Protein AF-A0A813HW25-F1 (afdb_monomer_lite)

Foldseek 3Di:
DVVVVVLVPDDAQDWDKDFDPDDDDPDDPPVPDDDPVRRIDIDTRHDDFDWDPPVVPPQKTKTWPFQADPDFDDAFWKFFKKKWKWADDPVDTDTPDILQWDWDQDVPPGTDIDGDPPRGTDIDTQPLVPPPVQSVNRRRHAAQIKMKMWGAQPPDDDDDDGGIMIMIMHTHHIDHLPAPDPPDDVNVVSLVVLLVLLVVLLVQLVVLVVVLVVLVVDDDDDPVVVVVSVVSLVSSLSSLVSSLVSLVVSLVSLVVDPCPPPPVSLVSLLVSLLSNLSSLLSNQQDGDPRNVDDRDPSNVVSLVSSVVSLVVSCVSCVVVVPVPSNLSSLVSVLVSCLSVLVLVVNVVSLVVNCVVPVPPPVSVVSVVSSVVSVLVVLQVVLLVVLLVLLVQLQVCLVVLPLVSNLVSLVVLLVCLVVVSYALVSCVVSVSLVSLVSQLVSPDPVSVVSSVSSVVSSVVRVVVVVVPD

Organism: Polarella glacialis (NCBI:txid89957)

Radius of gyration: 33.02 Å; chains: 1; bounding box: 85×52×94 Å

Sequence (468 aa):
PVWTAAVIEMDIGEKATFSLARKAVDFDPEGLSPSDSCSTWTVELLRIFDVDDVEEDFQQLLHLETSGGKERAEDLDAVAVHWRVRRWMAEGNPCVASSRERIAILPGHGLVNIEDQNAPPVNISVGEGQQEAVELIAMRVGPGGKGCLYLKSQALKGNRPAGCVIMDVELVAMDTCRGPGTSGWRGWQSLVGERETGDQWLEEADGRRKQLETFGTLRKSTADSADAEAHVAAQVHKFAYNADRRYRRALRWLAADDKAEDKKMQLEECTLKMRLAKASSLNHQRFGVAAETDPPEAEKAALKEAVELLDQVLKTSETLKNESVAYECQKMSLQVCIQAGENVEARRFLEKLMEMRPDDEELKSDTARINRLESVLSLKKGASCVEDLQKELQAAVTALDKEAASKVLETLLGMFKDCAVTWDAVRTCKVGKDVGNAMKMGDPDLASLARKVVGEIQALAQRAGLGF

InterPro domains:
  IPR035441 TFIIS/LEDGF domain superfamily [SSF47676] (390-455)

Structure (mmCIF, N/CA/C/O backbone):
data_AF-A0A813HW25-F1
#
_entry.id   AF-A0A813HW25-F1
#
loop_
_atom_site.group_PDB
_atom_site.id
_atom_site.type_symbol
_atom_site.label_atom_id
_atom_site.label_alt_id
_atom_site.label_comp_id
_atom_site.label_asym_id
_atom_site.label_entity_id
_atom_site.label_seq_id
_atom_site.pdbx_PDB_ins_code
_atom_site.Cartn_x
_atom_site.Cartn_y
_atom_site.Cartn_z
_atom_site.occupancy
_atom_site.B_iso_or_equiv
_atom_site.auth_seq_id
_atom_site.auth_comp_id
_atom_site.auth_asym_id
_atom_site.auth_atom_id
_atom_site.pdbx_PDB_model_num
ATOM 1 N N . PRO A 1 1 ? -6.625 -15.542 -43.264 1.00 56.56 1 PRO A N 1
ATOM 2 C CA . PRO A 1 1 ? -6.363 -16.958 -43.633 1.00 56.56 1 PRO A CA 1
ATOM 3 C C . PRO A 1 1 ? -5.515 -17.116 -44.902 1.00 56.56 1 PRO A C 1
ATOM 5 O O . PRO A 1 1 ? -4.461 -17.728 -44.833 1.00 56.56 1 PRO A O 1
ATOM 8 N N . VAL A 1 2 ? -5.937 -16.544 -46.037 1.00 61.88 2 VAL A N 1
ATOM 9 C CA . VAL A 1 2 ? -5.238 -16.705 -47.330 1.00 61.88 2 VAL A CA 1
ATOM 10 C C . VAL A 1 2 ? -3.890 -15.975 -47.344 1.00 61.88 2 VAL A C 1
ATOM 12 O O . VAL A 1 2 ? -2.885 -16.577 -47.691 1.00 61.88 2 VAL A O 1
ATOM 15 N N . TRP A 1 3 ? -3.847 -14.723 -46.877 1.00 65.62 3 TRP A N 1
ATOM 16 C CA . TRP A 1 3 ? -2.596 -13.969 -46.716 1.00 65.62 3 TRP A CA 1
ATOM 17 C C . TRP A 1 3 ? -1.600 -14.670 -45.792 1.00 65.62 3 TRP A C 1
ATOM 19 O O . TRP A 1 3 ? -0.420 -14.749 -46.097 1.00 65.62 3 TRP A O 1
ATOM 29 N N . THR A 1 4 ? -2.089 -15.235 -44.688 1.00 68.69 4 THR A N 1
ATOM 30 C CA . THR A 1 4 ? -1.271 -16.000 -43.744 1.00 68.69 4 THR A CA 1
ATOM 31 C C . THR A 1 4 ? -0.693 -17.257 -44.395 1.00 68.69 4 THR A C 1
ATOM 33 O O . THR A 1 4 ? 0.494 -17.505 -44.256 1.00 68.69 4 THR A O 1
ATOM 36 N N . ALA A 1 5 ? -1.503 -18.016 -45.142 1.00 70.12 5 ALA A N 1
ATOM 37 C CA . ALA A 1 5 ? -1.037 -19.203 -45.859 1.00 70.12 5 ALA A CA 1
ATOM 38 C C . ALA A 1 5 ? 0.010 -18.854 -46.929 1.00 70.12 5 ALA A C 1
ATOM 40 O O . ALA A 1 5 ? 1.023 -19.531 -47.021 1.00 70.12 5 ALA A O 1
ATOM 41 N N . ALA A 1 6 ? -0.203 -17.763 -47.674 1.00 72.62 6 ALA A N 1
ATOM 42 C CA . ALA A 1 6 ? 0.749 -17.268 -48.664 1.00 72.62 6 ALA A CA 1
ATOM 43 C C . ALA A 1 6 ? 2.084 -16.852 -48.027 1.00 72.62 6 ALA A C 1
ATOM 45 O O . ALA A 1 6 ? 3.136 -17.256 -48.496 1.00 72.62 6 ALA A O 1
ATOM 46 N N . VAL A 1 7 ? 2.047 -16.085 -46.932 1.00 73.94 7 VAL A N 1
ATOM 47 C CA . VAL A 1 7 ? 3.256 -15.577 -46.263 1.00 73.94 7 VAL A CA 1
ATOM 48 C C . VAL A 1 7 ? 4.041 -16.678 -45.540 1.00 73.94 7 VAL A C 1
ATOM 50 O O . VAL A 1 7 ? 5.261 -16.590 -45.482 1.00 73.94 7 VAL A O 1
ATOM 53 N N . ILE A 1 8 ? 3.382 -17.721 -45.017 1.00 79.44 8 ILE A N 1
ATOM 54 C CA . ILE A 1 8 ? 4.062 -18.861 -44.366 1.00 79.44 8 ILE A CA 1
ATOM 55 C C . ILE A 1 8 ? 4.951 -19.638 -45.350 1.00 79.44 8 ILE A C 1
ATOM 57 O O . ILE A 1 8 ? 5.944 -20.229 -44.935 1.00 79.44 8 ILE A O 1
ATOM 61 N N . GLU A 1 9 ? 4.601 -19.647 -46.636 1.00 80.88 9 GLU A N 1
ATOM 62 C CA . GLU A 1 9 ? 5.343 -20.368 -47.676 1.00 80.88 9 GLU A CA 1
ATOM 63 C C . GLU A 1 9 ? 6.441 -19.521 -48.342 1.00 80.88 9 GLU A C 1
ATOM 65 O O . GLU A 1 9 ? 7.140 -20.037 -49.210 1.00 80.88 9 GLU A O 1
ATOM 70 N N . MET A 1 10 ? 6.593 -18.248 -47.958 1.00 83.38 10 MET A N 1
ATOM 71 C CA . MET A 1 10 ? 7.540 -17.315 -48.574 1.00 83.38 10 MET A CA 1
ATOM 72 C C . MET A 1 10 ? 8.822 -17.139 -47.757 1.00 83.38 10 MET A C 1
ATOM 74 O O . MET A 1 10 ? 8.787 -17.037 -46.530 1.00 83.38 10 MET A O 1
ATOM 78 N N . ASP A 1 11 ? 9.943 -16.967 -48.454 1.00 87.31 11 ASP A N 1
ATOM 79 C CA . ASP A 1 11 ? 11.202 -16.507 -47.870 1.00 87.31 11 ASP A CA 1
ATOM 80 C C . ASP A 1 11 ? 11.243 -14.971 -47.730 1.00 87.31 11 ASP A C 1
ATOM 82 O O . ASP A 1 11 ? 10.615 -14.217 -48.480 1.00 87.31 11 ASP A O 1
ATOM 86 N N . ILE A 1 12 ? 12.028 -14.460 -46.775 1.00 86.75 12 ILE A N 1
ATOM 87 C CA . ILE A 1 12 ? 12.226 -13.010 -46.611 1.00 86.75 12 ILE A CA 1
ATOM 88 C C . ILE A 1 12 ? 12.898 -12.428 -47.869 1.00 86.75 12 ILE A C 1
ATOM 90 O O . ILE A 1 12 ? 13.987 -12.840 -48.264 1.00 86.75 12 ILE A O 1
ATOM 94 N N . GLY A 1 13 ? 12.264 -11.418 -48.463 1.00 85.44 13 GLY A N 1
ATOM 95 C CA . GLY A 1 13 ? 12.638 -10.774 -49.723 1.00 85.44 13 GLY A CA 1
ATOM 96 C C . GLY A 1 13 ? 12.016 -11.425 -50.963 1.00 85.44 13 GLY A C 1
ATOM 97 O O . GLY A 1 13 ? 12.192 -10.908 -52.069 1.00 85.44 13 GLY A O 1
ATOM 98 N N . GLU A 1 14 ? 11.289 -12.535 -50.809 1.00 87.88 14 GLU A N 1
ATOM 99 C CA . GLU A 1 14 ? 10.635 -13.214 -51.921 1.00 87.88 14 GLU A CA 1
ATOM 100 C C . GLU A 1 14 ? 9.463 -12.392 -52.461 1.00 87.88 14 GLU A C 1
ATOM 102 O O . GLU A 1 14 ? 8.648 -11.850 -51.711 1.00 87.88 14 GLU A O 1
ATOM 107 N N . LYS A 1 15 ? 9.373 -12.332 -53.794 1.00 89.19 15 LYS A N 1
ATOM 108 C CA . LYS A 1 15 ? 8.222 -11.809 -54.532 1.00 89.19 15 LYS A CA 1
ATOM 109 C C . LYS A 1 15 ? 7.480 -12.967 -55.170 1.00 89.19 15 LYS A C 1
ATOM 111 O O . LYS A 1 15 ? 7.921 -13.481 -56.196 1.00 89.19 15 LYS A O 1
ATOM 116 N N . ALA A 1 16 ? 6.339 -13.330 -54.606 1.00 84.50 16 ALA A N 1
ATOM 117 C CA . ALA A 1 16 ? 5.512 -14.414 -55.110 1.00 84.50 16 ALA A CA 1
ATOM 118 C C . ALA A 1 16 ? 4.172 -13.871 -55.606 1.00 84.50 16 ALA A C 1
ATOM 120 O O . ALA A 1 16 ? 3.608 -12.924 -55.058 1.00 84.50 16 ALA A O 1
ATOM 121 N N . THR A 1 17 ? 3.673 -14.451 -56.695 1.00 84.81 17 THR A N 1
ATOM 122 C CA . THR A 1 17 ? 2.361 -14.102 -57.239 1.00 84.81 17 THR A CA 1
ATOM 123 C C . THR A 1 17 ? 1.384 -15.219 -56.919 1.00 84.81 17 THR A C 1
ATOM 125 O O . THR A 1 17 ? 1.534 -16.337 -57.403 1.00 84.81 17 THR A O 1
ATOM 128 N N . PHE A 1 18 ? 0.372 -14.906 -56.120 1.00 78.12 18 PHE A N 1
ATOM 129 C CA . PHE A 1 18 ? -0.664 -15.842 -55.707 1.00 78.12 18 PHE A CA 1
ATOM 130 C C . PHE A 1 18 ? -1.926 -15.595 -56.517 1.00 78.12 18 PHE A C 1
ATOM 132 O O . PHE A 1 18 ? -2.202 -14.466 -56.917 1.00 78.12 18 PHE A O 1
ATOM 139 N N . SER A 1 19 ? -2.699 -16.649 -56.773 1.00 74.94 19 SER A N 1
ATOM 140 C CA . SER A 1 19 ? -4.020 -16.525 -57.388 1.00 74.94 19 SER A CA 1
ATOM 141 C C . SER A 1 19 ? -5.048 -17.367 -56.638 1.00 74.94 19 SER A C 1
ATOM 143 O O . SER A 1 19 ? -4.814 -18.550 -56.397 1.00 74.94 19 SER A O 1
ATOM 145 N N . LEU A 1 20 ? -6.194 -16.781 -56.276 1.00 69.62 20 LEU A N 1
ATOM 146 C CA . LEU A 1 20 ? -7.311 -17.512 -55.657 1.00 69.62 20 LEU A CA 1
ATOM 147 C C . LEU A 1 20 ? -8.268 -17.953 -56.753 1.00 69.62 20 LEU A C 1
ATOM 149 O O . LEU A 1 20 ? -8.841 -17.131 -57.462 1.00 69.62 20 LEU A O 1
ATOM 153 N N . ALA A 1 21 ? -8.505 -19.260 -56.834 1.00 63.03 21 ALA A N 1
ATOM 154 C CA . ALA A 1 21 ? -9.484 -19.817 -57.760 1.00 63.03 21 ALA A CA 1
ATOM 155 C C . ALA A 1 21 ? -10.943 -19.536 -57.339 1.00 63.03 21 ALA A C 1
ATOM 157 O O . ALA A 1 21 ? -11.836 -19.578 -58.184 1.00 63.03 21 ALA A O 1
ATOM 158 N N . ARG A 1 22 ? -11.209 -19.278 -56.046 1.00 59.62 22 ARG A N 1
ATOM 159 C CA . ARG A 1 22 ? -12.538 -18.947 -55.497 1.00 59.62 22 ARG A CA 1
ATOM 160 C C . ARG A 1 22 ? -12.429 -18.065 -54.257 1.00 59.62 22 ARG A C 1
ATOM 162 O O . ARG A 1 22 ? -11.516 -18.246 -53.458 1.00 59.62 22 ARG A O 1
ATOM 169 N N . LYS A 1 23 ? -13.399 -17.168 -54.068 1.00 55.59 23 LYS A N 1
ATOM 170 C CA . LYS A 1 23 ? -13.541 -16.337 -52.867 1.00 55.59 23 LYS A CA 1
ATOM 171 C C . LYS A 1 23 ? -13.694 -17.233 -51.631 1.00 55.59 23 LYS A C 1
ATOM 173 O O . LYS A 1 23 ? -14.606 -18.052 -51.577 1.00 55.59 23 LYS A O 1
ATOM 178 N N . ALA A 1 24 ? -12.790 -17.092 -50.666 1.00 50.97 24 ALA A N 1
ATOM 179 C CA . ALA A 1 24 ? -12.793 -17.864 -49.419 1.00 50.97 24 ALA A CA 1
ATOM 180 C C . ALA A 1 24 ? -12.813 -16.968 -48.170 1.00 50.97 24 ALA A C 1
ATOM 182 O O . ALA A 1 24 ? -12.474 -17.421 -47.079 1.00 50.97 24 ALA A O 1
ATOM 183 N N . VAL A 1 25 ? -13.147 -15.682 -48.319 1.00 51.69 25 VAL A N 1
ATOM 184 C CA . VAL A 1 25 ? -13.074 -14.724 -47.214 1.00 51.69 25 VAL A CA 1
ATOM 185 C C . VAL A 1 25 ? -14.356 -13.891 -47.168 1.00 51.69 25 VAL A C 1
ATOM 187 O O . VAL A 1 25 ? -14.586 -13.049 -48.031 1.00 51.69 25 VAL A O 1
ATOM 190 N N . ASP A 1 26 ? -15.186 -14.151 -46.155 1.00 46.28 26 ASP A N 1
ATOM 191 C CA . ASP A 1 26 ? -16.398 -13.376 -45.828 1.00 46.28 26 ASP A CA 1
ATOM 192 C C . ASP A 1 26 ? -16.087 -12.110 -45.002 1.00 46.28 26 ASP A C 1
ATOM 194 O O . ASP A 1 26 ? -16.981 -11.327 -44.689 1.00 46.28 26 ASP A O 1
ATOM 198 N N . PHE A 1 27 ? -14.817 -11.888 -44.645 1.00 43.41 27 PHE A N 1
ATOM 199 C CA . PHE A 1 27 ? -14.379 -10.801 -43.771 1.00 43.41 27 PHE A CA 1
ATOM 200 C C . PHE A 1 27 ? -13.194 -10.032 -44.374 1.00 43.41 27 PHE A C 1
ATOM 202 O O . PHE A 1 27 ? -12.059 -10.508 -44.357 1.00 43.41 27 PHE A O 1
ATOM 209 N N . ASP A 1 28 ? -13.477 -8.838 -44.897 1.00 56.44 28 ASP A N 1
ATOM 210 C CA . ASP A 1 28 ? -12.503 -7.899 -45.464 1.00 56.44 28 ASP A CA 1
ATOM 211 C C . ASP A 1 28 ? -12.685 -6.502 -44.854 1.00 56.44 28 ASP A C 1
ATOM 213 O O . ASP A 1 28 ? -13.316 -5.631 -45.456 1.00 56.44 28 ASP A O 1
ATOM 217 N N . PRO A 1 29 ? -12.211 -6.287 -43.618 1.00 41.66 29 PRO A N 1
ATOM 218 C CA . PRO A 1 29 ? -12.459 -5.043 -42.896 1.00 41.66 29 PRO A CA 1
ATOM 219 C C . PRO A 1 29 ? -11.740 -3.827 -43.502 1.00 41.66 29 PRO A C 1
ATOM 221 O O . PRO A 1 29 ? -12.131 -2.701 -43.207 1.00 41.66 29 PRO A O 1
ATOM 224 N N . GLU A 1 30 ? -10.721 -4.030 -44.345 1.00 50.62 30 GLU A N 1
ATOM 225 C CA . GLU A 1 30 ? -9.862 -2.959 -44.875 1.00 50.62 30 GLU A CA 1
ATOM 226 C C . GLU A 1 30 ? -9.898 -2.841 -46.411 1.00 50.62 30 GLU A C 1
ATOM 228 O O . GLU A 1 30 ? -9.204 -1.999 -46.977 1.00 50.62 30 GLU A O 1
ATOM 233 N N . GLY A 1 31 ? -10.700 -3.654 -47.111 1.00 54.22 31 GLY A N 1
ATOM 234 C CA . GLY A 1 31 ? -10.725 -3.671 -48.582 1.00 54.22 31 GLY A CA 1
ATOM 235 C C . GLY A 1 31 ? -9.434 -4.219 -49.204 1.00 54.22 31 GLY A C 1
ATOM 236 O O . GLY A 1 31 ? -9.153 -3.973 -50.377 1.00 54.22 31 GLY A O 1
ATOM 237 N N . LEU A 1 32 ? -8.624 -4.909 -48.399 1.00 55.38 32 LEU A N 1
ATOM 238 C CA . LEU A 1 32 ? -7.346 -5.496 -48.794 1.00 55.38 32 LEU A CA 1
ATOM 239 C C . LEU A 1 32 ? -7.518 -6.941 -49.260 1.00 55.38 32 LEU A C 1
ATOM 241 O O . LEU A 1 32 ? -6.566 -7.550 -49.749 1.00 55.38 32 LEU A O 1
ATOM 245 N N . SER A 1 33 ? -8.708 -7.524 -49.089 1.00 55.81 33 SER A N 1
ATOM 246 C CA . SER A 1 33 ? -8.974 -8.852 -49.609 1.00 55.81 33 SER A CA 1
ATOM 247 C C . SER A 1 33 ? -9.143 -8.820 -51.133 1.00 55.81 33 SER A C 1
ATOM 249 O O . SER A 1 33 ? -9.575 -7.824 -51.718 1.00 55.81 33 SER A O 1
ATOM 251 N N . PRO A 1 34 ? -8.831 -9.933 -51.802 1.00 54.53 34 PRO A N 1
ATOM 252 C CA . PRO A 1 34 ? -9.080 -10.077 -53.226 1.00 54.53 34 PRO A CA 1
ATOM 253 C C . PRO A 1 34 ? -10.562 -9.910 -53.575 1.00 54.53 34 PRO A C 1
ATOM 255 O O . PRO A 1 34 ? -11.410 -10.673 -53.105 1.00 54.53 34 PRO A O 1
ATOM 258 N N . SER A 1 35 ? -10.879 -8.946 -54.437 1.00 55.75 35 SER A N 1
ATOM 259 C CA . SER A 1 35 ? -12.205 -8.814 -55.043 1.00 55.75 35 SER A CA 1
ATOM 260 C C . SER A 1 35 ? -12.334 -9.699 -56.289 1.00 55.75 35 SER A C 1
ATOM 262 O O . SER A 1 35 ? -11.337 -10.144 -56.859 1.00 55.75 35 SER A O 1
ATOM 264 N N . ASP A 1 36 ? -13.563 -9.924 -56.767 1.00 56.34 36 ASP A N 1
ATOM 265 C CA . ASP A 1 36 ? -13.831 -10.733 -57.972 1.00 56.34 36 ASP A CA 1
ATOM 266 C C . ASP A 1 36 ? -13.161 -10.170 -59.249 1.00 56.34 36 ASP A C 1
ATOM 268 O O . ASP A 1 36 ? -13.063 -10.864 -60.259 1.00 56.34 36 ASP A O 1
ATOM 272 N N . SER A 1 37 ? -12.679 -8.921 -59.214 1.00 57.06 37 SER A N 1
ATOM 273 C CA . SER A 1 37 ? -11.931 -8.270 -60.296 1.00 57.06 37 SER A CA 1
ATOM 274 C C . SER A 1 37 ? -10.406 -8.375 -60.164 1.00 57.06 37 SER A C 1
ATOM 276 O O . SER A 1 37 ? -9.697 -7.988 -61.092 1.00 57.06 37 SER A O 1
ATOM 278 N N . CYS A 1 38 ? -9.888 -8.898 -59.049 1.00 57.72 38 CYS A N 1
ATOM 279 C CA . CYS A 1 38 ? -8.459 -9.038 -58.790 1.00 57.72 38 CYS A CA 1
ATOM 280 C C . CYS A 1 38 ? -8.177 -10.423 -58.191 1.00 57.72 38 CYS A C 1
ATOM 282 O O . CYS A 1 38 ? -8.034 -10.586 -56.982 1.00 57.72 38 CYS A O 1
ATOM 284 N N . SER A 1 39 ? -8.120 -11.442 -59.054 1.00 64.50 39 SER A N 1
ATOM 285 C CA . SER A 1 39 ? -7.874 -12.843 -58.678 1.00 64.50 39 SER A CA 1
ATOM 286 C C . SER A 1 39 ? -6.409 -13.162 -58.385 1.00 64.50 39 SER A C 1
ATOM 288 O O . SER A 1 39 ? -6.120 -14.281 -57.967 1.00 64.50 39 SER A O 1
ATOM 290 N N . THR A 1 40 ? -5.500 -12.221 -58.651 1.00 70.12 40 THR A N 1
ATOM 291 C CA . THR A 1 40 ? -4.052 -12.431 -58.646 1.00 70.12 40 THR A CA 1
ATOM 292 C C . THR A 1 40 ? -3.358 -11.266 -57.950 1.00 70.12 40 THR A C 1
ATOM 294 O O . THR A 1 40 ? -3.597 -10.115 -58.312 1.00 70.12 40 THR A O 1
ATOM 297 N N . TRP A 1 41 ? -2.480 -11.550 -56.986 1.00 74.75 41 TRP A N 1
ATOM 298 C CA . TRP A 1 41 ? -1.728 -10.526 -56.246 1.00 74.75 41 TRP A CA 1
ATOM 299 C C . TRP A 1 41 ? -0.266 -10.907 -56.183 1.00 74.75 41 TRP A C 1
ATOM 301 O O . TRP A 1 41 ? 0.076 -12.077 -56.015 1.00 74.75 41 TRP A O 1
ATOM 311 N N . THR A 1 42 ? 0.587 -9.898 -56.274 1.00 79.19 42 THR A N 1
ATOM 312 C CA . THR A 1 42 ? 2.011 -10.042 -56.013 1.00 79.19 42 THR A CA 1
ATOM 313 C C . THR A 1 42 ? 2.271 -9.609 -54.581 1.00 79.19 42 THR A C 1
ATOM 315 O O . THR A 1 42 ? 1.974 -8.475 -54.208 1.00 79.19 42 THR A O 1
ATOM 318 N N . VAL A 1 43 ? 2.809 -10.523 -53.788 1.00 79.75 43 VAL A N 1
ATOM 319 C CA . VAL A 1 43 ? 3.193 -10.299 -52.398 1.00 79.75 43 VAL A CA 1
ATOM 320 C C . VAL A 1 43 ? 4.706 -10.276 -52.342 1.00 79.75 43 VAL A C 1
ATOM 322 O O . VAL A 1 43 ? 5.362 -11.127 -52.938 1.00 79.75 43 VAL A O 1
ATOM 325 N N . GLU A 1 44 ? 5.254 -9.286 -51.647 1.00 83.38 44 GLU A N 1
ATOM 326 C CA . GLU A 1 44 ? 6.664 -9.240 -51.280 1.00 83.38 44 GLU A CA 1
ATOM 327 C C . GLU A 1 44 ? 6.756 -9.413 -49.768 1.00 83.38 44 GLU A C 1
ATOM 329 O O . GLU A 1 44 ? 6.258 -8.568 -49.017 1.00 83.38 44 GLU A O 1
ATOM 334 N N . LEU A 1 45 ? 7.369 -10.503 -49.308 1.00 83.19 45 LEU A N 1
ATOM 335 C CA . LEU A 1 45 ? 7.586 -10.696 -47.881 1.00 83.19 45 LEU A CA 1
ATOM 336 C C . LEU A 1 45 ? 8.795 -9.871 -47.457 1.00 83.19 45 LEU A C 1
ATOM 338 O O . LEU A 1 45 ? 9.934 -10.290 -47.602 1.00 83.19 45 LEU A O 1
ATOM 342 N N . LEU A 1 46 ? 8.562 -8.672 -46.935 1.00 83.88 46 LEU A N 1
ATOM 343 C CA . LEU A 1 46 ? 9.663 -7.764 -46.618 1.00 83.88 46 LEU A CA 1
ATOM 344 C C . LEU A 1 46 ? 10.466 -8.220 -45.398 1.00 83.88 46 LEU A C 1
ATOM 346 O O . LEU A 1 46 ? 11.696 -8.189 -45.435 1.00 83.88 46 LEU A O 1
ATOM 350 N N . ARG A 1 47 ? 9.780 -8.582 -44.306 1.00 80.88 47 ARG A N 1
ATOM 351 C CA . ARG A 1 47 ? 10.372 -8.976 -43.018 1.00 80.88 47 ARG A CA 1
ATOM 352 C C . ARG A 1 47 ? 9.398 -9.832 -42.213 1.00 80.88 47 ARG A C 1
ATOM 354 O O . ARG A 1 47 ? 8.190 -9.632 -42.304 1.00 80.88 47 ARG A O 1
ATOM 361 N N . ILE A 1 48 ? 9.953 -10.709 -41.381 1.00 82.38 48 ILE A N 1
ATOM 362 C CA . ILE A 1 48 ? 9.256 -11.393 -40.289 1.00 82.38 48 ILE A CA 1
ATOM 363 C C . ILE A 1 48 ? 9.882 -10.905 -38.982 1.00 82.38 48 ILE A C 1
ATOM 365 O O . ILE A 1 48 ? 11.096 -10.705 -38.915 1.00 82.38 48 ILE A O 1
ATOM 369 N N . PHE A 1 49 ? 9.046 -10.693 -37.972 1.00 81.25 49 PHE A N 1
ATOM 370 C CA . PHE A 1 49 ? 9.475 -10.373 -36.619 1.00 81.25 49 PHE A CA 1
ATOM 371 C C . PHE A 1 49 ? 8.961 -11.454 -35.681 1.00 81.25 49 PHE A C 1
ATOM 373 O O . PHE A 1 49 ? 7.779 -11.801 -35.741 1.00 81.25 49 PHE A O 1
ATOM 380 N N . ASP A 1 50 ? 9.840 -11.948 -34.818 1.00 85.12 50 ASP A N 1
ATOM 381 C CA . ASP A 1 50 ? 9.436 -12.807 -33.715 1.00 85.12 50 ASP A CA 1
ATOM 382 C C . ASP A 1 50 ? 8.801 -11.932 -32.634 1.00 85.12 50 ASP A C 1
ATOM 384 O O . ASP A 1 50 ? 9.369 -10.913 -32.222 1.00 85.12 50 ASP A O 1
ATOM 388 N N . VAL A 1 51 ? 7.593 -12.306 -32.217 1.00 89.38 51 VAL A N 1
ATOM 389 C CA . VAL A 1 51 ? 6.838 -11.589 -31.191 1.00 89.38 51 VAL A CA 1
ATOM 390 C C . VAL A 1 51 ? 6.384 -12.548 -30.102 1.00 89.38 51 VAL A C 1
ATOM 392 O O . VAL A 1 51 ? 5.877 -13.630 -30.392 1.00 89.38 51 VAL A O 1
ATOM 395 N N . ASP A 1 52 ? 6.541 -12.124 -28.854 1.00 91.06 52 ASP A N 1
ATOM 396 C CA . ASP A 1 52 ? 6.078 -12.850 -27.680 1.00 91.06 52 ASP A CA 1
ATOM 397 C C . ASP A 1 52 ? 4.648 -12.407 -27.349 1.00 91.06 52 ASP A C 1
ATOM 399 O O . ASP A 1 52 ? 4.395 -11.218 -27.133 1.00 91.06 52 ASP A O 1
ATOM 403 N N . ASP A 1 53 ? 3.709 -13.350 -27.282 1.00 89.88 53 ASP A N 1
ATOM 404 C CA . ASP A 1 53 ? 2.379 -13.102 -26.720 1.00 89.88 53 ASP A CA 1
ATOM 405 C C . ASP A 1 53 ? 2.460 -13.192 -25.195 1.00 89.88 53 ASP A C 1
ATOM 407 O O . ASP A 1 53 ? 2.632 -14.271 -24.632 1.00 89.88 53 ASP A O 1
ATOM 411 N N . VAL A 1 54 ? 2.416 -12.039 -24.527 1.00 87.31 54 VAL A N 1
ATOM 412 C CA . VAL A 1 54 ? 2.779 -11.921 -23.106 1.00 87.31 54 VAL A CA 1
ATOM 413 C C . VAL A 1 54 ? 1.825 -12.705 -22.204 1.00 87.31 54 VAL A C 1
ATOM 415 O O . VAL A 1 54 ? 2.275 -13.321 -21.239 1.00 87.31 54 VAL A O 1
ATOM 418 N N . GLU A 1 55 ? 0.526 -12.637 -22.490 1.00 86.19 55 GLU A N 1
ATOM 419 C CA . GLU A 1 55 ? -0.540 -13.229 -21.668 1.00 86.19 55 GLU A CA 1
ATOM 420 C C . GLU A 1 55 ? -1.216 -14.424 -22.359 1.00 86.19 55 GLU A C 1
ATOM 422 O O . GLU A 1 55 ? -2.204 -14.946 -21.848 1.00 86.19 55 GLU A O 1
ATOM 427 N N . GLU A 1 56 ? -0.684 -14.862 -23.507 1.00 88.06 56 GLU A N 1
ATOM 428 C CA . GLU A 1 56 ? -1.246 -15.939 -24.341 1.00 88.06 56 GLU A CA 1
ATOM 429 C C . GLU A 1 56 ? -2.707 -15.685 -24.780 1.00 88.06 56 GLU A C 1
ATOM 431 O O . GLU A 1 56 ? -3.480 -16.611 -25.043 1.00 88.06 56 GLU A O 1
ATOM 436 N N . ASP A 1 57 ? -3.107 -14.413 -24.855 1.00 86.06 57 ASP A N 1
ATOM 437 C CA . ASP A 1 57 ? -4.457 -13.966 -25.209 1.00 86.06 57 ASP A CA 1
ATOM 438 C C . ASP A 1 57 ? -4.484 -13.040 -26.443 1.00 86.06 57 ASP A C 1
ATOM 440 O O . ASP A 1 57 ? -5.542 -12.533 -26.850 1.00 86.06 57 ASP A O 1
ATOM 444 N N . PHE A 1 58 ? -3.319 -12.827 -27.064 1.00 85.31 58 PHE A N 1
ATOM 445 C CA . PHE A 1 58 ? -3.070 -11.922 -28.181 1.00 85.31 58 PHE A CA 1
ATOM 446 C C . PHE A 1 58 ? -3.503 -10.469 -27.930 1.00 85.31 58 PHE A C 1
ATOM 448 O O . PHE A 1 58 ? -3.752 -9.728 -28.895 1.00 85.31 58 PHE A O 1
ATOM 455 N N . GLN A 1 59 ? -3.660 -10.036 -26.678 1.00 85.50 59 GLN A N 1
ATOM 456 C CA . GLN A 1 59 ? -3.938 -8.637 -26.343 1.00 85.50 59 GLN A CA 1
ATOM 457 C C . GLN A 1 59 ? -2.655 -7.808 -26.283 1.00 85.50 59 GLN A C 1
ATOM 459 O O . GLN A 1 59 ? -2.703 -6.599 -26.548 1.00 85.50 59 GLN A O 1
ATOM 464 N N . GLN A 1 60 ? -1.530 -8.462 -25.984 1.00 89.00 60 GLN A N 1
ATOM 465 C CA . GLN A 1 60 ? -0.222 -7.852 -25.774 1.00 89.00 60 GLN A CA 1
ATOM 466 C C . GLN A 1 60 ? 0.852 -8.627 -26.539 1.00 89.00 60 GLN A C 1
ATOM 468 O O . GLN A 1 60 ? 1.267 -9.702 -26.116 1.00 89.00 60 GLN A O 1
ATOM 473 N N . LEU A 1 61 ? 1.323 -8.068 -27.655 1.00 91.19 61 LEU A N 1
ATOM 474 C CA . LEU A 1 61 ? 2.411 -8.669 -28.431 1.00 91.19 61 LEU A CA 1
ATOM 475 C C . LEU A 1 61 ? 3.681 -7.857 -28.235 1.00 91.19 61 LEU A C 1
ATOM 477 O O . LEU A 1 61 ? 3.709 -6.664 -28.537 1.00 91.19 61 LEU A O 1
ATOM 481 N N . LEU A 1 62 ? 4.730 -8.495 -27.740 1.00 92.62 62 LEU A N 1
ATOM 482 C CA . LEU A 1 62 ? 6.020 -7.875 -27.513 1.00 92.62 62 LEU A CA 1
ATOM 483 C C . LEU A 1 62 ? 6.993 -8.250 -28.625 1.00 92.62 62 LEU A C 1
ATOM 485 O O . LEU A 1 62 ? 7.261 -9.418 -28.859 1.00 92.62 62 LEU A O 1
ATOM 489 N N . HIS A 1 63 ? 7.601 -7.248 -29.240 1.00 93.62 63 HIS A N 1
ATOM 490 C CA . HIS A 1 63 ? 8.691 -7.409 -30.188 1.00 93.62 63 HIS A CA 1
ATOM 491 C C . HIS A 1 63 ? 9.967 -6.783 -29.621 1.00 93.62 63 HIS A C 1
ATOM 493 O O . HIS A 1 63 ? 9.984 -5.599 -29.282 1.00 93.62 63 HIS A O 1
ATOM 499 N N . LEU A 1 64 ? 11.048 -7.557 -29.529 1.00 93.56 64 LEU A N 1
ATOM 500 C CA . LEU A 1 64 ? 12.359 -7.047 -29.127 1.00 93.56 64 LEU A CA 1
ATOM 501 C C . LEU A 1 64 ? 13.164 -6.655 -30.371 1.00 93.56 64 LEU A C 1
ATOM 503 O O . LEU A 1 64 ? 13.705 -7.515 -31.058 1.00 93.56 64 LEU A O 1
ATOM 507 N N . GLU A 1 65 ? 13.274 -5.354 -30.647 1.00 92.50 65 GLU A N 1
ATOM 508 C CA . GLU A 1 65 ? 14.028 -4.853 -31.804 1.00 92.50 65 GLU A CA 1
ATOM 509 C C . GLU A 1 65 ? 15.540 -5.024 -31.615 1.00 92.50 65 GLU A C 1
ATOM 511 O O . GLU A 1 65 ? 16.255 -5.459 -32.518 1.00 92.50 65 GLU A O 1
ATOM 516 N N . THR A 1 66 ? 16.044 -4.659 -30.432 1.00 93.56 66 THR A N 1
ATOM 517 C CA . THR A 1 66 ? 17.452 -4.827 -30.063 1.00 93.56 66 THR A CA 1
ATOM 518 C C . THR A 1 66 ? 17.571 -5.260 -28.608 1.00 93.56 66 THR A C 1
ATOM 520 O O . THR A 1 66 ? 17.016 -4.646 -27.701 1.00 93.56 66 THR A O 1
ATOM 523 N N . SER A 1 67 ? 18.360 -6.302 -28.347 1.00 92.00 67 SER A N 1
ATOM 524 C CA . SER A 1 67 ? 18.515 -6.844 -26.991 1.00 92.00 67 SER A CA 1
ATOM 525 C C . SER A 1 67 ? 19.302 -5.936 -26.040 1.00 92.00 67 SER A C 1
ATOM 527 O O . SER A 1 67 ? 19.223 -6.123 -24.826 1.00 92.00 67 SER A O 1
ATOM 529 N N . GLY A 1 68 ? 20.099 -5.003 -26.576 1.00 94.31 68 GLY A N 1
ATOM 530 C CA . GLY A 1 68 ? 21.019 -4.165 -25.802 1.00 94.31 68 GLY A CA 1
ATOM 531 C C . GLY A 1 68 ? 22.125 -4.966 -25.107 1.00 94.31 68 GLY A C 1
ATOM 532 O O . GLY A 1 68 ? 22.516 -6.045 -25.565 1.00 94.31 68 GLY A O 1
ATOM 533 N N . GLY A 1 69 ? 22.626 -4.427 -23.991 1.00 91.19 69 GLY A N 1
ATOM 534 C CA . GLY A 1 69 ? 23.570 -5.091 -23.089 1.00 91.19 69 GLY A CA 1
ATOM 535 C C . GLY A 1 69 ? 23.037 -6.413 -22.517 1.00 91.19 69 GLY A C 1
ATOM 536 O O . GLY A 1 69 ? 21.874 -6.759 -22.694 1.00 91.19 69 GLY A O 1
ATOM 537 N N . LYS A 1 70 ? 23.891 -7.188 -21.834 1.00 91.38 70 LYS A N 1
ATOM 538 C CA . LYS A 1 70 ? 23.513 -8.507 -21.277 1.00 91.38 70 LYS A CA 1
ATOM 539 C C . LYS A 1 70 ? 22.770 -8.436 -19.945 1.00 91.38 70 LYS A C 1
ATOM 541 O O . LYS A 1 70 ? 22.057 -9.373 -19.609 1.00 91.38 70 LYS A O 1
ATOM 546 N N . GLU A 1 71 ? 22.971 -7.368 -19.184 1.00 89.56 71 GLU A N 1
ATOM 547 C CA . GLU A 1 71 ? 22.299 -7.183 -17.900 1.00 89.56 71 GLU A CA 1
ATOM 548 C C . GLU A 1 71 ? 20.796 -6.965 -18.116 1.00 89.56 71 GLU A C 1
ATOM 550 O O . GLU A 1 71 ? 20.385 -6.449 -19.159 1.00 89.56 71 GLU A O 1
ATOM 555 N N . ARG A 1 72 ? 19.977 -7.405 -17.164 1.00 91.06 72 ARG A N 1
ATOM 556 C CA . ARG A 1 72 ? 18.517 -7.280 -17.193 1.00 91.06 72 ARG A CA 1
ATOM 557 C C . ARG A 1 72 ? 18.064 -6.645 -15.893 1.00 91.06 72 ARG A C 1
ATOM 559 O O . ARG A 1 72 ? 18.675 -6.912 -14.862 1.00 91.06 72 ARG A O 1
ATOM 566 N N . ALA A 1 73 ? 17.034 -5.811 -15.978 1.00 90.62 73 ALA A N 1
ATOM 567 C CA . ALA A 1 73 ? 16.466 -5.179 -14.801 1.00 90.62 73 ALA A CA 1
ATOM 568 C C . ALA A 1 73 ? 15.758 -6.222 -13.946 1.00 90.62 73 ALA A C 1
ATOM 570 O O . ALA A 1 73 ? 14.972 -7.023 -14.460 1.00 90.62 73 ALA A O 1
ATOM 571 N N . GLU A 1 74 ? 16.051 -6.199 -12.652 1.00 89.56 74 GLU A N 1
ATOM 572 C CA . GLU A 1 74 ? 15.335 -6.992 -11.671 1.00 89.56 74 GLU A CA 1
ATOM 573 C C . GLU A 1 74 ? 14.206 -6.177 -11.041 1.00 89.56 74 GLU A C 1
ATOM 575 O O . GLU A 1 74 ? 14.051 -4.967 -11.228 1.00 89.56 74 GLU A O 1
ATOM 580 N N . ASP A 1 75 ? 13.386 -6.881 -10.278 1.00 89.38 75 ASP A N 1
ATOM 581 C CA . ASP A 1 75 ? 12.312 -6.294 -9.508 1.00 89.38 75 ASP A CA 1
ATOM 582 C C . ASP A 1 75 ? 12.825 -5.180 -8.568 1.00 89.38 75 ASP A C 1
ATOM 584 O O . ASP A 1 75 ? 13.793 -5.376 -7.824 1.00 89.38 75 ASP A O 1
ATOM 588 N N . LEU A 1 76 ? 12.154 -4.019 -8.588 1.00 90.12 76 LEU A N 1
ATOM 589 C CA . LEU A 1 76 ? 12.489 -2.772 -7.878 1.00 90.12 76 LEU A CA 1
ATOM 590 C C . LEU A 1 76 ? 13.756 -2.036 -8.368 1.00 90.12 76 LEU A C 1
ATOM 592 O O . LEU A 1 76 ? 14.176 -1.052 -7.742 1.00 90.12 76 LEU A O 1
ATOM 596 N N . ASP A 1 77 ? 14.393 -2.468 -9.458 1.00 89.81 77 ASP A N 1
ATOM 597 C CA . ASP A 1 77 ? 15.504 -1.711 -10.042 1.00 89.81 77 ASP A CA 1
ATOM 598 C C . ASP A 1 77 ? 15.027 -0.414 -10.693 1.00 89.81 77 ASP A C 1
ATOM 600 O O . ASP A 1 77 ? 13.946 -0.339 -11.285 1.00 89.81 77 ASP A O 1
ATOM 604 N N . ALA A 1 78 ? 15.865 0.617 -10.586 1.00 89.81 78 ALA A N 1
ATOM 605 C CA . ALA A 1 78 ? 15.647 1.883 -11.261 1.00 89.81 78 ALA A CA 1
ATOM 606 C C . ALA A 1 78 ? 16.205 1.800 -12.685 1.00 89.81 78 ALA A C 1
ATOM 608 O O . ALA A 1 78 ? 17.385 1.507 -12.904 1.00 89.81 78 ALA A O 1
ATOM 609 N N . VAL A 1 79 ? 15.357 2.091 -13.664 1.00 92.88 79 VAL A N 1
ATOM 610 C CA . VAL A 1 79 ? 15.727 2.119 -15.077 1.00 92.88 79 VAL A CA 1
ATOM 611 C C . VAL A 1 79 ? 15.461 3.495 -15.664 1.00 92.88 79 VAL A C 1
ATOM 613 O O . VAL A 1 79 ? 14.426 4.111 -15.419 1.00 92.88 79 VAL A O 1
ATOM 616 N N . ALA A 1 80 ? 16.411 3.973 -16.459 1.00 95.19 80 ALA A N 1
ATOM 617 C CA . ALA A 1 80 ? 16.293 5.198 -17.226 1.00 95.19 80 ALA A CA 1
ATOM 618 C C . ALA A 1 80 ? 15.870 4.831 -18.647 1.00 95.19 80 ALA A C 1
ATOM 620 O O . ALA A 1 80 ? 16.602 4.144 -19.366 1.00 95.19 80 ALA A O 1
ATOM 621 N N . VAL A 1 81 ? 14.692 5.284 -19.056 1.00 95.56 81 VAL A N 1
ATOM 622 C CA . VAL A 1 81 ? 14.053 4.875 -20.307 1.00 95.56 81 VAL A CA 1
ATOM 623 C C . VAL A 1 81 ? 13.596 6.076 -21.120 1.00 95.56 81 VAL A C 1
ATOM 625 O O . VAL A 1 81 ? 13.191 7.112 -20.589 1.00 95.56 81 VAL A O 1
ATOM 628 N N . HIS A 1 82 ? 13.605 5.909 -22.435 1.00 95.94 82 HIS A N 1
ATOM 629 C CA . HIS A 1 82 ? 12.753 6.692 -23.314 1.00 95.94 82 HIS A CA 1
ATOM 630 C C . HIS A 1 82 ? 11.609 5.826 -23.788 1.00 95.94 82 HIS A C 1
ATOM 632 O O . HIS A 1 82 ? 11.808 4.676 -24.161 1.00 95.94 82 HIS A O 1
ATOM 638 N N . TRP A 1 83 ? 10.420 6.401 -23.817 1.00 94.19 83 TRP A N 1
ATOM 639 C CA . TRP A 1 83 ? 9.250 5.750 -24.370 1.00 94.19 83 TRP A CA 1
ATOM 640 C C . TRP A 1 83 ? 8.507 6.653 -25.347 1.00 94.19 83 TRP A C 1
ATOM 642 O O . TRP A 1 83 ? 8.610 7.886 -25.278 1.00 94.19 83 TRP A O 1
ATOM 652 N N . ARG A 1 84 ? 7.755 6.019 -26.247 1.00 92.56 84 ARG A N 1
ATOM 653 C CA . ARG A 1 84 ? 6.882 6.653 -27.233 1.00 92.56 84 ARG A CA 1
ATOM 654 C C . ARG A 1 84 ? 5.610 5.830 -27.412 1.00 92.56 84 ARG A C 1
ATOM 656 O O . ARG A 1 84 ? 5.676 4.642 -27.696 1.00 92.56 84 ARG A O 1
ATOM 663 N N . VAL A 1 85 ? 4.458 6.487 -27.330 1.00 90.44 85 VAL A N 1
ATOM 664 C CA . VAL A 1 85 ? 3.150 5.904 -27.649 1.00 90.44 85 VAL A CA 1
ATOM 665 C C . VAL A 1 85 ? 2.746 6.341 -29.051 1.00 90.44 85 VAL A C 1
ATOM 667 O O . VAL A 1 85 ? 2.657 7.536 -29.334 1.00 90.44 85 VAL A O 1
ATOM 670 N N . ARG A 1 86 ? 2.438 5.385 -29.925 1.00 89.50 86 ARG A N 1
ATOM 671 C CA . ARG A 1 86 ? 1.900 5.623 -31.270 1.00 89.50 86 ARG A CA 1
ATOM 672 C C . ARG A 1 86 ? 0.522 4.997 -31.411 1.00 89.50 86 ARG A C 1
ATOM 674 O O . ARG A 1 86 ? 0.260 3.938 -30.848 1.00 89.50 86 ARG A O 1
ATOM 681 N N . ARG A 1 87 ? -0.365 5.623 -32.182 1.00 86.69 87 ARG A N 1
ATOM 682 C CA . ARG A 1 87 ? -1.646 4.997 -32.542 1.00 86.69 87 ARG A CA 1
ATOM 683 C C . ARG A 1 87 ? -1.432 4.069 -33.731 1.00 86.69 87 ARG A C 1
ATOM 685 O O . ARG A 1 87 ? -0.814 4.492 -34.698 1.00 86.69 87 ARG A O 1
ATOM 692 N N . TRP A 1 88 ? -1.961 2.851 -33.671 1.00 82.19 88 TRP A N 1
ATOM 693 C CA . TRP A 1 88 ? -1.955 1.946 -34.819 1.00 82.19 88 TRP A CA 1
ATOM 694 C C . TRP A 1 88 ? -3.082 2.333 -35.785 1.00 82.19 88 TRP A C 1
ATOM 696 O O . TRP A 1 88 ? -4.256 2.196 -35.434 1.00 82.19 88 TRP A O 1
ATOM 706 N N . MET A 1 89 ? -2.745 2.842 -36.974 1.00 76.94 89 MET A N 1
ATOM 707 C CA . MET A 1 89 ? -3.711 3.211 -38.023 1.00 76.94 89 MET A CA 1
ATOM 708 C C . MET A 1 89 ? -3.231 2.710 -39.394 1.00 76.94 89 MET A C 1
ATOM 710 O O . MET A 1 89 ? -2.033 2.563 -39.625 1.00 76.94 89 MET A O 1
ATOM 714 N N . ALA A 1 90 ? -4.159 2.511 -40.334 1.00 68.75 90 ALA A N 1
ATOM 715 C CA . ALA A 1 90 ? -3.836 2.086 -41.702 1.00 68.75 90 ALA A CA 1
ATOM 716 C C . ALA A 1 90 ? -2.964 3.107 -42.466 1.00 68.75 90 ALA A C 1
ATOM 718 O O . ALA A 1 90 ? -2.113 2.739 -43.269 1.00 68.75 90 ALA A O 1
ATOM 719 N N . GLU A 1 91 ? -3.148 4.398 -42.184 1.00 69.88 91 GLU A N 1
ATOM 720 C CA . GLU A 1 91 ? -2.444 5.516 -42.834 1.00 69.88 91 GLU A CA 1
ATOM 721 C C . GLU A 1 91 ? -1.047 5.781 -42.238 1.00 69.88 91 GLU A C 1
ATOM 723 O O . GLU A 1 91 ? -0.314 6.650 -42.711 1.00 69.88 91 GLU A O 1
ATOM 728 N N . GLY A 1 92 ? -0.672 5.047 -41.185 1.00 76.44 92 GLY A N 1
ATOM 729 C CA . GLY A 1 92 ? 0.591 5.196 -40.475 1.00 76.44 92 GLY A CA 1
ATOM 730 C C . GLY A 1 92 ? 0.421 5.178 -38.960 1.00 76.44 92 GLY A C 1
ATOM 731 O O . GLY A 1 92 ? -0.663 4.968 -38.428 1.00 76.44 92 GLY A O 1
ATOM 732 N N . ASN A 1 93 ? 1.519 5.426 -38.246 1.00 82.06 93 ASN A N 1
ATOM 733 C CA . ASN A 1 93 ? 1.560 5.297 -36.791 1.00 82.06 93 ASN A CA 1
ATOM 734 C C . ASN A 1 93 ? 1.914 6.634 -36.120 1.00 82.06 93 ASN A C 1
ATOM 736 O O . ASN A 1 93 ? 3.062 6.801 -35.691 1.00 82.06 93 ASN A O 1
ATOM 740 N N . PRO A 1 94 ? 0.988 7.615 -36.068 1.00 84.19 94 PRO A N 1
ATOM 741 C CA . PRO A 1 94 ? 1.275 8.924 -35.495 1.00 84.19 94 PRO A CA 1
ATOM 742 C C . PRO A 1 94 ? 1.617 8.810 -34.006 1.00 84.19 94 PRO A C 1
ATOM 744 O O . PRO A 1 94 ? 0.987 8.051 -33.262 1.00 84.19 94 PRO A O 1
ATOM 747 N N . CYS A 1 95 ? 2.617 9.584 -33.578 1.00 85.75 95 CYS A N 1
ATOM 748 C CA . CYS A 1 95 ? 2.988 9.717 -32.173 1.00 85.75 95 CYS A CA 1
ATOM 749 C C . CYS A 1 95 ? 1.877 10.450 -31.411 1.00 85.75 95 CYS A C 1
ATOM 751 O O . CYS A 1 95 ? 1.413 11.501 -31.850 1.00 85.75 95 CYS A O 1
ATOM 753 N N . VAL A 1 96 ? 1.443 9.874 -30.292 1.00 86.38 96 VAL A N 1
ATOM 754 C CA . VAL A 1 96 ? 0.400 10.421 -29.413 1.00 86.38 96 VAL A CA 1
ATOM 755 C C . VAL A 1 96 ? 1.011 11.032 -28.156 1.00 86.38 96 VAL A C 1
ATOM 757 O O . VAL A 1 96 ? 0.491 12.018 -27.651 1.00 86.38 96 VAL A O 1
ATOM 760 N N . ALA A 1 97 ? 2.088 10.432 -27.650 1.00 88.25 97 ALA A N 1
ATOM 761 C CA . ALA A 1 97 ? 2.821 10.910 -26.488 1.00 88.25 97 ALA A CA 1
ATOM 762 C C . ALA A 1 97 ? 4.255 10.377 -26.534 1.00 88.25 97 ALA A C 1
ATOM 764 O O . ALA A 1 97 ? 4.498 9.270 -27.023 1.00 88.25 97 ALA A O 1
ATOM 765 N N . SER A 1 98 ? 5.205 11.139 -26.004 1.00 91.00 98 SER A N 1
ATOM 766 C CA . SER A 1 98 ? 6.608 10.729 -25.951 1.00 91.00 98 SER A CA 1
ATOM 767 C C . SER A 1 98 ? 7.278 11.278 -24.702 1.00 91.00 98 SER A C 1
ATOM 769 O O . SER A 1 98 ? 7.078 12.430 -24.331 1.00 91.00 98 SER A O 1
ATOM 771 N N . SER A 1 99 ? 8.160 10.486 -24.099 1.00 92.44 99 SER A N 1
ATOM 772 C CA . SER A 1 99 ? 9.091 10.963 -23.063 1.00 92.44 99 SER A CA 1
ATOM 773 C C . SER A 1 99 ? 10.000 12.106 -23.542 1.00 92.44 99 SER A C 1
ATOM 775 O O . SER A 1 99 ? 10.580 12.815 -22.726 1.00 92.44 99 SER A O 1
ATOM 777 N N . ARG A 1 100 ? 10.130 12.284 -24.864 1.00 92.56 100 ARG A N 1
ATOM 778 C CA . ARG A 1 100 ? 10.913 13.346 -25.508 1.00 92.56 100 ARG A CA 1
ATOM 779 C C . ARG A 1 100 ? 10.054 14.516 -25.999 1.00 92.56 100 ARG A C 1
ATOM 781 O O . ARG A 1 100 ? 10.551 15.371 -26.727 1.00 92.56 100 ARG A O 1
ATOM 788 N N . GLU A 1 101 ? 8.767 14.543 -25.667 1.00 88.88 101 GLU A N 1
ATOM 789 C CA . GLU A 1 101 ? 7.838 15.558 -26.157 1.00 88.88 101 GLU A CA 1
ATOM 790 C C . GLU A 1 101 ? 8.116 16.939 -25.547 1.00 88.88 101 GLU A C 1
ATOM 792 O O . GLU A 1 101 ? 8.235 17.106 -24.332 1.00 88.88 101 GLU A O 1
ATOM 797 N N . ARG A 1 102 ? 8.189 17.957 -26.407 1.00 85.44 102 ARG A N 1
ATOM 798 C CA . ARG A 1 102 ? 8.319 19.362 -26.025 1.00 85.44 102 ARG A CA 1
ATOM 799 C C . ARG A 1 102 ? 7.428 20.231 -26.903 1.00 85.44 102 ARG A C 1
ATOM 801 O O . ARG A 1 102 ? 7.316 20.014 -28.105 1.00 85.44 102 ARG A O 1
ATOM 808 N N . ILE A 1 103 ? 6.841 21.267 -26.311 1.00 84.81 103 ILE A N 1
ATOM 809 C CA . ILE A 1 103 ? 6.067 22.266 -27.052 1.00 84.81 103 ILE A CA 1
ATOM 810 C C . ILE A 1 103 ? 7.027 23.300 -27.650 1.00 84.81 103 ILE A C 1
ATOM 812 O O . ILE A 1 103 ? 7.796 23.937 -26.923 1.00 84.81 103 ILE A O 1
ATOM 816 N N . ALA A 1 104 ? 6.962 23.493 -28.966 1.00 82.50 104 ALA A N 1
ATOM 817 C CA . ALA A 1 104 ? 7.684 24.538 -29.682 1.00 82.50 104 ALA A CA 1
ATOM 818 C C . ALA A 1 104 ? 6.724 25.418 -30.488 1.00 82.50 104 ALA A C 1
ATOM 820 O O . ALA A 1 104 ? 5.679 24.968 -30.949 1.00 82.50 104 ALA A O 1
ATOM 821 N N . ILE A 1 105 ? 7.091 26.688 -30.671 1.00 84.69 105 ILE A N 1
ATOM 822 C CA . ILE A 1 105 ? 6.362 27.600 -31.557 1.00 84.69 105 ILE A CA 1
ATOM 823 C C . ILE A 1 105 ? 7.022 27.534 -32.933 1.00 84.69 105 ILE A C 1
ATOM 825 O O . ILE A 1 105 ? 8.150 27.999 -33.099 1.00 84.69 105 ILE A O 1
ATOM 829 N N . LEU A 1 106 ? 6.322 26.967 -33.916 1.00 82.25 106 LEU A N 1
ATOM 830 C CA . LEU A 1 106 ? 6.789 26.902 -35.300 1.00 82.25 106 LEU A CA 1
ATOM 831 C C . LEU A 1 106 ? 6.122 28.004 -36.144 1.00 82.25 106 LEU A C 1
ATOM 833 O O . LEU A 1 106 ? 4.892 28.149 -36.101 1.00 82.25 106 LEU A O 1
ATOM 837 N N . PRO A 1 107 ? 6.891 28.782 -36.936 1.00 73.50 107 PRO A N 1
ATOM 838 C CA . PRO A 1 107 ? 6.326 29.794 -37.825 1.00 73.50 107 PRO A CA 1
ATOM 839 C C . PRO A 1 107 ? 5.240 29.209 -38.744 1.00 73.50 107 PRO A C 1
ATOM 841 O O . PRO A 1 107 ? 5.445 28.203 -39.422 1.00 73.50 107 PRO A O 1
ATOM 844 N N . GLY A 1 108 ? 4.057 29.826 -38.744 1.00 81.56 108 GLY A N 1
ATOM 845 C CA . GLY A 1 108 ? 2.906 29.406 -39.557 1.00 81.56 108 GLY A CA 1
ATOM 846 C C . GLY A 1 108 ? 2.094 28.221 -39.016 1.00 81.56 108 GLY A C 1
ATOM 847 O O . GLY A 1 108 ? 1.032 27.951 -39.560 1.00 81.56 108 GLY A O 1
ATOM 848 N N . HIS A 1 109 ? 2.551 27.544 -37.956 1.00 74.88 109 HIS A N 1
ATOM 849 C CA . HIS A 1 109 ? 1.885 26.354 -37.396 1.00 74.88 109 HIS A CA 1
ATOM 850 C C . HIS A 1 109 ? 1.474 26.529 -35.923 1.00 74.88 109 HIS A C 1
ATOM 852 O O . HIS A 1 109 ? 0.693 25.737 -35.405 1.00 74.88 109 HIS A O 1
ATOM 858 N N . GLY A 1 110 ? 1.943 27.588 -35.253 1.00 84.25 110 GLY A N 1
ATOM 859 C CA . GLY A 1 110 ? 1.596 27.873 -33.860 1.00 84.25 110 GLY A CA 1
ATOM 860 C C . GLY A 1 110 ? 2.351 26.973 -32.881 1.00 84.25 110 GLY A C 1
ATOM 861 O O . GLY A 1 110 ? 3.518 26.658 -33.110 1.00 84.25 110 GLY A O 1
ATOM 862 N N . LEU A 1 111 ? 1.704 26.608 -31.770 1.00 81.12 111 LEU A N 1
ATOM 863 C CA . LEU A 1 111 ? 2.246 25.664 -30.790 1.00 81.12 111 LEU A CA 1
ATOM 864 C C . LEU A 1 111 ? 2.124 24.242 -31.344 1.00 81.12 111 LEU A C 1
ATOM 866 O O . LEU A 1 111 ? 1.016 23.770 -31.589 1.00 81.12 111 LEU A O 1
ATOM 870 N N . VAL A 1 112 ? 3.258 23.573 -31.530 1.00 81.00 112 VAL A N 1
ATOM 871 C CA . VAL A 1 112 ? 3.339 22.207 -32.051 1.00 81.00 112 VAL A CA 1
ATOM 872 C C . VAL A 1 112 ? 4.185 21.362 -31.105 1.00 81.00 112 VAL A C 1
ATOM 874 O O . VAL A 1 112 ? 5.211 21.824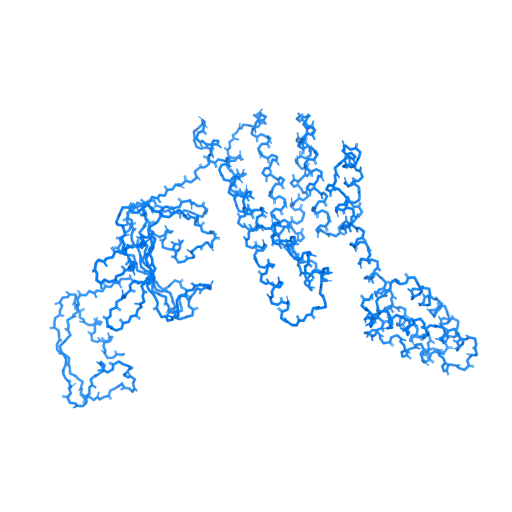 -30.598 1.00 81.00 112 VAL A O 1
ATOM 877 N N . ASN A 1 113 ? 3.766 20.119 -30.883 1.00 80.69 113 ASN A N 1
ATOM 878 C CA . ASN A 1 113 ? 4.554 19.143 -30.143 1.00 80.69 113 ASN A CA 1
ATOM 879 C C . ASN A 1 113 ? 5.663 18.606 -31.052 1.00 80.69 113 ASN A C 1
ATOM 881 O O . ASN A 1 113 ? 5.400 18.107 -32.147 1.00 80.69 113 ASN A O 1
ATOM 885 N N . ILE A 1 114 ? 6.907 18.732 -30.606 1.00 84.31 114 ILE A N 1
ATOM 886 C CA . ILE A 1 114 ? 8.096 18.213 -31.280 1.00 84.31 114 ILE A CA 1
ATOM 887 C C . ILE A 1 114 ? 8.831 17.254 -30.344 1.00 84.31 114 ILE A C 1
ATOM 889 O O . ILE A 1 114 ? 8.723 17.367 -29.125 1.00 84.31 114 ILE A O 1
ATOM 893 N N . GLU A 1 115 ? 9.599 16.322 -30.902 1.00 86.06 115 GLU A N 1
ATOM 894 C CA . GLU A 1 115 ? 10.474 15.466 -30.099 1.00 86.06 115 GLU A CA 1
ATOM 895 C C . GLU A 1 115 ? 11.876 16.070 -29.997 1.00 86.06 115 GLU A C 1
ATOM 897 O O . GLU A 1 115 ? 12.551 16.289 -31.005 1.00 86.06 115 GLU A O 1
ATOM 902 N N . ASP A 1 116 ? 12.323 16.316 -28.767 1.00 88.06 116 ASP A N 1
ATOM 903 C CA . ASP A 1 116 ? 13.683 16.749 -28.464 1.00 88.06 116 ASP A CA 1
ATOM 904 C C . ASP A 1 116 ? 14.583 15.522 -28.279 1.00 88.06 116 ASP A C 1
ATOM 906 O O . ASP A 1 116 ? 14.482 14.787 -27.296 1.00 88.06 116 ASP A O 1
ATOM 910 N N . GLN A 1 117 ? 15.485 15.288 -29.232 1.00 86.69 117 GLN A N 1
ATOM 911 C CA . GLN A 1 117 ? 16.420 14.159 -29.173 1.00 86.69 117 GLN A CA 1
ATOM 912 C C . GLN A 1 117 ? 17.387 14.237 -27.982 1.00 86.69 117 GLN A C 1
ATOM 914 O O . GLN A 1 117 ? 17.957 13.215 -27.613 1.00 86.69 117 GLN A O 1
ATOM 919 N N . ASN A 1 118 ? 17.554 15.418 -27.378 1.00 87.88 118 ASN A N 1
ATOM 920 C CA . ASN A 1 118 ? 18.427 15.635 -26.226 1.00 87.88 118 ASN A CA 1
ATOM 921 C C . ASN A 1 118 ? 17.667 15.642 -24.891 1.00 87.88 118 ASN A C 1
ATOM 923 O O . ASN A 1 118 ? 18.269 15.943 -23.858 1.00 87.88 118 ASN A O 1
ATOM 927 N N . ALA A 1 119 ? 16.360 15.354 -24.889 1.00 90.12 119 ALA A N 1
ATOM 928 C CA . ALA A 1 119 ? 15.605 15.241 -23.647 1.00 90.12 119 ALA A CA 1
ATOM 929 C C . ALA A 1 119 ? 16.222 14.151 -22.749 1.00 90.12 119 ALA A C 1
ATOM 931 O O . ALA A 1 119 ? 16.616 13.098 -23.259 1.00 90.12 119 ALA A O 1
ATOM 932 N N . PRO A 1 120 ? 16.319 14.374 -21.425 1.00 92.62 120 PRO A N 1
ATOM 933 C CA . PRO A 1 120 ? 16.807 13.351 -20.511 1.00 92.62 120 PRO A CA 1
ATOM 934 C C . PRO A 1 120 ? 15.832 12.161 -20.459 1.00 92.62 120 PRO A C 1
ATOM 936 O O . PRO A 1 120 ? 14.627 12.348 -20.654 1.00 92.62 120 PRO A O 1
ATOM 939 N N . PRO A 1 121 ? 16.320 10.936 -20.203 1.00 94.12 121 PRO A N 1
ATOM 940 C CA . PRO A 1 121 ? 15.449 9.786 -19.996 1.00 94.12 121 PRO A CA 1
ATOM 941 C C . PRO A 1 121 ? 14.600 9.953 -18.734 1.00 94.12 121 PRO A C 1
ATOM 943 O O . PRO A 1 121 ? 14.970 10.661 -17.795 1.00 94.12 121 PRO A O 1
ATOM 946 N N . VAL A 1 122 ? 13.459 9.271 -18.715 1.00 93.25 122 VAL A N 1
ATOM 947 C CA . VAL A 1 122 ? 12.578 9.197 -17.549 1.00 93.25 122 VAL A CA 1
ATOM 948 C C . VAL A 1 122 ? 13.029 8.024 -16.692 1.00 93.25 122 VAL A C 1
ATOM 950 O O . VAL A 1 122 ? 13.254 6.934 -17.212 1.00 93.25 122 VAL A O 1
ATOM 953 N N . ASN A 1 123 ? 13.151 8.238 -15.385 1.00 91.69 123 ASN A N 1
ATOM 954 C CA . ASN A 1 123 ? 13.441 7.161 -14.448 1.00 91.69 123 ASN A CA 1
ATOM 955 C C . ASN A 1 123 ? 12.134 6.513 -13.997 1.00 91.69 123 ASN A C 1
ATOM 957 O O . ASN A 1 123 ? 11.214 7.216 -13.579 1.00 91.69 123 ASN A O 1
ATOM 961 N N . ILE A 1 124 ? 12.074 5.189 -14.069 1.00 91.19 124 ILE A N 1
ATOM 962 C CA . ILE A 1 124 ? 10.980 4.387 -13.521 1.00 91.19 124 ILE A CA 1
ATOM 963 C C . ILE A 1 124 ? 11.557 3.242 -12.696 1.00 91.19 124 ILE A C 1
ATOM 965 O O . ILE A 1 124 ? 12.692 2.815 -12.918 1.00 91.19 124 ILE A O 1
ATOM 969 N N . SER A 1 125 ? 10.756 2.722 -11.778 1.00 91.38 125 SER A N 1
ATOM 970 C CA . SER A 1 125 ? 11.097 1.521 -11.023 1.00 91.38 125 SER A CA 1
ATOM 971 C C . SER A 1 125 ? 10.356 0.313 -11.575 1.00 91.38 125 SER A C 1
ATOM 973 O O . SER A 1 125 ? 9.133 0.337 -11.726 1.00 91.38 125 SER A O 1
ATOM 975 N N . VAL A 1 126 ? 11.083 -0.766 -11.840 1.00 91.56 126 VAL A N 1
ATOM 976 C CA . VAL A 1 126 ? 10.497 -2.015 -12.335 1.00 91.56 126 VAL A CA 1
ATOM 977 C C . VAL A 1 126 ? 9.673 -2.701 -11.242 1.00 91.56 126 VAL A C 1
ATOM 979 O O . VAL A 1 126 ? 10.112 -2.805 -10.099 1.00 91.56 126 VAL A O 1
ATOM 982 N N . GLY A 1 127 ? 8.470 -3.170 -11.578 1.00 88.44 127 GLY A N 1
ATOM 983 C CA . GLY A 1 127 ? 7.549 -3.818 -10.639 1.00 88.44 127 GLY A CA 1
ATOM 984 C C . GLY A 1 127 ? 6.777 -2.832 -9.751 1.00 88.44 127 GLY A C 1
ATOM 985 O O . GLY A 1 127 ? 6.010 -3.267 -8.892 1.00 88.44 127 GLY A O 1
ATOM 986 N N . GLU A 1 128 ? 6.989 -1.528 -9.957 1.00 88.88 128 GLU A N 1
ATOM 987 C CA . GLU A 1 128 ? 6.277 -0.366 -9.403 1.00 88.88 128 GLU A CA 1
ATOM 988 C C . GLU A 1 128 ? 4.773 -0.327 -9.717 1.00 88.88 128 GLU A C 1
ATOM 990 O O . GLU A 1 128 ? 3.951 0.245 -8.985 1.00 88.88 128 GLU A O 1
ATOM 995 N N . GLY A 1 129 ? 4.429 -0.848 -10.900 1.00 85.50 129 GLY A N 1
ATOM 996 C CA . GLY A 1 129 ? 3.160 -0.567 -11.563 1.00 85.50 129 GLY A CA 1
ATOM 997 C C . GLY A 1 129 ? 2.998 0.924 -11.887 1.00 85.50 129 GLY A C 1
ATOM 998 O O . GLY A 1 129 ? 1.873 1.432 -11.893 1.00 85.50 129 GLY A O 1
ATOM 999 N N . GLN A 1 130 ? 4.101 1.656 -12.075 1.00 82.06 130 GLN A N 1
ATOM 1000 C CA . GLN A 1 130 ? 4.097 3.058 -12.499 1.00 82.06 130 GLN A CA 1
ATOM 1001 C C . GLN A 1 130 ? 3.749 3.144 -13.987 1.00 82.06 130 GLN A C 1
ATOM 1003 O O . GLN A 1 130 ? 2.902 3.950 -14.376 1.00 82.06 130 GLN A O 1
ATOM 1008 N N . GLN A 1 131 ? 4.375 2.289 -14.804 1.00 85.81 131 GLN A N 1
ATOM 1009 C CA . GLN A 1 131 ? 4.107 2.138 -16.234 1.00 85.81 131 GLN A CA 1
ATOM 1010 C C . GLN A 1 131 ? 4.329 0.683 -16.671 1.00 85.81 131 GLN A C 1
ATOM 1012 O O . GLN A 1 131 ? 5.379 0.343 -17.213 1.00 85.81 131 GLN A O 1
ATOM 1017 N N . GLU A 1 132 ? 3.313 -0.166 -16.488 1.00 86.31 132 GLU A N 1
ATOM 1018 C CA . GLU A 1 132 ? 3.380 -1.622 -16.723 1.00 86.31 132 GLU A CA 1
ATOM 1019 C C . GLU A 1 132 ? 3.981 -1.996 -18.090 1.00 86.31 132 GLU A C 1
ATOM 1021 O O . GLU A 1 132 ? 4.873 -2.837 -18.159 1.00 86.31 132 GLU A O 1
ATOM 1026 N N . ALA A 1 133 ? 3.573 -1.321 -19.173 1.00 87.38 133 ALA A N 1
ATOM 1027 C CA . ALA A 1 133 ? 4.113 -1.558 -20.517 1.00 87.38 133 ALA A CA 1
ATOM 1028 C C . ALA A 1 133 ? 5.630 -1.319 -20.610 1.00 87.38 133 ALA A C 1
ATOM 1030 O O . ALA A 1 133 ? 6.341 -2.035 -21.315 1.00 87.38 133 ALA A O 1
ATOM 1031 N N . VAL A 1 134 ? 6.120 -0.292 -19.916 1.00 91.06 134 VAL A N 1
ATOM 1032 C CA . VAL A 1 134 ? 7.530 0.100 -19.955 1.00 91.06 134 VAL A CA 1
ATOM 1033 C C . VAL A 1 134 ? 8.366 -0.820 -19.087 1.00 91.06 134 VAL A C 1
ATOM 1035 O O . VAL A 1 134 ? 9.414 -1.280 -19.529 1.00 91.06 134 VAL A O 1
ATOM 1038 N N . GLU A 1 135 ? 7.867 -1.150 -17.898 1.00 91.50 135 GLU A N 1
ATOM 1039 C CA . GLU A 1 135 ? 8.482 -2.119 -16.989 1.00 91.50 135 GLU A CA 1
ATOM 1040 C C . GLU A 1 135 ? 8.626 -3.492 -17.671 1.00 91.50 135 GLU A C 1
ATOM 1042 O O . GLU A 1 135 ? 9.693 -4.104 -17.638 1.00 91.50 135 GLU A O 1
ATOM 1047 N N . LEU A 1 136 ? 7.584 -3.930 -18.383 1.00 90.50 136 LEU A N 1
ATOM 1048 C CA . LEU A 1 136 ? 7.535 -5.191 -19.121 1.00 90.50 136 LEU A CA 1
ATOM 1049 C C . LEU A 1 136 ? 8.613 -5.304 -20.209 1.00 90.50 136 LEU A C 1
ATOM 1051 O O . LEU A 1 136 ? 9.192 -6.382 -20.392 1.00 90.50 136 LEU A O 1
ATOM 1055 N N . ILE A 1 137 ? 8.881 -4.213 -20.935 1.00 92.81 137 ILE A N 1
ATOM 1056 C CA . ILE A 1 137 ? 9.958 -4.166 -21.932 1.00 92.81 137 ILE A CA 1
ATOM 1057 C C . ILE A 1 137 ? 11.319 -4.071 -21.232 1.00 92.81 137 ILE A C 1
ATOM 1059 O O . ILE A 1 137 ? 12.232 -4.824 -21.575 1.00 92.81 137 ILE A O 1
ATOM 1063 N N . ALA A 1 138 ? 11.454 -3.196 -20.230 1.00 92.06 138 ALA A N 1
ATOM 1064 C CA . ALA A 1 138 ? 12.711 -2.952 -19.521 1.00 92.06 138 ALA A CA 1
ATOM 1065 C C . ALA A 1 138 ? 13.281 -4.208 -18.835 1.00 92.06 138 ALA A C 1
ATOM 1067 O O . ALA A 1 138 ? 14.496 -4.365 -18.775 1.00 92.06 138 ALA A O 1
ATOM 1068 N N . MET A 1 139 ? 12.432 -5.142 -18.392 1.00 92.19 139 MET A N 1
ATOM 1069 C CA . MET A 1 139 ? 12.872 -6.437 -17.845 1.00 92.19 139 MET A CA 1
ATOM 1070 C C . MET A 1 139 ? 13.486 -7.386 -18.888 1.00 92.19 139 MET A C 1
ATOM 1072 O O . MET A 1 139 ? 14.213 -8.311 -18.532 1.00 92.19 139 MET A O 1
ATOM 1076 N N . ARG A 1 140 ? 13.201 -7.199 -20.184 1.00 92.62 140 ARG A N 1
ATOM 1077 C CA . ARG A 1 140 ? 13.613 -8.126 -21.257 1.00 92.62 140 ARG A CA 1
ATOM 1078 C C . ARG A 1 140 ? 14.774 -7.625 -22.105 1.00 92.62 140 ARG A C 1
ATOM 1080 O O . ARG A 1 140 ? 15.453 -8.431 -22.750 1.00 92.62 140 ARG A O 1
ATOM 1087 N N . VAL A 1 141 ? 15.043 -6.325 -22.074 1.00 94.25 141 VAL A N 1
ATOM 1088 C CA . VAL A 1 141 ? 16.182 -5.705 -22.759 1.00 94.25 141 VAL A CA 1
ATOM 1089 C C . VAL A 1 141 ? 17.249 -5.263 -21.760 1.00 94.25 141 VAL A C 1
ATOM 1091 O O . VAL A 1 141 ? 16.963 -5.035 -20.592 1.00 94.25 141 VAL A O 1
ATOM 1094 N N . GLY A 1 142 ? 18.501 -5.169 -22.206 1.00 94.38 142 GLY A N 1
ATOM 1095 C CA . GLY A 1 142 ? 19.572 -4.526 -21.440 1.00 94.38 142 GLY A CA 1
ATOM 1096 C C . GLY A 1 142 ? 19.819 -3.088 -21.898 1.00 94.38 142 GLY A C 1
ATOM 1097 O O . GLY A 1 142 ? 19.204 -2.647 -22.870 1.00 94.38 142 GLY A O 1
ATOM 1098 N N . PRO A 1 143 ? 20.733 -2.345 -21.246 1.00 95.06 143 PRO A N 1
ATOM 1099 C CA . PRO A 1 143 ? 21.060 -0.971 -21.633 1.00 95.06 143 PRO A CA 1
ATOM 1100 C C . PRO A 1 143 ? 21.408 -0.845 -23.127 1.00 95.06 143 PRO A C 1
ATOM 1102 O O . PRO A 1 143 ? 22.157 -1.658 -23.670 1.00 95.06 143 PRO A O 1
ATOM 1105 N N . GLY A 1 144 ? 20.836 0.151 -23.800 1.00 95.12 144 GLY A N 1
ATOM 1106 C CA . GLY A 1 144 ? 20.860 0.346 -25.255 1.00 95.12 144 GLY A CA 1
ATOM 1107 C C . GLY A 1 144 ? 19.857 -0.507 -26.047 1.00 95.12 144 GLY A C 1
ATOM 1108 O O . GLY A 1 144 ? 19.829 -0.437 -27.277 1.00 95.12 144 GLY A O 1
ATOM 1109 N N . GLY A 1 145 ? 19.067 -1.343 -25.374 1.00 96.12 145 GLY A N 1
ATOM 1110 C CA . GLY A 1 145 ? 18.073 -2.212 -25.992 1.00 96.12 145 GLY A CA 1
ATOM 1111 C C . GLY A 1 145 ? 16.740 -1.513 -26.246 1.00 96.12 145 GLY A C 1
ATOM 1112 O O . GLY A 1 145 ? 16.393 -0.536 -25.579 1.00 96.12 145 GLY A O 1
ATOM 1113 N N . LYS A 1 146 ? 16.003 -2.021 -27.234 1.00 96.62 146 LYS A N 1
ATOM 1114 C CA . LYS A 1 146 ? 14.738 -1.468 -27.719 1.00 96.62 146 LYS A CA 1
ATOM 1115 C C . LYS A 1 146 ? 13.698 -2.562 -27.854 1.00 96.62 146 LYS A C 1
ATOM 1117 O O . LYS A 1 146 ? 13.987 -3.636 -28.381 1.00 96.62 146 LYS A O 1
ATOM 1122 N N . GLY A 1 147 ? 12.488 -2.265 -27.406 1.00 95.88 147 GLY A N 1
ATOM 1123 C CA . GLY A 1 147 ? 11.335 -3.135 -27.580 1.00 95.88 147 GLY A CA 1
ATOM 1124 C C . GLY A 1 147 ? 10.081 -2.344 -27.917 1.00 95.88 147 GLY A C 1
ATOM 1125 O O . GLY A 1 147 ? 9.963 -1.164 -27.585 1.00 95.88 147 GLY A O 1
ATOM 1126 N N . CYS A 1 148 ? 9.149 -3.022 -28.569 1.00 93.69 148 CYS A N 1
ATOM 1127 C CA . CYS A 1 148 ? 7.858 -2.500 -28.978 1.00 93.69 148 CYS A CA 1
ATOM 1128 C C . CYS A 1 148 ? 6.761 -3.408 -28.435 1.00 93.69 148 CYS A C 1
ATOM 1130 O O . CYS A 1 148 ? 6.776 -4.612 -28.681 1.00 93.69 148 CYS A O 1
ATOM 1132 N N . LEU A 1 149 ? 5.790 -2.834 -27.734 1.00 92.06 149 LEU A N 1
ATOM 1133 C CA . LEU A 1 149 ? 4.611 -3.544 -27.256 1.00 92.06 149 LEU A CA 1
ATOM 1134 C C . LEU A 1 149 ? 3.387 -3.097 -28.055 1.00 92.06 149 LEU A C 1
ATOM 1136 O O . LEU A 1 149 ? 3.004 -1.926 -28.025 1.00 92.06 149 LEU A O 1
ATOM 1140 N N . TYR A 1 150 ? 2.775 -4.031 -28.773 1.00 90.44 150 TYR A N 1
ATOM 1141 C CA . TYR A 1 150 ? 1.519 -3.830 -29.484 1.00 90.44 150 TYR A CA 1
ATOM 1142 C C . TYR A 1 150 ? 0.360 -4.151 -28.545 1.00 90.44 150 TYR A C 1
ATOM 1144 O O . TYR A 1 150 ? 0.232 -5.274 -28.059 1.00 90.44 150 TYR A O 1
ATOM 1152 N N . LEU A 1 151 ? -0.485 -3.154 -28.297 1.00 88.06 151 LEU A N 1
ATOM 1153 C CA . LEU A 1 151 ? -1.542 -3.208 -27.295 1.00 88.06 151 LEU A CA 1
ATOM 1154 C C . LEU A 1 151 ? -2.909 -3.047 -27.954 1.00 88.06 151 LEU A C 1
ATOM 1156 O O . LEU A 1 151 ? -3.206 -2.015 -28.566 1.00 88.06 151 LEU A O 1
ATOM 1160 N N . LYS A 1 152 ? -3.766 -4.058 -27.794 1.00 86.62 152 LYS A N 1
ATOM 1161 C CA . LYS A 1 152 ? -5.169 -4.010 -28.225 1.00 86.62 152 LYS A CA 1
ATOM 1162 C C . LYS A 1 152 ? -6.040 -3.194 -27.287 1.00 86.62 152 LYS A C 1
ATOM 1164 O O . LYS A 1 152 ? -5.670 -2.891 -26.158 1.00 86.62 152 LYS A O 1
ATOM 1169 N N . SER A 1 153 ? -7.272 -2.928 -27.733 1.00 78.25 153 SER A N 1
ATOM 1170 C CA . SER A 1 153 ? -8.252 -2.105 -27.024 1.00 78.25 153 SER A CA 1
ATOM 1171 C C . SER A 1 153 ? -8.493 -2.471 -25.548 1.00 78.25 153 SER A C 1
ATOM 1173 O O . SER A 1 153 ? -8.846 -1.587 -24.775 1.00 78.25 153 SER A O 1
ATOM 1175 N N . GLN A 1 154 ? -8.275 -3.731 -25.168 1.00 73.56 154 GLN A N 1
ATOM 1176 C CA . GLN A 1 154 ? -8.587 -4.286 -23.847 1.00 73.56 154 GLN A CA 1
ATOM 1177 C C . GLN A 1 154 ? -7.344 -4.548 -22.970 1.00 73.56 154 GLN A C 1
ATOM 1179 O O . GLN A 1 154 ? -7.502 -4.845 -21.790 1.00 73.56 154 GLN A O 1
ATOM 1184 N N . ALA A 1 155 ? -6.130 -4.395 -23.514 1.00 69.00 155 ALA A N 1
ATOM 1185 C CA . ALA A 1 155 ? -4.866 -4.598 -22.800 1.00 69.00 155 ALA A CA 1
ATOM 1186 C C . ALA A 1 155 ? -4.500 -3.434 -21.855 1.00 69.00 155 ALA A C 1
ATOM 1188 O O . ALA A 1 155 ? -4.601 -2.274 -22.261 1.00 69.00 155 ALA A O 1
ATOM 1189 N N . LEU A 1 156 ? -3.977 -3.750 -20.660 1.00 64.62 156 LEU A N 1
ATOM 1190 C CA . LEU A 1 156 ? -3.503 -2.824 -19.609 1.00 64.62 156 LEU A CA 1
ATOM 1191 C C . LEU A 1 156 ? -4.571 -1.860 -19.040 1.00 64.62 156 LEU A C 1
ATOM 1193 O O . LEU A 1 156 ? -5.356 -1.236 -19.758 1.00 64.62 156 LEU A O 1
ATOM 1197 N N . LYS A 1 157 ? -4.604 -1.705 -17.710 1.00 62.88 157 LYS A N 1
ATOM 1198 C CA . LYS A 1 157 ? -5.652 -0.949 -16.996 1.00 62.88 157 LYS A CA 1
ATOM 1199 C C . LYS A 1 157 ? -5.174 0.461 -16.615 1.00 62.88 157 LYS A C 1
ATOM 1201 O O . LYS A 1 157 ? -4.538 0.641 -15.587 1.00 62.88 157 LYS A O 1
ATOM 1206 N N . GLY A 1 158 ? -5.551 1.481 -17.396 1.00 56.91 158 GLY A N 1
ATOM 1207 C CA . GLY A 1 158 ? -5.480 2.897 -16.980 1.00 56.91 158 GLY A CA 1
ATOM 1208 C C . GLY A 1 158 ? -4.957 3.880 -18.037 1.00 56.91 158 GLY A C 1
ATOM 1209 O O . GLY A 1 158 ? -4.049 3.559 -18.792 1.00 56.91 158 GLY A O 1
ATOM 1210 N N . ASN A 1 159 ? -5.549 5.085 -18.085 1.00 54.59 159 ASN A N 1
ATOM 1211 C CA . ASN A 1 159 ? -5.072 6.311 -18.762 1.00 54.59 159 ASN A CA 1
ATOM 1212 C C . ASN A 1 159 ? -4.483 6.191 -20.181 1.00 54.59 159 ASN A C 1
ATOM 1214 O O . ASN A 1 159 ? -3.666 7.019 -20.584 1.00 54.59 159 ASN A O 1
ATOM 1218 N N . ARG A 1 160 ? -4.909 5.206 -20.973 1.00 67.38 160 ARG A N 1
ATOM 1219 C CA . ARG A 1 160 ? -4.422 5.056 -22.347 1.00 67.38 160 ARG A CA 1
ATOM 1220 C C . ARG A 1 160 ? -5.344 5.698 -23.382 1.00 67.38 160 ARG A C 1
ATOM 1222 O O . ARG A 1 160 ? -6.559 5.768 -23.178 1.00 67.38 160 ARG A O 1
ATOM 1229 N N . PRO A 1 161 ? -4.789 6.106 -24.535 1.00 68.31 161 PRO A N 1
ATOM 1230 C CA . PRO A 1 161 ? -5.590 6.480 -25.688 1.00 68.31 161 PRO A CA 1
ATOM 1231 C C . PRO A 1 161 ? -6.529 5.339 -26.105 1.00 68.31 161 PRO A C 1
ATOM 1233 O O . PRO A 1 161 ? -6.170 4.158 -26.047 1.00 68.31 161 PRO A O 1
ATOM 1236 N N . ALA A 1 162 ? -7.730 5.699 -26.559 1.00 74.00 162 ALA A N 1
ATOM 1237 C CA . ALA A 1 162 ? -8.659 4.747 -27.156 1.00 74.00 162 ALA A CA 1
ATOM 1238 C C . ALA A 1 162 ? -8.076 4.136 -28.445 1.00 74.00 162 ALA A C 1
ATOM 1240 O O . ALA A 1 162 ? -7.418 4.831 -29.225 1.00 74.00 162 ALA A O 1
ATOM 1241 N N . GLY A 1 163 ? -8.375 2.855 -28.678 1.00 78.88 163 GLY A N 1
ATOM 1242 C CA . GLY A 1 163 ? -7.910 2.088 -29.838 1.00 78.88 163 GLY A CA 1
ATOM 1243 C C . GLY A 1 163 ? -6.633 1.284 -29.583 1.00 78.88 163 GLY A C 1
ATOM 1244 O O . GLY A 1 163 ? -6.150 1.207 -28.450 1.00 78.88 163 GLY A O 1
ATOM 1245 N N . CYS A 1 164 ? -6.122 0.664 -30.649 1.00 85.75 164 CYS A N 1
ATOM 1246 C CA . CYS A 1 164 ? -4.864 -0.078 -30.635 1.00 85.75 164 CYS A CA 1
ATOM 1247 C C . CYS A 1 164 ? -3.674 0.888 -30.657 1.00 85.75 164 CYS A C 1
ATOM 1249 O O . CYS A 1 164 ? -3.649 1.846 -31.439 1.00 85.75 164 CYS A O 1
ATOM 1251 N N . VAL A 1 165 ? -2.682 0.634 -29.810 1.00 89.06 165 VAL A N 1
ATOM 1252 C CA . VAL A 1 165 ? -1.491 1.480 -29.676 1.00 89.06 165 VAL A CA 1
ATOM 1253 C C . VAL A 1 165 ? -0.217 0.647 -29.730 1.00 89.06 165 VAL A C 1
ATOM 1255 O O . VAL A 1 165 ? -0.227 -0.547 -29.443 1.00 89.06 165 VAL A O 1
ATOM 1258 N N . ILE A 1 166 ? 0.879 1.295 -30.107 1.00 90.56 166 ILE A N 1
ATOM 1259 C CA . ILE A 1 166 ? 2.235 0.751 -30.061 1.00 90.56 166 ILE A CA 1
ATOM 1260 C C . ILE A 1 166 ? 2.998 1.542 -29.010 1.00 90.56 166 ILE A C 1
ATOM 1262 O O . ILE A 1 166 ? 3.025 2.773 -29.080 1.00 90.56 166 ILE A O 1
ATOM 1266 N N . MET A 1 167 ? 3.607 0.853 -28.055 1.00 91.75 167 MET A N 1
ATOM 1267 C CA . MET A 1 167 ? 4.501 1.450 -27.073 1.00 91.75 167 MET A CA 1
ATOM 1268 C C . MET A 1 167 ? 5.937 1.062 -27.408 1.00 91.75 167 MET A C 1
ATOM 1270 O O . MET A 1 167 ? 6.309 -0.097 -27.255 1.00 91.75 167 MET A O 1
ATOM 1274 N N . ASP A 1 168 ? 6.734 2.023 -27.860 1.00 94.31 168 ASP A N 1
ATOM 1275 C CA . ASP A 1 168 ? 8.166 1.839 -28.086 1.00 94.31 168 ASP A CA 1
ATOM 1276 C C . ASP A 1 168 ? 8.920 2.238 -26.823 1.00 94.31 168 ASP A C 1
ATOM 1278 O O . ASP A 1 168 ? 8.640 3.294 -26.251 1.00 94.31 168 ASP A O 1
ATOM 1282 N N . VAL A 1 169 ? 9.892 1.431 -26.409 1.00 95.81 169 VAL A N 1
ATOM 1283 C CA . VAL A 1 169 ? 10.731 1.698 -25.238 1.00 95.81 169 VAL A CA 1
ATOM 1284 C C . VAL A 1 169 ? 12.189 1.435 -25.576 1.00 95.81 169 VAL A C 1
ATOM 1286 O O . VAL A 1 169 ? 12.543 0.382 -26.097 1.00 95.81 169 VAL A O 1
ATOM 1289 N N . GLU A 1 170 ? 13.038 2.400 -25.244 1.00 96.12 170 GLU A N 1
ATOM 1290 C CA . GLU A 1 170 ? 14.493 2.330 -25.298 1.00 96.12 170 GLU A CA 1
ATOM 1291 C C . GLU A 1 170 ? 15.031 2.389 -23.866 1.00 96.12 170 GLU A C 1
ATOM 1293 O O . GLU A 1 170 ? 14.850 3.391 -23.168 1.00 96.12 170 GLU A O 1
ATOM 1298 N N . LEU A 1 171 ? 15.704 1.323 -23.430 1.00 95.88 171 LEU A N 1
ATOM 1299 C CA . LEU A 1 171 ? 16.381 1.289 -22.138 1.00 95.88 171 LEU A CA 1
ATOM 1300 C C . LEU A 1 171 ? 17.733 1.988 -22.273 1.00 95.88 171 LEU A C 1
ATOM 1302 O O . LEU A 1 171 ? 18.633 1.476 -22.929 1.00 95.88 171 LEU A O 1
ATOM 1306 N N . VAL A 1 172 ? 17.891 3.159 -21.662 1.00 95.31 172 VAL A N 1
ATOM 1307 C CA . VAL A 1 172 ? 19.113 3.970 -21.770 1.00 95.31 172 VAL A CA 1
ATOM 1308 C C . VAL A 1 172 ? 20.153 3.511 -20.761 1.00 95.31 172 VAL A C 1
ATOM 1310 O O . VAL A 1 172 ? 21.306 3.262 -21.112 1.00 95.31 172 VAL A O 1
ATOM 1313 N N . ALA A 1 173 ? 19.739 3.395 -19.505 1.00 93.00 173 ALA A N 1
ATOM 1314 C CA . ALA A 1 173 ? 20.599 2.989 -18.411 1.00 93.00 173 ALA A CA 1
ATOM 1315 C C . ALA A 1 173 ? 19.788 2.238 -17.360 1.00 93.00 173 ALA A C 1
ATOM 1317 O O . ALA A 1 173 ? 18.563 2.328 -17.302 1.00 93.00 173 ALA A O 1
ATOM 1318 N N . MET A 1 174 ? 20.501 1.507 -16.522 1.00 89.56 174 MET A N 1
ATOM 1319 C CA . MET A 1 174 ? 19.943 0.764 -15.410 1.00 89.56 174 MET A CA 1
ATOM 1320 C C . MET A 1 174 ? 20.849 0.985 -14.210 1.00 89.56 174 MET A C 1
ATOM 1322 O O . MET A 1 174 ? 22.071 0.896 -14.338 1.00 89.56 174 MET A O 1
ATOM 1326 N N . ASP A 1 175 ? 20.246 1.276 -13.067 1.00 82.00 175 ASP A N 1
ATOM 1327 C CA . ASP A 1 175 ? 20.936 1.310 -11.789 1.00 82.00 175 ASP A CA 1
ATOM 1328 C C . ASP A 1 175 ? 20.524 0.073 -10.993 1.00 82.00 175 ASP A C 1
ATOM 1330 O O . ASP A 1 175 ? 19.485 0.043 -10.328 1.00 82.00 175 ASP A O 1
ATOM 1334 N N . THR A 1 176 ? 21.320 -0.993 -11.126 1.00 69.38 176 THR A N 1
ATOM 1335 C CA . THR A 1 176 ? 21.102 -2.213 -10.345 1.00 69.38 176 THR A CA 1
ATOM 1336 C C . THR A 1 176 ? 21.415 -1.893 -8.893 1.00 69.38 176 THR A C 1
ATOM 1338 O O . THR A 1 176 ? 22.584 -1.710 -8.529 1.00 69.38 176 THR A O 1
ATOM 1341 N N . CYS A 1 177 ? 20.393 -1.835 -8.051 1.00 61.72 177 CYS A N 1
ATOM 1342 C CA . CYS A 1 177 ? 20.583 -1.594 -6.631 1.00 61.72 177 CYS A CA 1
ATOM 1343 C C . CYS A 1 177 ? 21.103 -2.884 -5.982 1.00 61.72 177 CYS A C 1
ATOM 1345 O O . CYS A 1 177 ? 20.340 -3.759 -5.592 1.00 61.72 177 CYS A O 1
ATOM 1347 N N . ARG A 1 178 ? 22.429 -3.038 -5.882 1.00 64.50 178 ARG A N 1
ATOM 1348 C CA . ARG A 1 178 ? 23.070 -4.282 -5.400 1.00 64.50 178 ARG A CA 1
ATOM 1349 C C . ARG A 1 178 ? 23.291 -4.334 -3.882 1.00 64.50 178 ARG A C 1
ATOM 1351 O O . ARG A 1 178 ? 24.150 -5.080 -3.415 1.00 64.50 178 ARG A O 1
ATOM 1358 N N . GLY A 1 179 ? 22.538 -3.549 -3.109 1.00 61.91 179 GLY A N 1
ATOM 1359 C CA . GLY A 1 179 ? 22.711 -3.454 -1.657 1.00 61.91 179 GLY A CA 1
ATOM 1360 C C . GLY A 1 179 ? 24.120 -3.010 -1.238 1.00 61.91 179 GLY A C 1
ATOM 1361 O O . GLY A 1 179 ? 24.825 -2.368 -2.022 1.00 61.91 179 GLY A O 1
ATOM 1362 N N . PRO A 1 180 ? 24.568 -3.319 -0.008 1.00 51.97 180 PRO A N 1
ATOM 1363 C CA . PRO A 1 180 ? 25.902 -2.991 0.469 1.00 51.97 180 PRO A CA 1
ATOM 1364 C C . PRO A 1 180 ? 26.962 -3.905 -0.172 1.00 51.97 180 PRO A C 1
ATOM 1366 O O . PRO A 1 180 ? 27.569 -4.748 0.474 1.00 51.97 180 PRO A O 1
ATOM 1369 N N . GLY A 1 181 ? 27.222 -3.728 -1.469 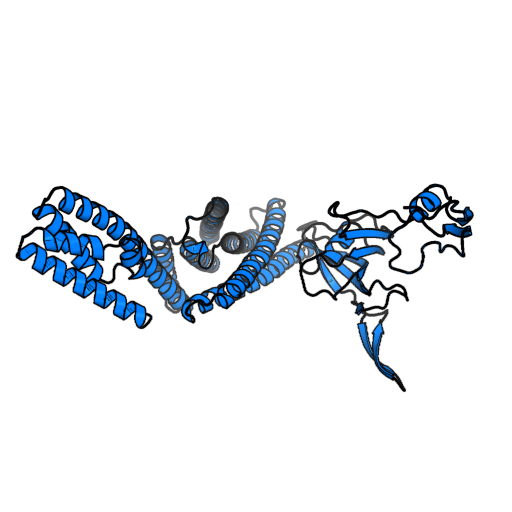1.00 53.84 181 GLY A N 1
ATOM 1370 C CA . GLY A 1 181 ? 28.378 -4.308 -2.153 1.00 53.84 181 GLY A CA 1
ATOM 1371 C C . GLY A 1 181 ? 29.645 -3.471 -1.939 1.00 53.84 181 GLY A C 1
ATOM 1372 O O . GLY A 1 181 ? 29.675 -2.291 -2.283 1.00 53.84 181 GLY A O 1
ATOM 1373 N N . THR A 1 182 ? 30.700 -4.108 -1.407 1.00 43.25 182 THR A N 1
ATOM 1374 C CA . THR A 1 182 ? 31.979 -3.545 -0.903 1.00 43.25 182 THR A CA 1
ATOM 1375 C C . THR A 1 182 ? 31.816 -2.421 0.124 1.00 43.25 182 THR A C 1
ATOM 1377 O O . THR A 1 182 ? 31.380 -1.317 -0.189 1.00 43.25 182 THR A O 1
ATOM 1380 N N . SER A 1 183 ? 32.216 -2.707 1.368 1.00 47.62 183 SER A N 1
ATOM 1381 C CA . SER A 1 183 ? 32.269 -1.783 2.509 1.00 47.62 183 SER A CA 1
ATOM 1382 C C . SER A 1 183 ? 32.626 -0.346 2.101 1.00 47.62 183 SER A C 1
ATOM 1384 O O . SER A 1 183 ? 33.767 -0.069 1.730 1.00 47.62 183 SER A O 1
ATOM 1386 N N . GLY A 1 184 ? 31.655 0.569 2.165 1.00 63.69 184 GLY A N 1
ATOM 1387 C CA . GLY A 1 184 ? 31.858 1.961 1.779 1.00 63.69 184 GLY A CA 1
ATOM 1388 C C . GLY A 1 184 ? 30.570 2.781 1.696 1.00 63.69 184 GLY A C 1
ATOM 1389 O O . GLY A 1 184 ? 29.461 2.278 1.858 1.00 63.69 184 GLY A O 1
ATOM 1390 N N . TRP A 1 185 ? 30.736 4.076 1.420 1.00 65.75 185 TRP A N 1
ATOM 1391 C CA . TRP A 1 185 ? 29.661 5.073 1.358 1.00 65.75 185 TRP A CA 1
ATOM 1392 C C . TRP A 1 185 ? 28.565 4.745 0.329 1.00 65.75 185 TRP A C 1
ATOM 1394 O O . TRP A 1 185 ? 27.395 4.990 0.602 1.00 65.75 185 TRP A O 1
ATOM 1404 N N . ARG A 1 186 ? 28.913 4.132 -0.814 1.00 69.75 186 ARG A N 1
ATOM 1405 C CA . ARG A 1 186 ? 27.947 3.800 -1.880 1.00 69.75 186 ARG A CA 1
ATOM 1406 C C . ARG A 1 186 ? 26.907 2.765 -1.448 1.00 69.75 186 ARG A C 1
ATOM 1408 O O . ARG A 1 186 ? 25.729 2.973 -1.694 1.00 69.75 186 ARG A O 1
ATOM 1415 N N . GLY A 1 187 ? 27.321 1.706 -0.749 1.00 75.94 187 GLY A N 1
ATOM 1416 C CA . GLY A 1 187 ? 26.392 0.690 -0.243 1.00 75.94 187 GLY A CA 1
ATOM 1417 C C . GLY A 1 187 ? 25.392 1.258 0.767 1.00 75.94 187 GLY A C 1
ATOM 1418 O O . GLY A 1 187 ? 24.204 0.955 0.716 1.00 75.94 187 GLY A O 1
ATOM 1419 N N . TRP A 1 188 ? 25.865 2.153 1.641 1.00 79.56 188 TRP A N 1
ATOM 1420 C CA . TRP A 1 188 ? 25.002 2.882 2.570 1.00 79.56 188 TRP A CA 1
ATOM 1421 C C . TRP A 1 188 ? 24.034 3.829 1.844 1.00 79.56 188 TRP A C 1
ATOM 1423 O O . TRP A 1 188 ? 22.868 3.901 2.213 1.00 79.56 188 TRP A O 1
ATOM 1433 N N . GLN A 1 189 ? 24.487 4.533 0.800 1.00 83.50 189 GLN A N 1
ATOM 1434 C CA . GLN A 1 189 ? 23.611 5.382 -0.016 1.00 83.50 189 GLN A CA 1
ATOM 1435 C C . GLN A 1 189 ? 22.501 4.579 -0.699 1.00 83.50 189 GLN A C 1
ATOM 1437 O O . GLN A 1 189 ? 21.363 5.031 -0.696 1.00 83.50 189 GLN A O 1
ATOM 1442 N N . SER A 1 190 ? 22.802 3.392 -1.233 1.00 83.19 190 SER A N 1
ATOM 1443 C CA . SER A 1 190 ? 21.783 2.518 -1.829 1.00 83.19 190 SER A CA 1
ATOM 1444 C C . SER A 1 190 ? 20.762 2.037 -0.799 1.00 83.19 190 SER A C 1
ATOM 1446 O O . SER A 1 190 ? 19.571 2.039 -1.082 1.00 83.19 190 SER A O 1
ATOM 1448 N N . LEU A 1 191 ? 21.205 1.678 0.411 1.00 86.88 191 LEU A N 1
ATOM 1449 C CA . LEU A 1 191 ? 20.304 1.291 1.499 1.00 86.88 191 LEU A CA 1
ATOM 1450 C C . LEU A 1 191 ? 19.366 2.439 1.903 1.00 86.88 191 LEU A C 1
ATOM 1452 O O . LEU A 1 191 ? 18.157 2.245 2.000 1.00 86.88 191 LEU A O 1
ATOM 1456 N N . VAL A 1 192 ? 19.924 3.635 2.112 1.00 88.31 192 VAL A N 1
ATOM 1457 C CA . VAL A 1 192 ? 19.139 4.819 2.483 1.00 88.31 192 VAL A CA 1
ATOM 1458 C C . VAL A 1 192 ? 18.195 5.224 1.355 1.00 88.31 192 VAL A C 1
ATOM 1460 O O . VAL A 1 192 ? 17.038 5.515 1.634 1.00 88.31 192 VAL A O 1
ATOM 1463 N N . GLY A 1 193 ? 18.648 5.192 0.099 1.00 89.19 193 GLY A N 1
ATOM 1464 C CA . GLY A 1 193 ? 17.808 5.486 -1.063 1.00 89.19 193 GLY A CA 1
ATOM 1465 C C . GLY A 1 193 ? 16.629 4.519 -1.182 1.00 89.19 193 GLY A C 1
ATOM 1466 O O . GLY A 1 193 ? 15.499 4.947 -1.396 1.00 89.19 193 GLY A O 1
ATOM 1467 N N . GLU A 1 194 ? 16.865 3.228 -0.940 1.00 90.62 194 GLU A N 1
ATOM 1468 C CA . GLU A 1 194 ? 15.809 2.214 -0.922 1.00 90.62 194 GLU A CA 1
ATOM 1469 C C . GLU A 1 194 ? 14.782 2.472 0.188 1.00 90.62 194 GLU A C 1
ATOM 1471 O O . GLU A 1 194 ? 13.575 2.395 -0.054 1.00 90.62 194 GLU A O 1
ATOM 1476 N N . ARG A 1 195 ? 15.244 2.833 1.394 1.00 93.38 195 ARG A N 1
ATOM 1477 C CA . ARG A 1 195 ? 14.354 3.248 2.485 1.00 93.38 195 ARG A CA 1
ATOM 1478 C C . ARG A 1 195 ? 13.567 4.502 2.110 1.00 93.38 195 ARG A C 1
ATOM 1480 O O . ARG A 1 195 ? 12.368 4.527 2.339 1.00 93.38 195 ARG A O 1
ATOM 1487 N N . GLU A 1 196 ? 14.213 5.526 1.558 1.00 94.31 196 GLU A N 1
ATOM 1488 C CA . GLU A 1 196 ? 13.569 6.796 1.193 1.00 94.31 196 GLU A CA 1
ATOM 1489 C C . GLU A 1 196 ? 12.481 6.600 0.131 1.00 94.31 196 GLU A C 1
ATOM 1491 O O . GLU A 1 196 ? 11.399 7.168 0.255 1.00 94.31 196 GLU A O 1
ATOM 1496 N N . THR A 1 197 ? 12.719 5.753 -0.877 1.00 92.75 197 THR A N 1
ATOM 1497 C CA . THR A 1 197 ? 11.671 5.366 -1.836 1.00 92.75 197 THR A CA 1
ATOM 1498 C C . THR A 1 197 ? 10.542 4.592 -1.150 1.00 92.75 197 THR A C 1
ATOM 1500 O O . THR A 1 197 ? 9.370 4.859 -1.410 1.00 92.75 197 THR A O 1
ATOM 1503 N N . GLY A 1 198 ? 10.865 3.674 -0.233 1.00 95.88 198 GLY A N 1
ATOM 1504 C CA . GLY A 1 198 ? 9.860 2.995 0.590 1.00 95.88 198 GLY A CA 1
ATOM 1505 C C . GLY A 1 198 ? 9.020 3.967 1.430 1.00 95.88 198 GLY A C 1
ATOM 1506 O O . GLY A 1 198 ? 7.799 3.838 1.472 1.00 95.88 198 GLY A O 1
ATOM 1507 N N . ASP A 1 199 ? 9.655 4.971 2.041 1.00 96.88 199 ASP A N 1
ATOM 1508 C CA . ASP A 1 199 ? 9.002 5.994 2.864 1.00 96.88 199 ASP A CA 1
ATOM 1509 C C . ASP A 1 199 ? 8.043 6.852 2.027 1.00 96.88 199 ASP A C 1
ATOM 1511 O O . ASP A 1 199 ? 6.922 7.090 2.468 1.00 96.88 199 ASP A O 1
ATOM 1515 N N . GLN A 1 200 ? 8.417 7.231 0.798 1.00 96.00 200 GLN A N 1
ATOM 1516 C CA . GLN A 1 200 ? 7.521 7.941 -0.128 1.00 96.00 200 GLN A CA 1
ATOM 1517 C C . GLN A 1 200 ? 6.249 7.134 -0.415 1.00 96.00 200 GLN A C 1
ATOM 1519 O O . GLN A 1 200 ? 5.138 7.647 -0.278 1.00 96.00 200 GLN A O 1
ATOM 1524 N N . TRP A 1 201 ? 6.392 5.847 -0.743 1.00 96.50 201 TRP A N 1
ATOM 1525 C CA . TRP A 1 201 ? 5.243 4.967 -0.961 1.00 96.50 201 TRP A CA 1
ATOM 1526 C C . TRP A 1 201 ? 4.391 4.794 0.300 1.00 96.50 201 TRP A C 1
ATOM 1528 O O . TRP A 1 201 ? 3.161 4.819 0.235 1.00 96.50 201 TRP A O 1
ATOM 1538 N N . LEU A 1 202 ? 5.024 4.644 1.464 1.00 96.81 202 LEU A N 1
ATOM 1539 C CA . LEU A 1 202 ? 4.318 4.489 2.731 1.00 96.81 202 LEU A CA 1
ATOM 1540 C C . LEU A 1 202 ? 3.553 5.761 3.129 1.00 96.81 202 LEU A C 1
ATOM 1542 O O . LEU A 1 202 ? 2.447 5.671 3.668 1.00 96.81 202 LEU A O 1
ATOM 1546 N N . GLU A 1 203 ? 4.112 6.940 2.857 1.00 96.06 203 GLU A N 1
ATOM 1547 C CA . GLU A 1 203 ? 3.447 8.230 3.047 1.00 96.06 203 GLU A CA 1
ATOM 1548 C C . GLU A 1 203 ? 2.230 8.378 2.128 1.00 96.06 203 GLU A C 1
ATOM 1550 O O . GLU A 1 203 ? 1.161 8.783 2.595 1.00 96.06 203 GLU A O 1
ATOM 1555 N N . GLU A 1 204 ? 2.342 7.984 0.853 1.00 95.81 204 GLU A N 1
ATOM 1556 C CA . GLU A 1 204 ? 1.195 7.945 -0.059 1.00 95.81 204 GLU A CA 1
ATOM 1557 C C . GLU A 1 204 ? 0.112 6.978 0.442 1.00 95.81 204 GLU A C 1
ATOM 1559 O O . GLU A 1 204 ? -1.069 7.341 0.475 1.00 95.81 204 GLU A O 1
ATOM 1564 N N . ALA A 1 205 ? 0.496 5.783 0.902 1.00 95.69 205 ALA A N 1
ATOM 1565 C CA . ALA A 1 205 ? -0.428 4.805 1.473 1.00 95.69 205 ALA A CA 1
ATOM 1566 C C . ALA A 1 205 ? -1.168 5.365 2.702 1.00 95.69 205 ALA A C 1
ATOM 1568 O O . ALA A 1 205 ? -2.398 5.294 2.775 1.00 95.69 205 ALA A O 1
ATOM 1569 N N . ASP A 1 206 ? -0.450 5.974 3.652 1.00 92.19 206 ASP A N 1
ATOM 1570 C CA . ASP A 1 206 ? -1.052 6.575 4.849 1.00 92.19 206 ASP A CA 1
ATOM 1571 C C . ASP A 1 206 ? -1.934 7.787 4.504 1.00 92.19 206 ASP A C 1
ATOM 1573 O O . ASP A 1 206 ? -2.991 7.976 5.111 1.00 92.19 206 ASP A O 1
ATOM 1577 N N . GLY A 1 207 ? -1.553 8.578 3.498 1.00 92.69 207 GLY A N 1
ATOM 1578 C CA . GLY A 1 207 ? -2.365 9.674 2.971 1.00 92.69 207 GLY A CA 1
ATOM 1579 C C . GL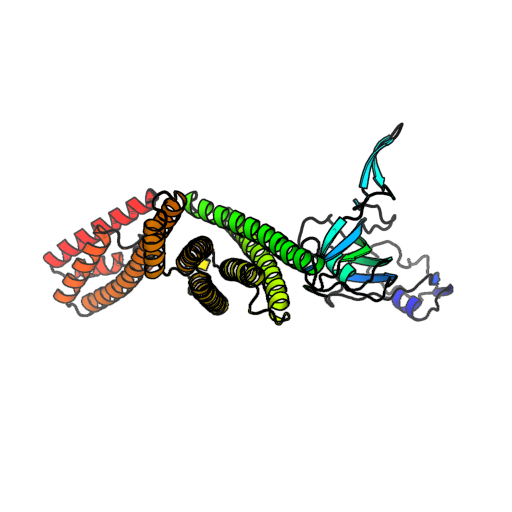Y A 1 207 ? -3.706 9.190 2.412 1.00 92.69 207 GLY A C 1
ATOM 1580 O O . GLY A 1 207 ? -4.758 9.731 2.765 1.00 92.69 207 GLY A O 1
ATOM 1581 N N . ARG A 1 208 ? -3.697 8.124 1.601 1.00 93.31 208 ARG A N 1
ATOM 1582 C CA . ARG A 1 208 ? -4.921 7.498 1.064 1.00 93.31 208 ARG A CA 1
ATOM 1583 C C . ARG A 1 208 ? -5.759 6.835 2.154 1.00 93.31 208 ARG A C 1
ATOM 1585 O O . ARG A 1 208 ? -6.979 6.972 2.162 1.00 93.31 208 ARG A O 1
ATOM 1592 N N . ARG A 1 209 ? -5.123 6.202 3.137 1.00 91.00 209 ARG A N 1
ATOM 1593 C CA . ARG A 1 209 ? -5.803 5.631 4.306 1.00 91.00 209 ARG A CA 1
ATOM 1594 C C . ARG A 1 209 ? -6.526 6.707 5.121 1.00 91.00 209 ARG A C 1
ATOM 1596 O O . ARG A 1 209 ? -7.689 6.530 5.469 1.00 91.00 209 ARG A O 1
ATOM 1603 N N . LYS A 1 210 ? -5.881 7.848 5.384 1.00 87.81 210 LYS A N 1
ATOM 1604 C CA . LYS A 1 210 ? -6.516 9.007 6.042 1.00 87.81 210 LYS A CA 1
ATOM 1605 C C . LYS A 1 210 ? -7.703 9.539 5.233 1.00 87.81 210 LYS A C 1
ATOM 1607 O O . LYS A 1 210 ? -8.701 9.948 5.817 1.00 87.81 210 LYS A O 1
ATOM 1612 N N . GLN A 1 211 ? -7.627 9.499 3.901 1.00 87.69 211 GLN A N 1
ATOM 1613 C CA . GLN A 1 211 ? -8.755 9.837 3.029 1.00 87.69 211 GLN A CA 1
ATOM 1614 C C . GLN A 1 211 ? -9.937 8.860 3.206 1.00 87.69 211 GLN A C 1
ATOM 1616 O O . GLN A 1 211 ? -11.082 9.295 3.214 1.00 87.69 211 GLN A O 1
ATOM 1621 N N . LEU A 1 212 ? -9.692 7.563 3.420 1.00 85.12 212 LEU A N 1
ATOM 1622 C CA . LEU A 1 212 ? -10.751 6.593 3.747 1.00 85.12 212 LEU A CA 1
ATOM 1623 C C . LEU A 1 212 ? -11.403 6.867 5.106 1.00 85.12 212 LEU A C 1
ATOM 1625 O O . LEU A 1 212 ? -12.623 6.779 5.236 1.00 85.12 212 LEU A O 1
ATOM 1629 N N . GLU A 1 213 ? -10.619 7.270 6.107 1.00 77.94 213 GLU A N 1
ATOM 1630 C CA . GLU A 1 213 ? -11.163 7.642 7.419 1.00 77.94 213 GLU A CA 1
ATOM 1631 C C . GLU A 1 213 ? -12.113 8.850 7.344 1.00 77.94 213 GLU A C 1
ATOM 1633 O O . GLU A 1 213 ? -13.058 8.929 8.130 1.00 77.94 213 GLU A O 1
ATOM 1638 N N . THR A 1 214 ? -11.895 9.787 6.413 1.00 75.50 214 THR A N 1
ATOM 1639 C CA . THR A 1 214 ? -12.791 10.943 6.230 1.00 75.50 214 THR A CA 1
ATOM 1640 C C . THR A 1 214 ? -14.057 10.600 5.451 1.00 75.50 214 THR A C 1
ATOM 1642 O O . THR A 1 214 ? -15.095 11.212 5.703 1.00 75.50 214 THR A O 1
ATOM 1645 N N . PHE A 1 215 ? -14.031 9.597 4.565 1.00 71.50 215 PHE A N 1
ATOM 1646 C CA . PHE A 1 215 ? -15.257 9.083 3.942 1.00 71.50 215 PHE A CA 1
ATOM 1647 C C . PHE A 1 215 ? -16.227 8.537 4.996 1.00 71.50 215 PHE A C 1
ATOM 1649 O O . PHE A 1 215 ? -17.399 8.921 5.003 1.00 71.50 215 PHE A O 1
ATOM 1656 N N . GLY A 1 216 ? -15.716 7.749 5.949 1.00 60.34 216 GLY A N 1
ATOM 1657 C CA . GLY A 1 216 ? -16.519 7.158 7.023 1.00 60.34 216 GLY A CA 1
ATOM 1658 C C . GLY A 1 216 ? -17.152 8.169 7.987 1.00 60.34 216 GLY A C 1
ATOM 1659 O O . GLY A 1 216 ? -18.135 7.844 8.647 1.00 60.34 216 GLY A O 1
ATOM 1660 N N . THR A 1 217 ? -16.635 9.401 8.074 1.00 61.34 217 THR A N 1
ATOM 1661 C CA . THR A 1 217 ? -17.190 10.443 8.958 1.00 61.34 217 THR A CA 1
ATOM 1662 C C . THR A 1 217 ? -18.179 11.385 8.270 1.00 61.34 217 THR A C 1
ATOM 1664 O O . THR A 1 217 ? -18.923 12.072 8.969 1.00 61.34 217 THR A O 1
ATOM 1667 N N . LEU A 1 218 ? -18.202 11.452 6.932 1.00 51.47 218 LEU A N 1
ATOM 1668 C CA . LEU A 1 218 ? -18.861 12.546 6.205 1.00 51.47 218 LEU A CA 1
ATOM 1669 C C . LEU A 1 218 ? -20.105 12.169 5.383 1.00 51.47 218 LEU A C 1
ATOM 1671 O O . LEU A 1 218 ? -20.790 13.090 4.931 1.00 51.47 218 LEU A O 1
ATOM 1675 N N . ARG A 1 219 ? -20.452 10.891 5.150 1.00 51.97 219 ARG A N 1
ATOM 1676 C CA . ARG A 1 219 ? -21.575 10.564 4.239 1.00 51.97 219 ARG A CA 1
ATOM 1677 C C . ARG A 1 219 ? -22.466 9.390 4.647 1.00 51.97 219 ARG A C 1
ATOM 1679 O O . ARG A 1 219 ? -22.000 8.338 5.058 1.00 51.97 219 ARG A O 1
ATOM 1686 N N . LYS A 1 220 ? -23.771 9.558 4.375 1.00 53.78 220 LYS A N 1
ATOM 1687 C CA . LYS A 1 220 ? -24.688 8.455 4.044 1.00 53.78 220 LYS A CA 1
ATOM 1688 C C . LYS A 1 220 ? -24.166 7.838 2.745 1.00 53.78 220 LYS A C 1
ATOM 1690 O O . LYS A 1 220 ? -24.173 8.528 1.725 1.00 53.78 220 LYS A O 1
ATOM 1695 N N . SER A 1 221 ? -23.657 6.611 2.794 1.00 52.12 221 SER A N 1
ATOM 1696 C CA . SER A 1 221 ? -23.118 5.930 1.618 1.00 52.12 221 SER A CA 1
ATOM 1697 C C . SER A 1 221 ? -24.186 5.850 0.520 1.00 52.12 221 SER A C 1
ATOM 1699 O O . SER A 1 221 ? -25.289 5.340 0.715 1.00 52.12 221 SER A O 1
ATOM 1701 N N . THR A 1 222 ? -23.878 6.420 -0.640 1.00 55.41 222 THR A N 1
ATOM 1702 C CA . THR A 1 222 ? -24.635 6.219 -1.883 1.00 55.41 222 THR A CA 1
ATOM 1703 C C . THR A 1 222 ? -23.887 5.181 -2.719 1.00 55.41 222 THR A C 1
ATOM 1705 O O . THR A 1 222 ? -22.696 4.981 -2.505 1.00 55.41 222 THR A O 1
ATOM 1708 N N . ALA A 1 223 ? -24.531 4.527 -3.690 1.00 57.03 223 ALA A N 1
ATOM 1709 C CA . ALA A 1 223 ? -23.846 3.546 -4.547 1.00 57.03 223 ALA A CA 1
ATOM 1710 C C . ALA A 1 223 ? -22.558 4.119 -5.189 1.00 57.03 223 ALA A C 1
ATOM 1712 O O . ALA A 1 223 ? -21.523 3.462 -5.174 1.00 57.03 223 ALA A O 1
ATOM 1713 N N . ASP A 1 224 ? -22.580 5.393 -5.596 1.00 61.00 224 ASP A N 1
ATOM 1714 C CA . ASP A 1 224 ? -21.425 6.094 -6.179 1.00 61.00 224 ASP A CA 1
ATOM 1715 C C . ASP A 1 224 ? -20.240 6.303 -5.209 1.00 61.00 224 ASP A C 1
ATOM 1717 O O . ASP A 1 224 ? -19.122 6.561 -5.652 1.00 61.00 224 ASP A O 1
ATOM 1721 N N . SER A 1 225 ? -20.446 6.230 -3.883 1.00 69.88 225 SER A N 1
ATOM 1722 C CA . SER A 1 225 ? -19.342 6.353 -2.915 1.00 69.88 225 SER A CA 1
ATOM 1723 C C . SER A 1 225 ? -18.614 5.032 -2.682 1.00 69.88 225 SER A C 1
ATOM 1725 O O . SER A 1 225 ? -17.438 5.060 -2.333 1.00 69.88 225 SER A O 1
ATOM 1727 N N . ALA A 1 226 ? -19.268 3.891 -2.925 1.00 71.88 226 ALA A N 1
ATOM 1728 C CA . ALA A 1 226 ? -18.660 2.574 -2.746 1.00 71.88 226 ALA A CA 1
ATOM 1729 C C . ALA A 1 226 ? -17.525 2.328 -3.754 1.00 71.88 226 ALA A C 1
ATOM 1731 O O . ALA A 1 226 ? -16.449 1.875 -3.367 1.00 71.88 226 ALA A O 1
ATOM 1732 N N . ASP A 1 227 ? -17.721 2.703 -5.022 1.00 79.56 227 ASP A N 1
ATOM 1733 C CA . ASP A 1 227 ? -16.686 2.573 -6.057 1.00 79.56 227 ASP A CA 1
ATOM 1734 C C . ASP A 1 227 ? -15.490 3.498 -5.786 1.00 79.56 227 ASP A C 1
ATOM 1736 O O . ASP A 1 227 ? -14.335 3.120 -5.992 1.00 79.56 227 ASP A O 1
ATOM 1740 N N . ALA A 1 228 ? -15.750 4.704 -5.268 1.00 82.50 228 ALA A N 1
ATOM 1741 C CA . ALA A 1 228 ? -14.703 5.643 -4.878 1.00 82.50 228 ALA A CA 1
ATOM 1742 C C . ALA A 1 228 ? -13.889 5.129 -3.676 1.00 82.50 228 ALA A C 1
ATOM 1744 O O . ALA A 1 228 ? -12.660 5.200 -3.696 1.00 82.50 228 ALA A O 1
ATOM 1745 N N . GLU A 1 229 ? -14.548 4.578 -2.654 1.00 83.81 229 GLU A N 1
ATOM 1746 C CA . GLU A 1 229 ? -13.885 3.959 -1.500 1.00 83.81 229 GLU A CA 1
ATOM 1747 C C . GLU A 1 229 ? -13.054 2.742 -1.914 1.00 83.81 229 GLU A C 1
ATOM 1749 O O . GLU A 1 229 ? -11.892 2.636 -1.524 1.00 83.81 229 GLU A O 1
ATOM 1754 N N . ALA A 1 230 ? -13.601 1.863 -2.760 1.00 86.06 230 ALA A N 1
ATOM 1755 C CA . ALA A 1 230 ? -12.881 0.705 -3.283 1.00 86.06 230 ALA A CA 1
ATOM 1756 C C . ALA A 1 230 ? -11.648 1.119 -4.103 1.00 86.06 230 ALA A C 1
ATOM 1758 O O . ALA A 1 230 ? -10.580 0.521 -3.965 1.00 86.06 230 ALA A O 1
ATOM 1759 N N . HIS A 1 231 ? -11.763 2.176 -4.915 1.00 88.12 231 HIS A N 1
ATOM 1760 C CA . HIS A 1 231 ? -10.634 2.717 -5.668 1.00 88.12 231 HIS A CA 1
ATOM 1761 C C . HIS A 1 231 ? -9.527 3.254 -4.750 1.00 88.12 231 HIS A C 1
ATOM 1763 O O . HIS A 1 231 ? -8.353 2.950 -4.960 1.00 88.12 231 HIS A O 1
ATOM 1769 N N . VAL A 1 232 ? -9.880 4.020 -3.712 1.00 91.06 232 VAL A N 1
ATOM 1770 C CA . VAL A 1 232 ? -8.894 4.548 -2.754 1.00 91.06 232 VAL A CA 1
ATOM 1771 C C . VAL A 1 232 ? -8.281 3.419 -1.919 1.00 91.06 232 VAL A C 1
ATOM 1773 O O . VAL A 1 232 ? -7.072 3.426 -1.703 1.00 91.06 232 VAL A O 1
ATOM 1776 N N . ALA A 1 233 ? -9.058 2.412 -1.513 1.00 91.12 233 ALA A N 1
ATOM 1777 C CA . ALA A 1 233 ? -8.539 1.225 -0.832 1.00 91.12 233 ALA A CA 1
ATOM 1778 C C . ALA A 1 233 ? -7.520 0.473 -1.702 1.00 91.12 233 ALA A C 1
ATOM 1780 O O . ALA A 1 233 ? -6.425 0.165 -1.238 1.00 91.12 233 ALA A O 1
ATOM 1781 N N . ALA A 1 234 ? -7.815 0.266 -2.990 1.00 91.62 234 ALA A N 1
ATOM 1782 C CA . ALA A 1 234 ? -6.868 -0.338 -3.927 1.00 91.62 234 ALA A CA 1
ATOM 1783 C C . ALA A 1 234 ? -5.560 0.469 -4.046 1.00 91.62 234 ALA A C 1
ATOM 1785 O O . ALA A 1 234 ? -4.485 -0.121 -4.158 1.00 91.62 234 ALA A O 1
ATOM 1786 N N . GLN A 1 235 ? -5.626 1.804 -3.974 1.00 93.00 235 GLN A N 1
ATOM 1787 C CA . GLN A 1 235 ? -4.430 2.654 -3.929 1.00 93.00 235 GLN A CA 1
ATOM 1788 C C . GLN A 1 235 ? -3.635 2.474 -2.630 1.00 93.00 235 GLN A C 1
ATOM 1790 O O . GLN A 1 235 ? -2.413 2.366 -2.702 1.00 93.00 235 GLN A O 1
ATOM 1795 N N . VAL A 1 236 ? -4.295 2.392 -1.465 1.00 94.94 236 VAL A N 1
ATOM 1796 C CA . VAL A 1 236 ? -3.618 2.096 -0.185 1.00 94.94 236 VAL A CA 1
ATOM 1797 C C . VAL A 1 236 ? -2.841 0.789 -0.292 1.00 94.94 236 VAL A C 1
ATOM 1799 O O . VAL A 1 236 ? -1.647 0.774 -0.005 1.00 94.94 236 VAL A O 1
ATOM 1802 N N . HIS A 1 237 ? -3.494 -0.278 -0.760 1.00 94.94 237 HIS A N 1
ATOM 1803 C CA . HIS A 1 237 ? -2.866 -1.587 -0.923 1.00 94.94 237 HIS A CA 1
ATOM 1804 C C . HIS A 1 237 ? -1.683 -1.539 -1.890 1.00 94.94 237 HIS A C 1
ATOM 1806 O O . HIS A 1 237 ? -0.605 -2.015 -1.553 1.00 94.94 237 HIS A O 1
ATOM 1812 N N . LYS A 1 238 ? -1.844 -0.906 -3.060 1.00 94.19 238 LYS A N 1
ATOM 1813 C CA . LYS A 1 238 ? -0.762 -0.764 -4.045 1.00 94.19 238 LYS A CA 1
ATOM 1814 C C . LYS A 1 238 ? 0.463 -0.065 -3.450 1.00 94.19 238 LYS A C 1
ATOM 1816 O O . LYS A 1 238 ? 1.577 -0.565 -3.572 1.00 94.19 238 LYS A O 1
ATOM 1821 N N . PHE A 1 239 ? 0.264 1.081 -2.806 1.00 96.62 239 PHE A N 1
ATOM 1822 C CA . PHE A 1 239 ? 1.368 1.863 -2.251 1.00 96.62 239 PHE A CA 1
ATOM 1823 C C . PHE A 1 239 ? 2.018 1.160 -1.054 1.00 96.62 239 PHE A C 1
ATOM 1825 O O . PHE A 1 239 ? 3.242 1.085 -0.975 1.00 96.62 239 PHE A O 1
ATOM 1832 N N . ALA A 1 240 ? 1.220 0.556 -0.170 1.00 96.88 240 ALA A N 1
ATOM 1833 C CA . ALA A 1 240 ? 1.730 -0.223 0.953 1.00 96.88 240 ALA A CA 1
ATOM 1834 C C . ALA A 1 240 ? 2.515 -1.465 0.493 1.00 96.88 240 ALA A C 1
ATOM 1836 O O . ALA A 1 240 ? 3.566 -1.759 1.055 1.00 96.88 240 ALA A O 1
ATOM 1837 N N . TYR A 1 241 ? 2.057 -2.151 -0.558 1.00 96.75 241 TYR A N 1
ATOM 1838 C CA . TYR A 1 241 ? 2.755 -3.287 -1.164 1.00 96.75 241 TYR A CA 1
ATOM 1839 C C . TYR A 1 241 ? 4.119 -2.897 -1.747 1.00 96.75 241 TYR A C 1
ATOM 1841 O O . TYR A 1 241 ? 5.112 -3.596 -1.538 1.00 96.75 241 TYR A O 1
ATOM 1849 N N . ASN A 1 242 ? 4.187 -1.762 -2.449 1.00 95.69 242 ASN A N 1
ATOM 1850 C CA . ASN A 1 242 ? 5.445 -1.245 -2.986 1.00 95.69 242 ASN A CA 1
ATOM 1851 C C . ASN A 1 242 ? 6.424 -0.891 -1.854 1.00 95.69 242 ASN A C 1
ATOM 1853 O O . ASN A 1 242 ? 7.587 -1.294 -1.900 1.00 95.69 242 ASN A O 1
ATOM 1857 N N . ALA A 1 243 ? 5.944 -0.221 -0.800 1.00 97.19 243 ALA A N 1
ATOM 1858 C CA . ALA A 1 243 ? 6.747 0.085 0.383 1.00 97.19 243 ALA A CA 1
ATOM 1859 C C . ALA A 1 243 ? 7.267 -1.190 1.080 1.00 97.19 243 ALA A C 1
ATOM 1861 O O . ALA A 1 243 ? 8.462 -1.300 1.356 1.00 97.19 243 ALA A O 1
ATOM 1862 N N . ASP A 1 244 ? 6.398 -2.181 1.307 1.00 97.19 244 ASP A N 1
ATOM 1863 C CA . ASP A 1 244 ? 6.742 -3.476 1.916 1.00 97.19 244 ASP A CA 1
ATOM 1864 C C . ASP A 1 244 ? 7.900 -4.161 1.175 1.00 97.19 244 ASP A C 1
ATOM 1866 O O . ASP A 1 244 ? 8.909 -4.542 1.780 1.00 97.19 244 ASP A O 1
ATOM 1870 N N . ARG A 1 245 ? 7.805 -4.232 -0.156 1.00 95.75 245 ARG A N 1
ATOM 1871 C CA . ARG A 1 245 ? 8.826 -4.843 -1.013 1.00 95.75 245 ARG A CA 1
ATOM 1872 C C . ARG A 1 245 ? 10.175 -4.129 -0.928 1.00 95.75 245 ARG A C 1
ATOM 1874 O O . ARG A 1 245 ? 11.203 -4.805 -0.812 1.00 95.75 245 ARG A O 1
ATOM 1881 N N . ARG A 1 246 ? 10.176 -2.790 -0.913 1.00 94.56 246 ARG A N 1
ATOM 1882 C CA . ARG A 1 246 ? 11.385 -1.965 -0.725 1.00 94.56 246 ARG A CA 1
ATOM 1883 C C . ARG A 1 246 ? 12.049 -2.248 0.621 1.00 94.56 246 ARG A C 1
ATOM 1885 O O . ARG A 1 246 ? 13.234 -2.582 0.674 1.00 94.56 246 ARG A O 1
ATOM 1892 N N . TYR A 1 247 ? 11.284 -2.218 1.714 1.00 96.25 247 TYR A N 1
ATOM 1893 C CA . TYR A 1 247 ? 11.831 -2.476 3.049 1.00 96.25 247 TYR A CA 1
ATOM 1894 C C . TYR A 1 247 ? 12.344 -3.910 3.207 1.00 96.25 247 TYR A C 1
ATOM 1896 O O . TYR A 1 247 ? 13.415 -4.116 3.779 1.00 96.25 247 TYR A O 1
ATOM 1904 N N . ARG A 1 248 ? 11.652 -4.912 2.649 1.00 95.12 248 ARG A N 1
ATOM 1905 C CA . ARG A 1 248 ? 12.137 -6.303 2.633 1.00 95.12 248 ARG A CA 1
ATOM 1906 C C . ARG A 1 248 ? 13.429 -6.455 1.839 1.00 95.12 248 ARG A C 1
ATOM 1908 O O . ARG A 1 248 ? 14.313 -7.207 2.250 1.00 95.12 248 ARG A O 1
ATOM 1915 N N . ARG A 1 249 ? 13.576 -5.759 0.707 1.00 91.69 249 ARG A N 1
ATOM 1916 C CA . ARG A 1 249 ? 14.832 -5.752 -0.057 1.00 91.69 249 ARG A CA 1
ATOM 1917 C C . ARG A 1 249 ? 15.971 -5.121 0.752 1.00 91.69 249 ARG A C 1
ATOM 1919 O O . ARG A 1 249 ? 17.012 -5.758 0.899 1.00 91.69 249 ARG A O 1
ATOM 1926 N N . ALA A 1 250 ? 15.734 -3.968 1.374 1.00 91.50 250 ALA A N 1
ATOM 1927 C CA . ALA A 1 250 ? 16.694 -3.305 2.257 1.00 91.50 250 ALA A CA 1
ATOM 1928 C C . ALA A 1 250 ? 17.096 -4.162 3.479 1.00 91.50 250 ALA A C 1
ATOM 1930 O O . ALA A 1 250 ? 18.274 -4.244 3.824 1.00 91.50 250 ALA A O 1
ATOM 1931 N N . LEU A 1 251 ? 16.152 -4.863 4.115 1.00 92.00 251 LEU A N 1
ATOM 1932 C CA . LEU A 1 251 ? 16.450 -5.761 5.238 1.00 92.00 251 LEU A CA 1
ATOM 1933 C C . LEU A 1 251 ? 17.255 -6.994 4.808 1.00 92.00 251 LEU A C 1
ATOM 1935 O O . LEU A 1 251 ? 18.167 -7.401 5.525 1.00 92.00 251 LEU A O 1
ATOM 1939 N N . ARG A 1 252 ? 16.980 -7.567 3.626 1.00 89.81 252 ARG A N 1
ATOM 1940 C CA . ARG A 1 252 ? 17.793 -8.668 3.069 1.00 89.81 252 ARG A CA 1
ATOM 1941 C C . ARG A 1 252 ? 19.246 -8.248 2.866 1.00 89.81 252 ARG A C 1
ATOM 1943 O O . ARG A 1 252 ? 20.155 -9.023 3.143 1.00 89.81 252 ARG A O 1
ATOM 1950 N N . TRP A 1 253 ? 19.458 -7.023 2.402 1.00 86.62 253 TRP A N 1
ATOM 1951 C CA . TRP A 1 253 ? 20.783 -6.439 2.245 1.00 86.62 253 TRP A CA 1
ATOM 1952 C C . TRP A 1 253 ? 21.516 -6.250 3.573 1.00 86.62 253 TRP A C 1
ATOM 1954 O O . TRP A 1 253 ? 22.700 -6.564 3.654 1.00 86.62 253 TRP A O 1
ATOM 1964 N N . LEU A 1 254 ? 20.817 -5.785 4.613 1.00 85.50 254 LEU A N 1
ATOM 1965 C CA . LEU A 1 254 ? 21.379 -5.675 5.961 1.00 85.50 254 LEU A CA 1
ATOM 1966 C C . LEU A 1 254 ? 21.741 -7.040 6.556 1.00 85.50 254 LEU A C 1
ATOM 1968 O O . LEU A 1 254 ? 22.790 -7.167 7.177 1.00 85.50 254 LEU A O 1
ATOM 1972 N N . ALA A 1 255 ? 20.916 -8.064 6.327 1.00 83.56 255 ALA A N 1
ATOM 1973 C CA . ALA A 1 255 ? 21.147 -9.413 6.842 1.00 83.56 255 ALA A CA 1
ATOM 1974 C C . ALA A 1 255 ? 22.339 -10.138 6.186 1.00 83.56 255 ALA A C 1
ATOM 1976 O O . ALA A 1 255 ? 22.880 -11.073 6.770 1.00 83.56 255 ALA A O 1
ATOM 1977 N N . ALA A 1 256 ? 22.740 -9.734 4.976 1.00 75.81 256 ALA A N 1
ATOM 1978 C CA . ALA A 1 256 ? 23.891 -10.304 4.275 1.00 75.81 256 ALA A CA 1
ATOM 1979 C C . ALA A 1 256 ? 25.245 -9.777 4.795 1.00 75.81 256 ALA A C 1
ATOM 1981 O O . ALA A 1 256 ? 26.285 -10.353 4.476 1.00 75.81 256 ALA A O 1
ATOM 1982 N N . ASP A 1 257 ? 25.241 -8.685 5.565 1.00 69.25 257 ASP A N 1
ATOM 1983 C CA . ASP A 1 257 ? 26.436 -8.037 6.101 1.00 69.25 257 ASP A CA 1
ATOM 1984 C C . ASP A 1 257 ? 26.680 -8.512 7.549 1.00 69.25 257 ASP A C 1
ATOM 1986 O O . ASP A 1 257 ? 25.862 -8.293 8.440 1.00 69.25 257 ASP A O 1
ATOM 1990 N N . ASP A 1 258 ? 27.830 -9.139 7.811 1.00 60.00 258 ASP A N 1
ATOM 1991 C CA . ASP A 1 258 ? 28.176 -9.791 9.093 1.00 60.00 258 ASP A CA 1
ATOM 1992 C C . ASP A 1 258 ? 28.600 -8.774 10.186 1.00 60.00 258 ASP A C 1
ATOM 1994 O O . ASP A 1 258 ? 29.619 -8.912 10.863 1.00 60.00 258 ASP A O 1
ATOM 1998 N N . LYS A 1 259 ? 27.863 -7.660 10.309 1.00 61.56 259 LYS A N 1
ATOM 1999 C CA . LYS A 1 259 ? 28.229 -6.480 11.121 1.00 61.56 259 LYS A CA 1
ATOM 2000 C C . LYS A 1 259 ? 27.247 -6.228 12.260 1.00 61.56 259 LYS A C 1
ATOM 2002 O O . LYS A 1 259 ? 26.832 -5.093 12.496 1.00 61.56 259 LYS A O 1
ATOM 2007 N N . ALA A 1 260 ? 26.930 -7.287 13.000 1.00 59.12 260 ALA A N 1
ATOM 2008 C CA . ALA A 1 260 ? 26.016 -7.268 14.142 1.00 59.12 260 ALA A CA 1
ATOM 2009 C C . ALA A 1 260 ? 26.370 -6.239 15.241 1.00 59.12 260 ALA A C 1
ATOM 2011 O O . ALA A 1 260 ? 25.531 -5.976 16.095 1.00 59.12 260 ALA A O 1
ATOM 2012 N N . GLU A 1 261 ? 27.566 -5.637 15.231 1.00 66.12 261 GLU A N 1
ATOM 2013 C CA . GLU A 1 261 ? 28.028 -4.666 16.237 1.00 66.12 261 GLU A CA 1
ATOM 2014 C C . GLU A 1 261 ? 27.984 -3.191 15.785 1.00 66.12 261 GLU A C 1
ATOM 2016 O O . GLU A 1 261 ? 28.210 -2.295 16.604 1.00 66.12 261 GLU A O 1
ATOM 2021 N N . ASP A 1 262 ? 27.684 -2.886 14.515 1.00 84.06 262 ASP A N 1
ATOM 2022 C CA . ASP A 1 262 ? 27.602 -1.488 14.071 1.00 84.06 262 ASP A CA 1
ATOM 2023 C C . ASP A 1 262 ? 26.274 -0.854 14.512 1.00 84.06 262 ASP A C 1
ATOM 2025 O O . ASP A 1 262 ? 25.214 -1.077 13.919 1.00 84.06 262 ASP A O 1
ATOM 2029 N N . LYS A 1 263 ? 26.342 0.006 15.536 1.00 86.19 263 LYS A N 1
ATOM 2030 C CA . LYS A 1 263 ? 25.192 0.761 16.058 1.00 86.19 263 LYS A CA 1
ATOM 2031 C C . LYS A 1 263 ? 24.423 1.501 14.959 1.00 86.19 263 LYS A C 1
ATOM 2033 O O . LYS A 1 263 ? 23.204 1.611 15.047 1.00 86.19 263 LYS A O 1
ATOM 2038 N N . LYS A 1 264 ? 25.101 2.030 13.935 1.00 86.56 264 LYS A N 1
ATOM 2039 C CA . LYS A 1 264 ? 24.442 2.750 12.837 1.00 86.56 264 LYS A CA 1
ATOM 2040 C C . LYS A 1 264 ? 23.571 1.805 12.006 1.00 86.56 264 LYS A C 1
ATOM 2042 O O . LYS A 1 264 ? 22.442 2.157 11.679 1.00 86.56 264 LYS A O 1
ATOM 2047 N N . MET A 1 265 ? 24.077 0.608 11.721 1.00 85.69 265 MET A N 1
ATOM 2048 C CA . MET A 1 265 ? 23.353 -0.429 10.981 1.00 85.69 265 MET A CA 1
ATOM 2049 C C . MET A 1 265 ? 22.172 -0.962 11.795 1.00 85.69 265 MET A C 1
ATOM 2051 O O . MET A 1 265 ? 21.076 -1.081 11.261 1.00 85.69 265 MET A O 1
ATOM 2055 N N . GLN A 1 266 ? 22.352 -1.176 13.103 1.00 88.81 266 GLN A N 1
ATOM 2056 C CA . GLN A 1 266 ? 21.267 -1.599 13.997 1.00 88.81 266 GLN A CA 1
ATOM 2057 C C . GLN A 1 266 ? 20.127 -0.569 14.074 1.00 88.81 266 GLN A C 1
ATOM 2059 O O . GLN A 1 266 ? 18.956 -0.940 14.122 1.00 88.81 266 GLN A O 1
ATOM 2064 N N . LEU A 1 267 ? 20.445 0.732 14.082 1.00 90.88 267 LEU A N 1
ATOM 2065 C CA . LEU A 1 267 ? 19.429 1.793 14.073 1.00 90.88 267 LEU A CA 1
ATOM 2066 C C . LEU A 1 267 ? 18.661 1.849 12.746 1.00 90.88 267 LEU A C 1
ATOM 2068 O O . LEU A 1 267 ? 17.447 2.068 12.744 1.00 90.88 267 LEU A O 1
ATOM 2072 N N . GLU A 1 268 ? 19.349 1.628 11.630 1.00 91.25 268 GLU A N 1
ATOM 2073 C CA . GLU A 1 268 ? 18.720 1.557 10.311 1.00 91.25 268 GLU A CA 1
ATOM 2074 C C . GLU A 1 268 ? 17.830 0.322 10.181 1.00 91.25 268 GLU A C 1
ATOM 2076 O O . GLU A 1 268 ? 16.690 0.430 9.741 1.00 91.25 268 GLU A O 1
ATOM 2081 N N . GLU A 1 269 ? 18.300 -0.831 10.663 1.00 92.50 269 GLU A N 1
ATOM 2082 C CA . GLU A 1 269 ? 17.507 -2.055 10.748 1.00 92.50 269 GLU A CA 1
ATOM 2083 C C . GLU A 1 269 ? 16.245 -1.833 11.589 1.00 92.50 269 GLU A C 1
ATOM 2085 O O . GLU A 1 269 ? 15.151 -2.205 11.168 1.00 92.50 269 GLU A O 1
ATOM 2090 N N . CYS A 1 270 ? 16.364 -1.168 12.745 1.00 94.69 270 CYS A N 1
ATOM 2091 C CA . CYS A 1 270 ? 15.207 -0.816 13.568 1.00 94.69 270 CYS A CA 1
ATOM 2092 C C . CYS A 1 270 ? 14.207 0.053 12.800 1.00 94.69 270 CYS A C 1
ATOM 2094 O O . CYS A 1 270 ? 13.004 -0.205 12.837 1.00 94.69 270 CYS A O 1
ATOM 2096 N N . THR A 1 271 ? 14.704 1.060 12.080 1.00 94.94 271 THR A N 1
ATOM 2097 C CA . THR A 1 271 ? 13.872 1.949 11.262 1.00 94.94 271 THR A CA 1
ATOM 2098 C C . THR A 1 271 ? 13.137 1.159 10.184 1.00 94.94 271 THR A C 1
ATOM 2100 O O . THR A 1 271 ? 11.913 1.234 10.097 1.00 94.94 271 THR A O 1
ATOM 2103 N N . LEU A 1 272 ? 13.854 0.336 9.420 1.00 95.81 272 LEU A N 1
ATOM 2104 C CA . LEU A 1 272 ? 13.285 -0.499 8.365 1.00 95.81 272 LEU A CA 1
ATOM 2105 C C . LEU A 1 272 ? 12.257 -1.500 8.900 1.00 95.81 272 LEU A C 1
ATOM 2107 O O . LEU A 1 272 ? 11.207 -1.658 8.288 1.00 95.81 272 LEU A O 1
ATOM 2111 N N . LYS A 1 273 ? 12.502 -2.134 10.054 1.00 97.19 273 LYS A N 1
ATOM 2112 C CA . LYS A 1 273 ? 11.542 -3.057 10.685 1.00 97.19 273 LYS A CA 1
ATOM 2113 C C . LYS A 1 273 ? 10.259 -2.354 11.122 1.00 97.19 273 LYS A C 1
ATOM 2115 O O . LYS A 1 273 ? 9.179 -2.872 10.858 1.00 97.19 273 LYS A O 1
ATOM 2120 N N . MET A 1 274 ? 10.354 -1.170 11.735 1.00 96.88 274 MET A N 1
ATOM 2121 C CA . MET A 1 274 ? 9.165 -0.380 12.094 1.00 96.88 274 MET A CA 1
ATOM 2122 C C . MET A 1 274 ? 8.360 0.021 10.854 1.00 96.88 274 MET A C 1
ATOM 2124 O O . MET A 1 274 ? 7.133 -0.064 10.848 1.00 96.88 274 MET A O 1
ATOM 2128 N N . ARG A 1 275 ? 9.049 0.451 9.793 1.00 96.56 275 ARG A N 1
ATOM 2129 C CA . ARG A 1 275 ? 8.415 0.844 8.533 1.00 96.56 275 ARG A CA 1
ATOM 2130 C C . ARG A 1 275 ? 7.777 -0.344 7.811 1.00 96.56 275 ARG A C 1
ATOM 2132 O O . ARG A 1 275 ? 6.641 -0.227 7.358 1.00 96.56 275 ARG A O 1
ATOM 2139 N N . LEU A 1 276 ? 8.453 -1.494 7.787 1.00 97.62 276 LEU A N 1
ATOM 2140 C CA . LEU A 1 276 ? 7.924 -2.748 7.252 1.00 97.62 276 LEU A CA 1
ATOM 2141 C C . LEU A 1 276 ? 6.684 -3.210 8.021 1.00 97.62 276 LEU A C 1
ATOM 2143 O O . LEU A 1 276 ? 5.697 -3.571 7.393 1.00 97.62 276 LEU A O 1
ATOM 2147 N N . ALA A 1 277 ? 6.697 -3.144 9.356 1.00 97.00 277 ALA A N 1
ATOM 2148 C CA . ALA A 1 277 ? 5.536 -3.496 10.172 1.00 97.00 277 ALA A CA 1
ATOM 2149 C C . ALA A 1 277 ? 4.294 -2.681 9.768 1.00 97.00 277 ALA A C 1
ATOM 2151 O O . ALA A 1 277 ? 3.220 -3.248 9.573 1.00 97.00 277 ALA A O 1
ATOM 2152 N N . LYS A 1 278 ? 4.458 -1.368 9.553 1.00 95.38 278 LYS A N 1
ATOM 2153 C CA . LYS A 1 278 ? 3.380 -0.494 9.068 1.00 95.38 278 LYS A CA 1
ATOM 2154 C C . LYS A 1 278 ? 2.961 -0.801 7.631 1.00 95.38 278 LYS A C 1
ATOM 2156 O O . LYS A 1 278 ? 1.773 -0.799 7.326 1.00 95.38 278 LYS A O 1
ATOM 2161 N N . ALA A 1 279 ? 3.917 -1.011 6.730 1.00 96.50 279 ALA A N 1
ATOM 2162 C CA . ALA A 1 279 ? 3.621 -1.308 5.332 1.00 96.50 279 ALA A CA 1
ATOM 2163 C C . ALA A 1 279 ? 2.857 -2.634 5.196 1.00 96.50 279 ALA A C 1
ATOM 2165 O O . ALA A 1 279 ? 1.825 -2.679 4.531 1.00 96.50 279 ALA A O 1
ATOM 2166 N N . SER A 1 280 ? 3.305 -3.679 5.896 1.00 95.62 280 SER A N 1
ATOM 2167 C CA . SER A 1 280 ? 2.665 -4.997 5.918 1.00 95.62 280 SER A CA 1
ATOM 2168 C C . SER A 1 280 ? 1.250 -4.929 6.504 1.00 95.62 280 SER A C 1
ATOM 2170 O O . SER A 1 280 ? 0.308 -5.440 5.893 1.00 95.62 280 SER A O 1
ATOM 2172 N N . SER A 1 281 ? 1.055 -4.209 7.620 1.00 93.81 281 SER A N 1
ATOM 2173 C CA . SER A 1 281 ? -0.280 -4.039 8.204 1.00 93.81 281 SER A CA 1
ATOM 2174 C C . SER A 1 281 ? -1.231 -3.297 7.260 1.00 93.81 281 SER A C 1
ATOM 2176 O O . SER A 1 281 ? -2.359 -3.740 7.062 1.00 93.81 281 SER A O 1
ATOM 2178 N N . LEU A 1 282 ? -0.778 -2.219 6.607 1.00 93.81 282 LEU A N 1
ATOM 2179 C CA . LEU A 1 282 ? -1.579 -1.462 5.637 1.00 93.81 282 LEU A CA 1
ATOM 2180 C C . LEU A 1 282 ? -1.894 -2.249 4.368 1.00 93.81 282 LEU A C 1
ATOM 2182 O O . LEU A 1 282 ? -3.005 -2.155 3.849 1.00 93.81 282 LEU A O 1
ATOM 2186 N N . ASN A 1 283 ? -0.935 -3.028 3.872 1.00 94.38 283 ASN A N 1
ATOM 2187 C CA . ASN A 1 283 ? -1.101 -3.823 2.663 1.00 94.38 283 ASN A CA 1
ATOM 2188 C C . ASN A 1 283 ? -2.228 -4.855 2.806 1.00 94.38 283 ASN A C 1
ATOM 2190 O O . ASN A 1 283 ? -2.903 -5.168 1.830 1.00 94.38 283 ASN A O 1
ATOM 2194 N N . HIS A 1 284 ? -2.485 -5.339 4.019 1.00 91.75 284 HIS A N 1
ATOM 2195 C CA . HIS A 1 284 ? -3.553 -6.301 4.283 1.00 91.75 284 HIS A CA 1
ATOM 2196 C C . HIS A 1 284 ? -4.746 -5.722 5.055 1.00 91.75 284 HIS A C 1
ATOM 2198 O O . HIS A 1 284 ? -5.715 -6.445 5.289 1.00 91.75 284 HIS A O 1
ATOM 2204 N N . GLN A 1 285 ? -4.713 -4.433 5.409 1.00 89.88 285 GLN A N 1
ATOM 2205 C CA . GLN A 1 285 ? -5.776 -3.780 6.168 1.00 89.88 285 GLN A CA 1
ATOM 2206 C C . GLN A 1 285 ? -7.080 -3.741 5.370 1.00 89.88 285 GLN A C 1
ATOM 2208 O O . GLN A 1 285 ? -7.126 -3.250 4.245 1.00 89.88 285 GLN A O 1
ATOM 2213 N N . ARG A 1 286 ? -8.181 -4.174 5.978 1.00 88.38 286 ARG A N 1
ATOM 2214 C CA . ARG A 1 286 ? -9.506 -4.049 5.360 1.00 88.38 286 ARG A CA 1
ATOM 2215 C C . ARG A 1 286 ? -10.113 -2.665 5.579 1.00 88.38 286 ARG A C 1
ATOM 2217 O O . ARG A 1 286 ? -9.945 -2.047 6.629 1.00 88.38 286 ARG A O 1
ATOM 2224 N N . PHE A 1 287 ? -10.887 -2.214 4.594 1.00 84.50 287 PHE A N 1
ATOM 2225 C CA . PHE A 1 287 ? -11.566 -0.918 4.597 1.00 84.50 287 PHE A CA 1
ATOM 2226 C C . PHE A 1 287 ? -13.058 -1.061 4.264 1.00 84.50 287 PHE A C 1
ATOM 2228 O O . PHE A 1 287 ? -13.475 -2.026 3.620 1.00 84.50 287 PHE A O 1
ATOM 2235 N N . GLY A 1 288 ? -13.866 -0.090 4.698 1.00 77.06 288 GLY A N 1
ATOM 2236 C CA . GLY A 1 288 ? -15.307 -0.048 4.423 1.00 77.06 288 GLY A CA 1
ATOM 2237 C C . GLY A 1 288 ? -16.049 -1.288 4.935 1.00 77.06 288 GLY A C 1
ATOM 2238 O O . GLY A 1 288 ? -15.750 -1.796 6.014 1.00 77.06 288 GLY A O 1
ATOM 2239 N N . VAL A 1 289 ? -16.984 -1.811 4.134 1.00 68.56 289 VAL A N 1
ATOM 2240 C CA . VAL A 1 289 ? -17.781 -3.016 4.460 1.00 68.56 289 VAL A CA 1
ATOM 2241 C C . VAL A 1 289 ? -16.895 -4.234 4.736 1.00 68.56 289 VAL A C 1
ATOM 2243 O O . VAL A 1 289 ? -17.216 -5.063 5.584 1.00 68.56 289 VAL A O 1
ATOM 2246 N N . ALA A 1 290 ? -15.742 -4.335 4.067 1.00 74.31 290 ALA A N 1
ATOM 2247 C CA . ALA A 1 290 ? -14.822 -5.442 4.289 1.00 74.31 290 ALA A CA 1
ATOM 2248 C C . ALA A 1 290 ? -14.222 -5.429 5.700 1.00 74.31 290 ALA A C 1
ATOM 2250 O O . ALA A 1 290 ? -13.825 -6.485 6.164 1.00 74.31 290 ALA A O 1
ATOM 2251 N N . ALA A 1 291 ? -14.176 -4.292 6.405 1.00 76.06 291 ALA A N 1
ATOM 2252 C CA . ALA A 1 291 ? -13.715 -4.237 7.796 1.00 76.06 291 ALA A CA 1
ATOM 2253 C C . ALA A 1 291 ? -14.730 -4.841 8.788 1.00 76.06 291 ALA A C 1
ATOM 2255 O O . ALA A 1 291 ? -14.401 -5.104 9.947 1.00 76.06 291 ALA A O 1
ATOM 2256 N N . GLU A 1 292 ? -15.977 -5.072 8.364 1.00 70.75 292 GLU A N 1
ATOM 2257 C CA . GLU A 1 292 ? -17.017 -5.614 9.238 1.00 70.75 292 GLU A CA 1
ATOM 2258 C C . GLU A 1 292 ? -16.959 -7.136 9.389 1.00 70.75 292 GLU A C 1
ATOM 2260 O O . GLU A 1 292 ? -17.458 -7.647 10.394 1.00 70.75 292 GLU A O 1
ATOM 2265 N N . THR A 1 293 ? -16.323 -7.832 8.442 1.00 77.06 293 THR A N 1
ATOM 2266 C CA . THR A 1 293 ? -16.206 -9.297 8.403 1.00 77.06 293 THR A CA 1
ATOM 2267 C C . THR A 1 293 ? -15.054 -9.818 9.275 1.00 77.06 293 THR A C 1
ATOM 2269 O O . THR A 1 293 ? -14.339 -9.040 9.916 1.00 77.06 293 THR A O 1
ATOM 2272 N N . ASP A 1 294 ? -14.832 -11.131 9.294 1.00 79.81 294 ASP A N 1
ATOM 2273 C CA . ASP A 1 294 ? -13.644 -11.708 9.928 1.00 79.81 294 ASP A CA 1
ATOM 2274 C C . ASP A 1 294 ? -12.380 -11.470 9.082 1.00 79.81 294 ASP A C 1
ATOM 2276 O O . ASP A 1 294 ? -12.444 -11.548 7.849 1.00 79.81 294 ASP A O 1
ATOM 2280 N N . PRO A 1 295 ? -11.225 -11.188 9.718 1.00 84.06 295 PRO A N 1
ATOM 2281 C CA . PRO A 1 295 ? -9.981 -10.945 9.000 1.00 84.06 295 PRO A CA 1
ATOM 2282 C C . PRO A 1 295 ? -9.509 -12.211 8.270 1.00 84.06 295 PRO A C 1
ATOM 2284 O O . PRO A 1 295 ? -9.484 -13.291 8.875 1.00 84.06 295 PRO A O 1
ATOM 2287 N N . PRO A 1 296 ? -9.113 -12.115 6.985 1.00 88.69 296 PRO A N 1
ATOM 2288 C CA . PRO A 1 296 ? -8.522 -13.226 6.256 1.00 88.69 296 PRO A CA 1
ATOM 2289 C C . PRO A 1 296 ? -7.178 -13.632 6.872 1.00 88.69 296 PRO A C 1
ATOM 2291 O O . PRO A 1 296 ? -6.496 -12.838 7.518 1.00 88.69 296 PRO A O 1
ATOM 2294 N N . GLU A 1 297 ? -6.751 -14.869 6.611 1.00 89.94 297 GLU A N 1
ATOM 2295 C CA . GLU A 1 297 ? -5.489 -15.406 7.144 1.00 89.94 297 GLU A CA 1
ATOM 2296 C C . GLU A 1 297 ? -4.262 -14.574 6.746 1.00 89.94 297 GLU A C 1
ATOM 2298 O O . GLU A 1 297 ? -3.336 -14.436 7.540 1.00 89.94 297 GLU A O 1
ATOM 2303 N N . ALA A 1 298 ? -4.273 -13.956 5.560 1.00 90.62 298 ALA A N 1
ATOM 2304 C CA . ALA A 1 298 ? -3.203 -13.059 5.127 1.00 90.62 298 ALA A CA 1
ATOM 2305 C C . ALA A 1 298 ? -3.077 -11.812 6.022 1.00 90.62 298 ALA A C 1
ATOM 2307 O O . ALA A 1 298 ? -1.967 -11.425 6.370 1.00 90.62 298 ALA A O 1
ATOM 2308 N N . GLU A 1 299 ? -4.199 -11.221 6.448 1.00 91.06 299 GLU A N 1
ATOM 2309 C CA . GLU A 1 299 ? -4.195 -10.071 7.362 1.00 91.06 299 GLU A CA 1
ATOM 2310 C C . GLU A 1 299 ? -3.721 -10.482 8.756 1.00 91.06 299 GLU A C 1
ATOM 2312 O O . GLU A 1 299 ? -2.860 -9.822 9.330 1.00 91.06 299 GLU A O 1
ATOM 2317 N N . LYS A 1 300 ? -4.196 -11.621 9.274 1.00 91.12 300 LYS A N 1
ATOM 2318 C CA . LYS A 1 300 ? -3.724 -12.152 10.563 1.00 91.12 300 LYS A CA 1
ATOM 2319 C C . LYS A 1 300 ? -2.219 -12.428 10.550 1.00 91.12 300 LYS A C 1
ATOM 2321 O O . LYS A 1 300 ? -1.530 -12.104 11.514 1.00 91.12 300 LYS A O 1
ATOM 2326 N N . ALA A 1 301 ? -1.709 -13.021 9.468 1.00 93.75 301 ALA A N 1
ATOM 2327 C CA . ALA A 1 301 ? -0.286 -13.295 9.303 1.00 93.75 301 ALA A CA 1
ATOM 2328 C C . ALA A 1 301 ? 0.538 -12.000 9.244 1.00 93.75 301 ALA A C 1
ATOM 2330 O O . ALA A 1 301 ? 1.546 -11.900 9.940 1.00 93.75 301 ALA A O 1
ATOM 2331 N N . ALA A 1 302 ? 0.080 -11.002 8.483 1.00 94.00 302 ALA A N 1
ATOM 2332 C CA . ALA A 1 302 ? 0.733 -9.700 8.372 1.00 94.00 302 ALA A CA 1
ATOM 2333 C C . ALA A 1 302 ? 0.759 -8.937 9.706 1.00 94.00 302 ALA A C 1
ATOM 2335 O O . ALA A 1 302 ? 1.794 -8.400 10.092 1.00 94.00 302 ALA A O 1
ATOM 2336 N N . LEU A 1 303 ? -0.351 -8.935 10.452 1.00 92.94 303 LEU A N 1
ATOM 2337 C CA . LEU A 1 303 ? -0.420 -8.315 11.779 1.00 92.94 303 LEU A CA 1
ATOM 2338 C C . LEU A 1 303 ? 0.500 -9.019 12.780 1.00 92.94 303 LEU A C 1
ATOM 2340 O O . LEU A 1 303 ? 1.206 -8.356 13.538 1.00 92.94 303 LEU A O 1
ATOM 2344 N N . LYS A 1 304 ? 0.551 -10.354 12.748 1.00 93.75 304 LYS A N 1
ATOM 2345 C CA . LYS A 1 304 ? 1.475 -11.126 13.582 1.00 93.75 304 LYS A CA 1
ATOM 2346 C C .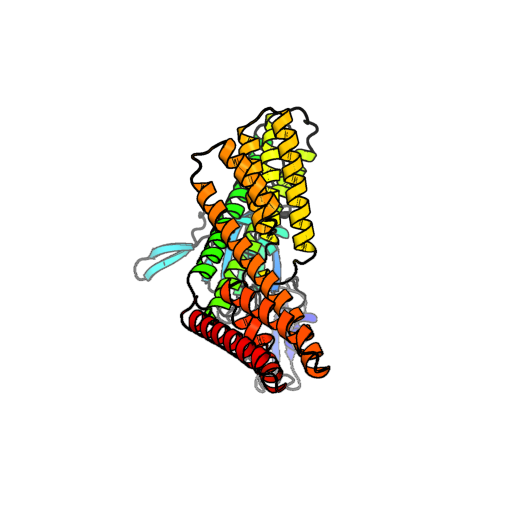 LYS A 1 304 ? 2.937 -10.798 13.261 1.00 93.75 304 LYS A C 1
ATOM 2348 O O . LYS A 1 304 ? 3.710 -10.540 14.179 1.00 93.75 304 LYS A O 1
ATOM 2353 N N . GLU A 1 305 ? 3.304 -10.767 11.978 1.00 95.38 305 GLU A N 1
ATOM 2354 C CA . GLU A 1 305 ? 4.646 -10.366 11.528 1.00 95.38 305 GLU A CA 1
ATOM 2355 C C . GLU A 1 305 ? 4.976 -8.939 11.992 1.00 95.38 305 GLU A C 1
ATOM 2357 O O . GLU A 1 305 ? 6.056 -8.699 12.529 1.00 95.38 305 GLU A O 1
ATOM 2362 N N . ALA A 1 306 ? 4.038 -7.996 11.857 1.00 96.06 306 ALA A N 1
ATOM 2363 C CA . ALA A 1 306 ? 4.215 -6.615 12.294 1.00 96.06 306 ALA A CA 1
ATOM 2364 C C . ALA A 1 306 ? 4.500 -6.512 13.802 1.00 96.06 306 ALA A C 1
ATOM 2366 O O . ALA A 1 306 ? 5.430 -5.811 14.201 1.00 96.06 306 ALA A O 1
ATOM 2367 N N . VAL A 1 307 ? 3.756 -7.242 14.640 1.00 94.69 307 VAL A N 1
ATOM 2368 C CA . VAL A 1 307 ? 3.994 -7.292 16.093 1.00 94.69 307 VAL A CA 1
ATOM 2369 C C . VAL A 1 307 ? 5.369 -7.887 16.407 1.00 94.69 307 VAL A C 1
ATOM 2371 O O . VAL A 1 307 ? 6.130 -7.297 17.171 1.00 94.69 307 VAL A O 1
ATOM 2374 N N . GLU A 1 308 ? 5.739 -9.002 15.770 1.00 95.94 308 GLU A N 1
ATOM 2375 C CA . GLU A 1 308 ? 7.047 -9.640 15.970 1.00 95.94 308 GLU A CA 1
ATOM 2376 C C . GLU A 1 308 ? 8.216 -8.722 15.573 1.00 95.94 308 GLU A C 1
ATOM 2378 O O . GLU A 1 308 ? 9.236 -8.677 16.268 1.00 95.94 308 GLU A O 1
ATOM 2383 N N . LEU A 1 309 ? 8.077 -7.967 14.478 1.00 96.88 309 LEU A N 1
ATOM 2384 C CA . LEU A 1 309 ? 9.066 -6.979 14.045 1.00 96.88 309 LEU A CA 1
ATOM 2385 C C . LEU A 1 309 ? 9.223 -5.857 15.077 1.00 96.88 309 LEU A C 1
ATOM 2387 O O . LEU A 1 309 ? 10.350 -5.508 15.429 1.00 96.88 309 LEU A O 1
ATOM 2391 N N . LEU A 1 310 ? 8.119 -5.309 15.586 1.00 96.81 310 LEU A N 1
ATOM 2392 C CA . LEU A 1 310 ? 8.145 -4.224 16.571 1.00 96.81 310 LEU A CA 1
ATOM 2393 C C . LEU A 1 310 ? 8.703 -4.688 17.922 1.00 96.81 310 LEU A C 1
ATOM 2395 O O . LEU A 1 310 ? 9.518 -3.986 18.519 1.00 96.81 310 LEU A O 1
ATOM 2399 N N . ASP A 1 311 ? 8.379 -5.902 18.362 1.00 95.25 311 ASP A N 1
ATOM 2400 C CA . ASP A 1 311 ? 8.965 -6.497 19.568 1.00 95.25 311 ASP A CA 1
ATOM 2401 C C . ASP A 1 311 ? 10.488 -6.651 19.460 1.00 95.25 311 ASP A C 1
ATOM 2403 O O . ASP A 1 311 ? 11.218 -6.426 20.432 1.00 95.25 311 ASP A O 1
ATOM 2407 N N . GLN A 1 312 ? 10.997 -7.021 18.279 1.00 95.06 312 GLN A N 1
ATOM 2408 C CA . GLN A 1 312 ? 12.440 -7.050 18.030 1.00 95.06 312 GLN A CA 1
ATOM 2409 C C . GLN A 1 312 ? 13.049 -5.648 18.131 1.00 95.06 312 GLN A C 1
ATOM 2411 O O . GLN A 1 312 ? 14.095 -5.485 18.759 1.00 95.06 312 GLN A O 1
ATOM 2416 N N . VAL A 1 313 ? 12.397 -4.632 17.556 1.00 96.00 313 VAL A N 1
ATOM 2417 C CA . VAL A 1 313 ? 12.874 -3.242 17.621 1.00 96.00 313 VAL A CA 1
ATOM 2418 C C . VAL A 1 313 ? 12.902 -2.729 19.057 1.00 96.00 313 VAL A C 1
ATOM 2420 O O . VAL A 1 313 ? 13.893 -2.115 19.451 1.00 96.00 313 VAL A O 1
ATOM 2423 N N . LEU A 1 314 ? 11.880 -3.020 19.866 1.00 94.19 314 LEU A N 1
ATOM 2424 C CA . LEU A 1 314 ? 11.856 -2.635 21.278 1.00 94.19 314 LEU A CA 1
ATOM 2425 C C . LEU A 1 314 ? 13.044 -3.226 22.043 1.00 94.19 314 LEU A C 1
ATOM 2427 O O . LEU A 1 314 ? 13.790 -2.470 22.667 1.00 94.19 314 LEU A O 1
ATOM 2431 N N . LYS A 1 315 ? 13.299 -4.533 21.908 1.00 93.94 315 LYS A N 1
ATOM 2432 C CA . LYS A 1 315 ? 14.454 -5.204 22.541 1.00 93.94 315 LYS A CA 1
ATOM 2433 C C . LYS A 1 315 ? 15.788 -4.583 22.117 1.00 93.94 315 LYS A C 1
ATOM 2435 O O . LYS A 1 315 ? 16.671 -4.345 22.948 1.00 93.94 315 LYS A O 1
ATOM 2440 N N . THR A 1 316 ? 15.938 -4.281 20.828 1.00 92.00 316 THR A N 1
ATOM 2441 C CA . THR A 1 316 ? 17.142 -3.621 20.310 1.00 92.00 316 THR A CA 1
ATOM 2442 C C . THR A 1 316 ? 17.267 -2.192 20.843 1.00 92.00 316 THR A C 1
ATOM 2444 O O . THR A 1 316 ? 18.356 -1.778 21.234 1.00 92.00 316 THR A O 1
ATOM 2447 N N . SER A 1 317 ? 16.165 -1.442 20.934 1.00 92.44 317 SER A N 1
ATOM 2448 C CA . SER A 1 317 ? 16.150 -0.066 21.447 1.00 92.44 317 SER A CA 1
ATOM 2449 C C . SER A 1 317 ? 16.544 0.021 22.925 1.00 92.44 317 SER A C 1
ATOM 2451 O O . SER A 1 317 ? 17.294 0.925 23.301 1.00 92.44 317 SER A O 1
ATOM 2453 N N . GLU A 1 318 ? 16.120 -0.951 23.740 1.00 91.06 318 GLU A N 1
ATOM 2454 C CA . GLU A 1 318 ? 16.511 -1.093 25.146 1.00 91.06 318 GLU A CA 1
ATOM 2455 C C . GLU A 1 318 ? 18.007 -1.392 25.267 1.00 91.06 318 GLU A C 1
ATOM 2457 O O . GLU A 1 318 ? 18.721 -0.727 26.022 1.00 91.06 318 GLU A O 1
ATOM 2462 N N . THR A 1 319 ? 18.506 -2.328 24.454 1.00 90.75 319 THR A N 1
ATOM 2463 C CA . THR A 1 319 ? 19.935 -2.676 24.390 1.00 90.75 319 THR A CA 1
ATOM 2464 C C . THR A 1 319 ? 20.788 -1.470 23.984 1.00 90.75 319 THR A C 1
ATOM 2466 O O . THR A 1 319 ? 21.836 -1.206 24.576 1.00 90.75 319 THR A O 1
ATOM 2469 N N . LEU A 1 320 ? 20.314 -0.689 23.009 1.00 89.88 320 LEU A N 1
ATOM 2470 C CA . LEU A 1 320 ? 20.968 0.521 22.511 1.00 89.88 320 LEU A CA 1
ATOM 2471 C C . LEU A 1 320 ? 20.789 1.752 23.409 1.00 89.88 320 LEU A C 1
ATOM 2473 O O . LEU A 1 320 ? 21.453 2.768 23.165 1.00 89.88 320 LEU A O 1
ATOM 2477 N N . LYS A 1 321 ? 19.902 1.674 24.411 1.00 91.62 321 LYS A N 1
ATOM 2478 C CA . LYS A 1 321 ? 19.454 2.793 25.255 1.00 91.62 321 LYS A CA 1
ATOM 2479 C C . LYS A 1 321 ? 19.022 4.007 24.425 1.00 91.62 321 LYS A C 1
ATOM 2481 O O . LYS A 1 321 ? 19.427 5.136 24.700 1.00 91.62 321 LYS A O 1
ATOM 2486 N N . ASN A 1 322 ? 18.252 3.767 23.362 1.00 91.94 322 ASN A N 1
ATOM 2487 C CA . ASN A 1 322 ? 17.772 4.817 22.465 1.00 91.94 322 ASN A CA 1
ATOM 2488 C C . ASN A 1 322 ? 16.276 5.080 22.682 1.00 91.94 322 ASN A C 1
ATOM 2490 O O . ASN A 1 322 ? 15.424 4.461 22.046 1.00 91.94 322 ASN A O 1
ATOM 2494 N N . GLU A 1 323 ? 15.974 6.041 23.556 1.00 91.25 323 GLU A N 1
ATOM 2495 C CA . GLU A 1 323 ? 14.602 6.439 23.900 1.00 91.25 323 GLU A CA 1
ATOM 2496 C C . GLU A 1 323 ? 13.811 6.965 22.697 1.00 91.25 323 GLU A C 1
ATOM 2498 O O . GLU A 1 323 ? 12.601 6.771 22.627 1.00 91.25 323 GLU A O 1
ATOM 2503 N N . SER A 1 324 ? 14.483 7.589 21.723 1.00 92.19 324 SER A N 1
ATOM 2504 C CA . SER A 1 324 ? 13.826 8.085 20.511 1.00 92.19 324 SER A CA 1
ATOM 2505 C C . SER A 1 324 ? 13.279 6.937 19.667 1.00 92.19 324 SER A C 1
ATOM 2507 O O . SER A 1 324 ? 12.140 7.001 19.220 1.00 92.19 324 SER A O 1
ATOM 2509 N N . VAL A 1 325 ? 14.073 5.882 19.458 1.00 92.81 325 VAL A N 1
ATOM 2510 C CA . VAL A 1 325 ? 13.630 4.694 18.706 1.00 92.81 325 VAL A CA 1
ATOM 2511 C C . VAL A 1 325 ? 12.567 3.932 19.488 1.00 92.81 325 VAL A C 1
ATOM 2513 O O . VAL A 1 325 ? 11.589 3.486 18.898 1.00 92.81 325 VAL A O 1
ATOM 2516 N N . ALA A 1 326 ? 12.721 3.825 20.811 1.00 93.75 326 ALA A N 1
ATOM 2517 C CA . ALA A 1 326 ? 11.711 3.203 21.659 1.00 93.75 326 ALA A CA 1
ATOM 2518 C C . ALA A 1 326 ? 10.361 3.930 21.541 1.00 93.75 326 ALA A C 1
ATOM 2520 O O . ALA A 1 326 ? 9.340 3.276 21.348 1.00 93.75 326 ALA A O 1
ATOM 2521 N N . TYR A 1 327 ? 10.354 5.267 21.591 1.00 94.06 327 TYR A N 1
ATOM 2522 C CA . TYR A 1 327 ? 9.142 6.075 21.436 1.00 94.06 327 TYR A CA 1
ATOM 2523 C C . TYR A 1 327 ? 8.466 5.859 20.075 1.00 94.06 327 TYR A C 1
ATOM 2525 O O . TYR A 1 327 ? 7.283 5.529 20.022 1.00 94.06 327 TYR A O 1
ATOM 2533 N N . GLU A 1 328 ? 9.221 5.980 18.979 1.00 93.62 328 GLU A N 1
ATOM 2534 C CA . GLU A 1 328 ? 8.688 5.767 17.625 1.00 93.62 328 GLU A CA 1
ATOM 2535 C C . GLU A 1 328 ? 8.157 4.340 17.437 1.00 93.62 328 GLU A C 1
ATOM 2537 O O . GLU A 1 328 ? 7.097 4.141 16.842 1.00 93.62 328 GLU A O 1
ATOM 2542 N N . CYS A 1 329 ? 8.835 3.341 18.009 1.00 95.69 329 CYS A N 1
ATOM 2543 C CA . CYS A 1 329 ? 8.379 1.958 17.961 1.00 95.69 329 CYS A CA 1
ATOM 2544 C C . CYS A 1 329 ? 7.060 1.769 18.715 1.00 95.69 329 CYS A C 1
ATOM 2546 O O . CYS A 1 329 ? 6.156 1.129 18.192 1.00 95.69 329 CYS A O 1
ATOM 2548 N N . GLN A 1 330 ? 6.919 2.354 19.908 1.00 94.75 330 GLN A N 1
ATOM 2549 C CA . GLN A 1 330 ? 5.675 2.298 20.688 1.00 94.75 330 GLN A CA 1
ATOM 2550 C C . GLN A 1 330 ? 4.522 2.993 19.946 1.00 94.75 330 GLN A C 1
ATOM 2552 O O . GLN A 1 330 ? 3.403 2.484 19.932 1.00 94.75 330 GLN A O 1
ATOM 2557 N N . LYS A 1 331 ? 4.795 4.115 19.266 1.00 93.75 331 LYS A N 1
ATOM 2558 C CA . LYS A 1 331 ? 3.819 4.810 18.414 1.00 93.75 331 LYS A CA 1
ATOM 2559 C C . LYS A 1 331 ? 3.394 3.954 17.223 1.00 93.75 331 LYS A C 1
ATOM 2561 O O . LYS A 1 331 ? 2.216 3.924 16.870 1.00 93.75 331 LYS A O 1
ATOM 2566 N N . MET A 1 332 ? 4.330 3.217 16.632 1.00 94.12 332 MET A N 1
ATOM 2567 C CA . MET A 1 332 ? 4.018 2.265 15.571 1.00 94.12 332 MET A CA 1
ATOM 2568 C C . MET A 1 332 ? 3.186 1.085 16.087 1.00 94.12 332 MET A C 1
ATOM 2570 O O . MET A 1 332 ? 2.195 0.723 15.457 1.00 94.12 332 MET A O 1
ATOM 2574 N N . SER A 1 333 ? 3.528 0.536 17.258 1.00 94.62 333 SER A N 1
ATOM 2575 C CA . SER A 1 333 ? 2.759 -0.527 17.918 1.00 94.62 333 SER A CA 1
ATOM 2576 C C . SER A 1 333 ? 1.326 -0.092 18.211 1.00 94.62 333 SER A C 1
ATOM 2578 O O . SER A 1 333 ? 0.397 -0.830 17.901 1.00 94.62 333 SER A O 1
ATOM 2580 N N . LEU A 1 334 ? 1.129 1.136 18.706 1.00 93.69 334 LEU A N 1
ATOM 2581 C CA . LEU A 1 334 ? -0.197 1.731 18.879 1.00 93.69 334 LEU A CA 1
ATOM 2582 C C . LEU A 1 334 ? -1.000 1.710 17.568 1.00 93.69 334 LEU A C 1
ATOM 2584 O O . LEU A 1 334 ? -2.141 1.252 17.555 1.00 93.69 334 LEU A O 1
ATOM 2588 N N . GLN A 1 335 ? -0.406 2.168 16.461 1.00 90.50 335 GLN A N 1
ATOM 2589 C CA . GLN A 1 335 ? -1.075 2.198 15.155 1.00 90.50 335 GLN A CA 1
ATOM 2590 C C . GLN A 1 335 ? -1.443 0.793 14.660 1.00 90.50 335 GLN A C 1
ATOM 2592 O O . GLN A 1 335 ? -2.564 0.597 14.191 1.00 90.50 335 GLN A O 1
ATOM 2597 N N . VAL A 1 336 ? -0.544 -0.186 14.808 1.00 91.25 336 VAL A N 1
ATOM 2598 C CA . VAL A 1 336 ? -0.798 -1.586 14.427 1.00 91.25 336 VAL A CA 1
ATOM 2599 C C . VAL A 1 336 ? -1.911 -2.201 15.284 1.00 91.25 336 VAL A C 1
ATOM 2601 O O . VAL A 1 336 ? -2.822 -2.812 14.730 1.00 91.25 336 VAL A O 1
ATOM 2604 N N . CYS A 1 337 ? -1.922 -1.984 16.604 1.00 90.62 337 CYS A N 1
ATOM 2605 C CA . CYS A 1 337 ? -2.996 -2.475 17.479 1.00 90.62 337 CYS A CA 1
ATOM 2606 C C . CYS A 1 337 ? -4.355 -1.838 17.149 1.00 90.62 337 CYS A C 1
ATOM 2608 O O . CYS A 1 337 ? -5.373 -2.530 17.142 1.00 90.62 337 CYS A O 1
ATOM 2610 N N . ILE A 1 338 ? -4.386 -0.538 16.826 1.00 87.81 338 ILE A N 1
ATOM 2611 C CA . ILE A 1 338 ? -5.604 0.145 16.355 1.00 87.81 338 ILE A CA 1
ATOM 2612 C C . ILE A 1 338 ? -6.116 -0.508 15.064 1.00 87.81 338 ILE A C 1
ATOM 2614 O O . ILE A 1 338 ? -7.313 -0.755 14.937 1.00 87.81 338 ILE A O 1
ATOM 2618 N N . GLN A 1 339 ? -5.227 -0.816 14.117 1.00 82.56 339 GLN A N 1
ATOM 2619 C CA . GLN A 1 339 ? -5.591 -1.483 12.861 1.00 82.56 339 GLN A CA 1
ATOM 2620 C C . GLN A 1 339 ? -6.098 -2.910 13.080 1.00 82.56 339 GLN A C 1
ATOM 2622 O O . GLN A 1 339 ? -7.068 -3.310 12.443 1.00 82.56 339 GLN A O 1
ATOM 2627 N N . ALA A 1 340 ? -5.486 -3.646 14.008 1.00 83.25 340 ALA A N 1
ATOM 2628 C CA . ALA A 1 340 ? -5.897 -4.995 14.385 1.00 83.25 340 ALA A CA 1
ATOM 2629 C C . ALA A 1 340 ? -7.227 -5.037 15.168 1.00 83.25 340 ALA A C 1
ATOM 2631 O O . ALA A 1 340 ? -7.793 -6.111 15.366 1.00 83.25 340 ALA A O 1
ATOM 2632 N N . GLY A 1 341 ? -7.731 -3.889 15.638 1.00 81.44 341 GLY A N 1
ATOM 2633 C CA . GLY A 1 341 ? -8.893 -3.819 16.529 1.00 81.44 341 GLY A CA 1
ATOM 2634 C C . GLY A 1 341 ? -8.599 -4.286 17.962 1.00 81.44 341 GLY A C 1
ATOM 2635 O O . GLY A 1 341 ? -9.524 -4.572 18.726 1.00 81.44 341 GLY A O 1
ATOM 2636 N N . GLU A 1 342 ? -7.324 -4.356 18.352 1.00 86.75 342 GLU A N 1
ATOM 2637 C CA . GLU A 1 342 ? -6.864 -4.776 19.679 1.00 86.75 342 GLU A CA 1
ATOM 2638 C C . GLU A 1 342 ? -6.898 -3.604 20.671 1.00 86.75 342 GLU A C 1
ATOM 2640 O O . GLU A 1 342 ? -5.872 -3.114 21.143 1.00 86.75 342 GLU A O 1
ATOM 2645 N N . ASN A 1 343 ? -8.102 -3.129 21.000 1.00 86.06 343 ASN A N 1
ATOM 2646 C CA . ASN A 1 343 ? -8.287 -1.895 21.777 1.00 86.06 343 ASN A CA 1
ATOM 2647 C C . ASN A 1 343 ? -7.601 -1.903 23.154 1.00 86.06 343 ASN A C 1
ATOM 2649 O O . ASN A 1 343 ? -7.145 -0.859 23.614 1.00 86.06 343 ASN A O 1
ATOM 2653 N N . VAL A 1 344 ? -7.520 -3.064 23.814 1.00 88.88 344 VAL A N 1
ATOM 2654 C CA . VAL A 1 344 ? -6.891 -3.186 25.140 1.00 88.88 344 VAL A CA 1
ATOM 2655 C C . VAL A 1 344 ? -5.387 -2.924 25.058 1.00 88.88 344 VAL A C 1
ATOM 2657 O O . VAL A 1 344 ? -4.868 -2.114 25.823 1.00 88.88 344 VAL A O 1
ATOM 2660 N N . GLU A 1 345 ? -4.695 -3.554 24.108 1.00 91.12 345 GLU A N 1
ATOM 2661 C CA . GLU A 1 345 ? -3.262 -3.312 23.907 1.00 91.12 345 GLU A CA 1
ATOM 2662 C C . GLU A 1 345 ? -3.016 -1.914 23.328 1.00 91.12 345 GLU A C 1
ATOM 2664 O O . GLU A 1 345 ? -2.110 -1.217 23.781 1.00 91.12 345 GLU A O 1
ATOM 2669 N N . ALA A 1 346 ? -3.879 -1.427 22.428 1.00 91.88 346 ALA A N 1
ATOM 2670 C CA . ALA A 1 346 ? -3.805 -0.050 21.939 1.00 91.88 346 ALA A CA 1
ATOM 2671 C C . ALA A 1 346 ? -3.873 0.974 23.091 1.00 91.88 346 ALA A C 1
ATOM 2673 O O . ALA A 1 346 ? -3.064 1.900 23.138 1.00 91.88 346 ALA A O 1
ATOM 2674 N N . ARG A 1 347 ? -4.775 0.796 24.070 1.00 92.69 347 ARG A N 1
ATOM 2675 C CA . ARG A 1 347 ? -4.827 1.653 25.270 1.00 92.69 347 ARG A CA 1
ATOM 2676 C C . ARG A 1 347 ? -3.544 1.589 26.084 1.00 92.69 347 ARG A C 1
ATOM 2678 O O . ARG A 1 347 ? -3.034 2.631 26.482 1.00 92.69 347 ARG A O 1
ATOM 2685 N N . ARG A 1 348 ? -3.001 0.392 26.293 1.00 94.19 348 ARG A N 1
ATOM 2686 C CA . ARG A 1 348 ? -1.752 0.206 27.037 1.00 94.19 348 ARG A CA 1
ATOM 2687 C C . ARG A 1 348 ? -0.582 0.941 26.376 1.00 94.19 348 ARG A C 1
ATOM 2689 O O . ARG A 1 348 ? 0.195 1.601 27.065 1.00 94.19 348 ARG A O 1
ATOM 2696 N N . PHE A 1 349 ? -0.461 0.853 25.050 1.00 93.62 349 PHE A N 1
ATOM 2697 C CA . PHE A 1 349 ? 0.542 1.606 24.295 1.00 93.62 349 PHE A CA 1
ATOM 2698 C C . PHE A 1 349 ? 0.319 3.118 24.399 1.00 93.62 349 PHE A C 1
ATOM 2700 O O . PHE A 1 349 ? 1.274 3.859 24.627 1.00 93.62 349 PHE A O 1
ATOM 2707 N N . LEU A 1 350 ? -0.931 3.577 24.282 1.00 93.25 350 LEU A N 1
ATOM 2708 C CA . LEU A 1 350 ? -1.289 4.990 24.410 1.00 93.25 350 LEU A CA 1
ATOM 2709 C C . LEU A 1 350 ? -0.929 5.554 25.793 1.00 93.25 350 LEU A C 1
ATOM 2711 O O . LEU A 1 350 ? -0.307 6.609 25.867 1.00 93.25 350 LEU A O 1
ATOM 2715 N N . GLU A 1 351 ? -1.271 4.852 26.875 1.00 93.81 351 GLU A N 1
ATOM 2716 C CA . GLU A 1 351 ? -0.944 5.256 28.249 1.00 93.81 351 GLU A CA 1
ATOM 2717 C C . GLU A 1 351 ? 0.569 5.417 28.428 1.00 93.81 351 GLU A C 1
ATOM 2719 O O . GLU A 1 351 ? 1.037 6.461 28.881 1.00 93.81 351 GLU A O 1
ATOM 2724 N N . LYS A 1 352 ? 1.350 4.437 27.957 1.00 93.31 352 LYS A N 1
ATOM 2725 C CA . LYS A 1 352 ? 2.815 4.497 28.003 1.00 93.31 352 LYS A CA 1
ATOM 2726 C C . LYS A 1 352 ? 3.384 5.651 27.169 1.00 93.31 352 LYS A C 1
ATOM 2728 O O . LYS A 1 352 ? 4.332 6.307 27.592 1.00 93.31 352 LYS A O 1
ATOM 2733 N N . LEU A 1 353 ? 2.816 5.929 25.994 1.00 94.06 353 LEU A N 1
ATOM 2734 C CA . LEU A 1 353 ? 3.228 7.063 25.158 1.00 94.06 353 LEU A CA 1
ATOM 2735 C C . LEU A 1 353 ? 2.921 8.408 25.826 1.00 94.06 353 LEU A C 1
ATOM 2737 O O . LEU A 1 353 ? 3.771 9.297 25.800 1.00 94.06 353 LEU A O 1
ATOM 2741 N N . MET A 1 354 ? 1.758 8.540 26.469 1.00 92.62 354 MET A N 1
ATOM 2742 C CA . MET A 1 354 ? 1.380 9.739 27.223 1.00 92.62 354 MET A CA 1
ATOM 2743 C C . MET A 1 354 ? 2.276 9.966 28.448 1.00 92.62 354 MET A C 1
ATOM 2745 O O . MET A 1 354 ? 2.569 11.113 28.776 1.00 92.62 354 MET A O 1
ATOM 2749 N N . GLU A 1 355 ? 2.753 8.902 29.102 1.00 93.19 355 GLU A N 1
ATOM 2750 C CA . GLU A 1 355 ? 3.760 9.005 30.169 1.00 93.19 355 GLU A CA 1
ATOM 2751 C C . GLU A 1 355 ? 5.112 9.503 29.639 1.00 93.19 355 GLU A C 1
ATOM 2753 O O . GLU A 1 355 ? 5.768 10.325 30.278 1.00 93.19 355 GLU A O 1
ATOM 2758 N N . MET A 1 356 ? 5.532 9.022 28.463 1.00 91.38 356 MET A N 1
ATOM 2759 C CA . MET A 1 356 ? 6.802 9.417 27.846 1.00 91.38 356 MET A CA 1
ATOM 2760 C C . MET A 1 356 ? 6.774 10.852 27.305 1.00 91.38 356 MET A C 1
ATOM 2762 O O . MET A 1 356 ? 7.769 11.570 27.423 1.00 91.38 356 MET A O 1
ATOM 2766 N N . ARG A 1 357 ? 5.668 11.263 26.668 1.00 91.50 357 ARG A N 1
ATOM 2767 C CA . ARG A 1 357 ? 5.485 12.590 26.059 1.00 91.50 357 ARG A CA 1
ATOM 2768 C C . ARG A 1 357 ? 4.029 13.064 26.205 1.00 91.50 357 ARG A C 1
ATOM 2770 O O . ARG A 1 357 ? 3.234 12.882 25.285 1.00 91.50 357 ARG A O 1
ATOM 2777 N N . PRO A 1 358 ? 3.674 13.720 27.323 1.00 87.75 358 PRO A N 1
ATOM 2778 C CA . PRO A 1 358 ? 2.293 14.137 27.592 1.00 87.75 358 PRO A CA 1
ATOM 2779 C C . PRO A 1 358 ? 1.775 15.232 26.646 1.00 87.75 358 PRO A C 1
ATOM 2781 O O . PRO A 1 358 ? 0.565 15.360 26.469 1.00 87.75 358 PRO A O 1
ATOM 2784 N N . ASP A 1 359 ? 2.677 15.992 26.020 1.00 87.88 359 ASP A N 1
ATOM 2785 C CA . ASP A 1 359 ? 2.345 17.106 25.124 1.00 87.88 359 ASP A CA 1
ATOM 2786 C C . ASP A 1 359 ? 2.247 16.695 23.636 1.00 87.88 359 ASP A C 1
ATOM 2788 O O . ASP A 1 359 ? 2.130 17.560 22.766 1.00 87.88 359 ASP A O 1
ATOM 2792 N N . ASP A 1 360 ? 2.315 15.396 23.302 1.00 87.31 360 ASP A N 1
ATOM 2793 C CA . ASP A 1 360 ? 2.154 14.934 21.913 1.00 87.31 360 ASP A CA 1
ATOM 2794 C C . ASP A 1 360 ? 0.674 15.002 21.486 1.00 87.31 360 ASP A C 1
ATOM 2796 O O . ASP A 1 360 ? -0.146 14.128 21.777 1.00 87.31 360 ASP A O 1
ATOM 2800 N N . GLU A 1 361 ? 0.332 16.074 20.768 1.00 86.44 361 GLU A N 1
ATOM 2801 C CA . GLU A 1 361 ? -1.008 16.334 20.233 1.00 86.44 361 GLU A CA 1
ATOM 2802 C C . GLU A 1 361 ? -1.515 15.233 19.285 1.00 86.44 361 GLU A C 1
ATOM 2804 O O . GLU A 1 361 ? -2.729 15.048 19.156 1.00 86.44 361 GLU A O 1
ATOM 2809 N N . GLU A 1 362 ? -0.628 14.459 18.647 1.00 84.69 362 GLU A N 1
ATOM 2810 C CA . GLU A 1 362 ? -1.045 13.370 17.760 1.00 84.69 362 GLU A CA 1
ATOM 2811 C C . GLU A 1 362 ? -1.735 12.237 18.538 1.00 84.69 362 GLU A C 1
ATOM 2813 O O . GLU A 1 362 ? -2.680 11.627 18.025 1.00 84.69 362 GLU A O 1
ATOM 2818 N N . LEU A 1 363 ? -1.376 12.035 19.814 1.00 88.75 363 LEU A N 1
ATOM 2819 C CA . LEU A 1 363 ? -1.983 11.021 20.687 1.00 88.75 363 LEU A CA 1
ATOM 2820 C C . LEU A 1 363 ? -3.467 11.300 20.974 1.00 88.75 363 LEU A C 1
ATOM 2822 O O . LEU A 1 363 ? -4.242 10.374 21.233 1.00 88.75 363 LEU A O 1
ATOM 2826 N N . LYS A 1 364 ? -3.917 12.560 20.865 1.00 86.00 364 LYS A N 1
ATOM 2827 C CA . LYS A 1 364 ? -5.347 12.905 20.979 1.00 86.00 364 LYS A CA 1
ATOM 2828 C C . LYS A 1 364 ? -6.155 12.326 19.820 1.00 86.00 364 LYS A C 1
ATOM 2830 O O . LYS A 1 364 ? -7.292 11.893 20.015 1.00 86.00 364 LYS A O 1
ATOM 2835 N N . SER A 1 365 ? -5.569 12.293 18.621 1.00 84.81 365 SER A N 1
ATOM 2836 C CA . SER A 1 365 ? -6.194 11.678 17.447 1.00 84.81 365 SER A CA 1
ATOM 2837 C C . SER A 1 365 ? -6.358 10.172 17.646 1.00 84.81 365 SER A C 1
ATOM 2839 O O . SER A 1 365 ? -7.447 9.635 17.431 1.00 84.81 365 SER A O 1
ATOM 2841 N N . ASP A 1 366 ? -5.321 9.503 18.153 1.00 88.12 366 ASP A N 1
ATOM 2842 C CA . ASP A 1 366 ? -5.355 8.062 18.412 1.00 88.12 366 ASP A CA 1
ATOM 2843 C C . ASP A 1 366 ? -6.296 7.698 19.570 1.00 88.12 366 ASP A C 1
ATOM 2845 O O . ASP A 1 366 ? -7.048 6.730 19.467 1.00 88.12 366 ASP A O 1
ATOM 2849 N N . THR A 1 367 ? -6.389 8.543 20.602 1.00 88.25 367 THR A N 1
ATOM 2850 C CA . THR A 1 367 ? -7.417 8.426 21.653 1.00 88.25 367 THR A CA 1
ATOM 2851 C C . THR A 1 367 ? -8.827 8.434 21.054 1.00 88.25 367 THR A C 1
ATOM 2853 O O . THR A 1 367 ? -9.667 7.591 21.377 1.00 88.25 367 THR A O 1
ATOM 2856 N N . ALA A 1 368 ? -9.100 9.371 20.140 1.00 86.00 368 ALA A N 1
ATOM 2857 C CA . ALA A 1 368 ? -10.394 9.455 19.472 1.00 86.00 368 ALA A CA 1
ATOM 2858 C C . ALA A 1 368 ? -10.666 8.240 18.570 1.00 86.00 368 ALA A C 1
ATOM 2860 O O . ALA A 1 368 ? -11.822 7.828 18.454 1.00 86.00 368 ALA A O 1
ATOM 2861 N N . ARG A 1 369 ? -9.634 7.658 17.942 1.00 84.69 369 ARG A N 1
ATOM 2862 C CA . ARG A 1 369 ? -9.755 6.417 17.159 1.00 84.69 369 ARG A CA 1
ATOM 2863 C C . ARG A 1 369 ? -10.105 5.225 18.049 1.00 84.69 369 ARG A C 1
ATOM 2865 O O . ARG A 1 369 ? -11.078 4.538 17.751 1.00 84.69 369 ARG A O 1
ATOM 2872 N N . ILE A 1 370 ? -9.388 5.030 19.158 1.00 88.81 370 ILE A N 1
ATOM 2873 C CA . ILE A 1 370 ? -9.651 3.945 20.118 1.00 88.81 370 ILE A CA 1
ATOM 2874 C C . ILE A 1 370 ? -11.087 4.029 20.646 1.00 88.81 370 ILE A C 1
ATOM 2876 O O . ILE A 1 370 ? -11.823 3.049 20.576 1.00 88.81 370 ILE A O 1
ATOM 2880 N N . ASN A 1 371 ? -11.537 5.211 21.079 1.00 86.62 371 ASN A N 1
ATOM 2881 C CA . ASN A 1 371 ? -12.897 5.387 21.602 1.00 86.62 371 ASN A CA 1
ATOM 2882 C C . ASN A 1 371 ? -13.984 5.054 20.558 1.00 86.62 371 ASN A C 1
ATOM 2884 O O . ASN A 1 371 ? -15.030 4.490 20.893 1.00 86.62 371 ASN A O 1
ATOM 2888 N N . ARG A 1 372 ? -13.750 5.379 19.277 1.00 82.69 372 ARG A N 1
ATOM 2889 C CA . ARG A 1 372 ? -14.661 4.992 18.186 1.00 82.69 372 ARG A CA 1
ATOM 2890 C C . ARG A 1 372 ? -14.679 3.481 17.984 1.00 82.69 372 ARG A C 1
ATOM 2892 O O . ARG A 1 372 ? -15.761 2.909 17.888 1.00 82.69 372 ARG A O 1
ATOM 2899 N N . LEU A 1 373 ? -13.512 2.837 17.952 1.00 81.06 373 LEU A N 1
ATOM 2900 C CA . LEU A 1 373 ? -13.409 1.383 17.805 1.00 81.06 373 LEU A CA 1
ATOM 2901 C C . LEU A 1 373 ? -14.108 0.650 18.950 1.00 81.06 373 LEU A C 1
ATOM 2903 O O . LEU A 1 373 ? -14.829 -0.313 18.714 1.00 81.06 373 LEU A O 1
ATOM 2907 N N . GLU A 1 374 ? -13.958 1.121 20.184 1.00 83.00 374 GLU A N 1
ATOM 2908 C CA . GLU A 1 374 ? -14.658 0.553 21.338 1.00 83.00 374 GLU A CA 1
ATOM 2909 C C . GLU A 1 374 ? -16.168 0.704 21.245 1.00 83.00 374 GLU A C 1
ATOM 2911 O O . GLU A 1 374 ? -16.897 -0.242 21.543 1.00 83.00 374 GLU A O 1
ATOM 2916 N N . SER A 1 375 ? -16.638 1.862 20.783 1.00 80.12 375 SER A N 1
ATOM 2917 C CA . SER A 1 375 ? -18.064 2.090 20.548 1.00 80.12 375 SER A CA 1
ATOM 2918 C C . SER A 1 375 ? -18.603 1.104 19.506 1.00 80.12 375 SER A C 1
ATOM 2920 O O . SER A 1 375 ? -19.631 0.469 19.730 1.00 80.12 375 SER A O 1
ATOM 2922 N N . VAL A 1 376 ? -17.873 0.896 18.404 1.00 77.94 376 VAL A N 1
ATOM 2923 C CA . VAL A 1 376 ? -18.238 -0.073 17.356 1.00 77.94 376 VAL A CA 1
ATOM 2924 C C . VAL A 1 376 ? -18.227 -1.512 17.882 1.00 77.94 376 VAL A C 1
ATOM 2926 O O . VAL A 1 376 ? -19.174 -2.256 17.631 1.00 77.94 376 VAL A O 1
ATOM 2929 N N . LEU A 1 377 ? -17.202 -1.918 18.638 1.00 77.00 377 LEU A N 1
ATOM 2930 C CA . LEU A 1 377 ? -17.143 -3.258 19.237 1.00 77.00 377 LEU A CA 1
ATOM 2931 C C . LEU A 1 377 ? -18.276 -3.487 20.242 1.00 77.00 377 LEU A C 1
ATOM 2933 O O . LEU A 1 377 ? -18.869 -4.567 20.258 1.00 77.00 377 LEU A O 1
ATOM 2937 N N . SER A 1 378 ? -18.606 -2.475 21.048 1.00 79.25 378 SER A N 1
ATOM 2938 C CA . SER A 1 378 ? -19.737 -2.518 21.977 1.00 79.25 378 SER A CA 1
ATOM 2939 C C . SER A 1 378 ? -21.054 -2.743 21.231 1.00 79.25 378 SER A C 1
ATOM 2941 O O . SER A 1 378 ? -21.805 -3.657 21.574 1.00 79.25 378 SER A O 1
ATOM 2943 N N . LEU A 1 379 ? -21.282 -2.006 20.136 1.00 79.00 379 LEU A N 1
ATOM 2944 C CA . LEU A 1 379 ? -22.460 -2.167 19.279 1.00 79.00 379 LEU A CA 1
ATOM 2945 C C . LEU A 1 379 ? -22.523 -3.549 18.611 1.00 79.00 379 LEU A C 1
ATOM 2947 O O . LEU A 1 379 ? -23.597 -4.150 18.563 1.00 79.00 379 LEU A O 1
ATOM 2951 N N . LYS A 1 380 ? -21.393 -4.093 18.131 1.00 77.56 380 LYS A N 1
ATOM 2952 C CA . LYS A 1 380 ? -21.331 -5.458 17.571 1.00 77.56 380 LYS A CA 1
ATOM 2953 C C . LYS A 1 380 ? -21.670 -6.515 18.625 1.00 77.56 380 LYS A C 1
ATOM 2955 O O . LYS A 1 380 ? -22.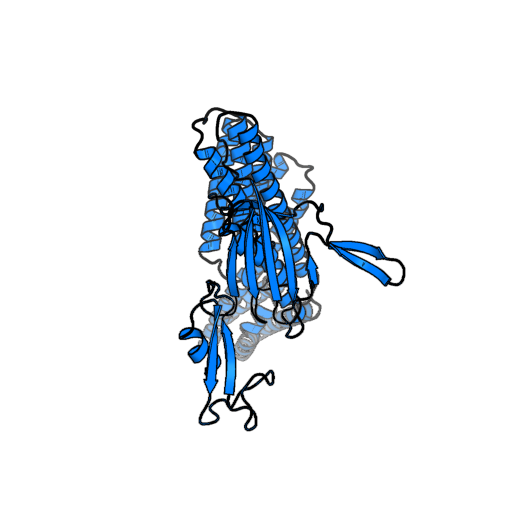471 -7.413 18.365 1.00 77.56 380 LYS A O 1
ATOM 2960 N N . LYS A 1 381 ? -21.104 -6.392 19.830 1.00 80.56 381 LYS A N 1
ATOM 2961 C CA . LYS A 1 381 ? -21.403 -7.290 20.953 1.00 80.56 381 LYS A CA 1
ATOM 2962 C C . LYS A 1 381 ? -22.878 -7.209 21.348 1.00 80.56 381 LYS A C 1
ATOM 2964 O O . LYS A 1 381 ? -23.510 -8.237 21.580 1.00 80.56 381 LYS A O 1
ATOM 2969 N N . GLY A 1 382 ? -23.433 -6.000 21.378 1.00 81.44 382 GLY A N 1
ATOM 2970 C CA . GLY A 1 382 ? -24.851 -5.785 21.612 1.00 81.44 382 GLY A CA 1
ATOM 2971 C C . GLY A 1 382 ? -25.726 -6.425 20.534 1.00 81.44 382 GLY A C 1
ATOM 2972 O O . GLY A 1 382 ? -26.702 -7.086 20.874 1.00 81.44 382 GLY A O 1
ATOM 2973 N N . ALA A 1 383 ? -25.366 -6.301 19.253 1.00 81.62 383 ALA A N 1
ATOM 2974 C CA . ALA A 1 383 ? -26.103 -6.919 18.149 1.00 81.62 383 ALA A CA 1
ATOM 2975 C C . ALA A 1 383 ? -26.161 -8.453 18.269 1.00 81.62 383 ALA A C 1
ATOM 2977 O O . ALA A 1 383 ? -27.248 -9.019 18.169 1.00 81.62 383 ALA A O 1
ATOM 2978 N N . SER A 1 384 ? -25.031 -9.107 18.565 1.00 81.44 384 SER A N 1
ATOM 2979 C CA . SER A 1 384 ? -24.991 -10.556 18.826 1.00 81.44 384 SER A CA 1
ATOM 2980 C C . SER A 1 384 ? -25.863 -10.939 20.024 1.00 81.44 384 SER A C 1
ATOM 2982 O O . SER A 1 384 ? -26.646 -11.879 19.949 1.00 81.44 384 SER A O 1
ATOM 2984 N N . CYS A 1 385 ? -25.776 -10.182 21.120 1.00 87.94 385 CYS A N 1
ATOM 2985 C CA . CYS A 1 385 ? -26.571 -10.445 22.317 1.00 87.94 385 CYS A CA 1
ATOM 2986 C C . CYS A 1 385 ? -28.079 -10.259 22.064 1.00 87.94 385 CYS A C 1
ATOM 2988 O O . CYS A 1 385 ? -28.885 -11.026 22.583 1.00 87.94 385 CYS A O 1
ATOM 2990 N N . VAL A 1 386 ? -28.476 -9.299 21.222 1.00 90.25 386 VAL A N 1
ATOM 2991 C CA . VAL A 1 386 ? -29.876 -9.130 20.802 1.00 90.25 386 VAL A CA 1
ATOM 2992 C C . VAL A 1 386 ? -30.372 -10.308 19.971 1.00 90.25 386 VAL A C 1
ATOM 2994 O O . VAL A 1 386 ? -31.531 -10.692 20.125 1.00 90.25 386 VAL A O 1
ATOM 2997 N N . GLU A 1 387 ? -29.534 -10.889 19.113 1.00 89.44 387 GLU A N 1
ATOM 2998 C CA . GLU A 1 387 ? -29.900 -12.087 18.354 1.00 89.44 387 GLU A CA 1
ATOM 2999 C C . GLU A 1 387 ? -30.177 -13.277 19.289 1.00 89.44 387 GLU A C 1
ATOM 3001 O O . GLU A 1 387 ? -31.192 -13.961 19.143 1.00 89.44 387 GLU A O 1
ATOM 3006 N N . ASP A 1 388 ? -29.324 -13.487 20.292 1.00 90.94 388 ASP A N 1
ATOM 3007 C CA . ASP A 1 388 ? -29.502 -14.557 21.277 1.00 90.94 388 ASP A CA 1
ATOM 3008 C C . ASP A 1 388 ? -30.746 -14.324 22.147 1.00 90.94 388 ASP A C 1
ATOM 3010 O O . ASP A 1 388 ? -31.596 -15.209 22.272 1.00 90.94 388 ASP A O 1
ATOM 3014 N N . LEU A 1 389 ? -30.930 -13.102 22.660 1.00 93.31 389 LEU A N 1
ATOM 3015 C CA . LEU A 1 389 ? -32.112 -12.728 23.442 1.00 93.31 389 LEU A CA 1
ATOM 3016 C C . LEU A 1 389 ? -33.406 -12.835 22.624 1.00 93.31 389 LEU A C 1
ATOM 3018 O O . LEU A 1 389 ? -34.450 -13.191 23.166 1.00 93.31 389 LEU A O 1
ATOM 3022 N N . GLN A 1 390 ? -33.373 -12.557 21.319 1.00 93.81 390 GLN A N 1
ATOM 3023 C CA . GLN A 1 390 ? -34.533 -12.756 20.449 1.00 93.81 390 GLN A CA 1
ATOM 3024 C C . GLN A 1 390 ? -34.922 -14.238 20.376 1.00 93.81 390 GLN A C 1
ATOM 3026 O O . GLN A 1 390 ? -36.107 -14.558 20.506 1.00 93.81 390 GLN A O 1
ATOM 3031 N N . LYS A 1 391 ? -33.946 -15.141 20.228 1.00 93.81 391 LYS A N 1
ATOM 3032 C CA . LYS A 1 391 ? -34.183 -16.594 20.221 1.00 93.81 391 LYS A CA 1
ATOM 3033 C C . LYS A 1 391 ? -34.712 -17.082 21.570 1.00 93.81 391 LYS A C 1
ATOM 3035 O O . LYS A 1 391 ? -35.664 -17.864 21.600 1.00 93.81 391 LYS A O 1
ATOM 3040 N N . GLU A 1 392 ? -34.156 -16.589 22.676 1.00 94.06 392 GLU A N 1
ATOM 3041 C CA . GLU A 1 392 ? -34.637 -16.894 24.029 1.00 94.06 392 GLU A CA 1
ATOM 3042 C C . GLU A 1 392 ? -36.074 -16.410 24.247 1.00 94.06 392 GLU A C 1
ATOM 3044 O O . GLU A 1 392 ? -36.912 -17.168 24.741 1.00 94.06 392 GLU A O 1
ATOM 3049 N N . LEU A 1 393 ? -36.399 -15.184 23.816 1.00 94.81 393 LEU A N 1
ATOM 3050 C CA . LEU A 1 393 ? -37.757 -14.648 23.896 1.00 94.81 393 LEU A CA 1
ATOM 3051 C C . LEU A 1 393 ? -38.728 -15.510 23.090 1.00 94.81 393 LEU A C 1
ATOM 3053 O O . LEU A 1 393 ? -39.803 -15.857 23.573 1.00 94.81 393 LEU A O 1
ATOM 3057 N N . GLN A 1 394 ? -38.350 -15.882 21.868 1.00 93.94 394 GLN A N 1
ATOM 3058 C CA . GLN A 1 394 ? -39.172 -16.725 21.009 1.00 93.94 394 GLN A CA 1
ATOM 3059 C C . GLN A 1 394 ? -39.426 -18.103 21.644 1.00 93.94 394 GLN A C 1
ATOM 3061 O O . GLN A 1 394 ? -40.557 -18.601 21.601 1.00 93.94 394 GLN A O 1
ATOM 3066 N N . ALA A 1 395 ? -38.406 -18.704 22.261 1.00 94.38 395 ALA A N 1
ATOM 3067 C CA . ALA A 1 395 ? -38.534 -19.966 22.980 1.00 94.38 395 ALA A CA 1
ATOM 3068 C C . ALA A 1 395 ? -39.466 -19.836 24.197 1.00 94.38 395 ALA A C 1
ATOM 3070 O O . ALA A 1 395 ? -40.397 -20.632 24.331 1.00 94.38 395 ALA A O 1
ATOM 3071 N N . ALA A 1 396 ? -39.288 -18.799 25.022 1.00 94.12 396 ALA A N 1
ATOM 3072 C CA . ALA A 1 396 ? -40.125 -18.532 26.193 1.00 94.12 396 ALA A CA 1
ATOM 3073 C C . ALA A 1 396 ? -41.596 -18.303 25.812 1.00 94.12 396 ALA A C 1
ATOM 3075 O O . ALA A 1 396 ? -42.501 -18.889 26.406 1.00 94.12 396 ALA A O 1
ATOM 3076 N N . VAL A 1 397 ? -41.845 -17.520 24.757 1.00 93.62 397 VAL A N 1
ATOM 3077 C CA . VAL A 1 397 ? -43.196 -17.275 24.229 1.00 93.62 397 VAL A CA 1
ATOM 3078 C C . VAL A 1 397 ? -43.840 -18.569 23.730 1.00 93.62 397 VAL A C 1
ATOM 3080 O O . VAL A 1 397 ? -45.015 -18.813 23.999 1.00 93.62 397 VAL A O 1
ATOM 3083 N N . THR A 1 398 ? -43.080 -19.419 23.034 1.00 93.25 398 THR A N 1
ATOM 3084 C CA . THR A 1 398 ? -43.574 -20.711 22.526 1.00 93.25 398 THR A CA 1
ATOM 3085 C C . THR A 1 398 ? -43.899 -21.679 23.665 1.00 93.25 398 THR A C 1
ATOM 3087 O O . THR A 1 398 ? -44.903 -22.387 23.603 1.00 93.25 398 THR A O 1
ATOM 3090 N N . ALA A 1 399 ? -43.083 -21.683 24.719 1.00 93.75 399 ALA A N 1
ATOM 3091 C CA . ALA A 1 399 ? -43.285 -22.492 25.919 1.00 93.75 399 ALA A CA 1
ATOM 3092 C C . ALA A 1 399 ? -44.360 -21.933 26.871 1.00 93.75 399 ALA A C 1
ATOM 3094 O O . ALA A 1 399 ? -44.697 -22.585 27.856 1.00 93.75 399 ALA A O 1
ATOM 3095 N N . LEU A 1 400 ? -44.899 -20.740 26.586 1.00 92.38 400 LEU A N 1
ATOM 3096 C CA . LEU A 1 400 ? -45.769 -19.971 27.480 1.00 92.38 400 LEU A CA 1
ATOM 3097 C C . LEU A 1 400 ? -45.134 -19.674 28.855 1.00 92.38 400 LEU A C 1
ATOM 3099 O O . LEU A 1 400 ? -45.842 -19.473 29.844 1.00 92.38 400 LEU A O 1
ATOM 3103 N N . ASP A 1 401 ? -43.802 -19.602 28.907 1.00 93.88 401 ASP A N 1
ATOM 3104 C CA . ASP A 1 401 ? -43.033 -19.293 30.110 1.00 93.88 401 ASP A CA 1
ATOM 3105 C C . ASP A 1 401 ? -42.952 -17.774 30.308 1.00 93.88 401 ASP A C 1
ATOM 3107 O O . ASP A 1 401 ? -42.184 -17.054 29.662 1.00 93.88 401 ASP A O 1
ATOM 3111 N N . LYS A 1 402 ? -43.801 -17.279 31.205 1.00 92.00 402 LYS A N 1
ATOM 3112 C CA . LYS A 1 402 ? -43.958 -15.848 31.479 1.00 92.00 402 LYS A CA 1
ATOM 3113 C C . LYS A 1 402 ? -42.768 -15.254 32.228 1.00 92.00 402 LYS A C 1
ATOM 3115 O O . LYS A 1 402 ? -42.440 -14.087 32.014 1.00 92.00 402 LYS A O 1
ATOM 3120 N N . GLU A 1 403 ? -42.139 -16.028 33.105 1.00 93.19 403 GLU A N 1
ATOM 3121 C CA . GLU A 1 403 ? -41.032 -15.552 33.935 1.00 93.19 403 GLU A CA 1
ATOM 3122 C C . GLU A 1 403 ? -39.772 -15.396 33.079 1.00 93.19 403 GLU A C 1
ATOM 3124 O O . GLU A 1 403 ? -39.144 -14.333 33.080 1.00 93.19 403 GLU A O 1
ATOM 3129 N N . ALA A 1 404 ? -39.487 -16.395 32.236 1.00 92.75 404 ALA A N 1
ATOM 3130 C CA . ALA A 1 404 ? -38.417 -16.315 31.249 1.00 92.75 404 ALA A CA 1
ATOM 3131 C C . ALA A 1 404 ? -38.642 -15.162 30.255 1.00 92.75 404 ALA A C 1
ATOM 3133 O O . ALA A 1 404 ? -37.733 -14.363 30.024 1.00 92.75 404 ALA A O 1
ATOM 3134 N N . ALA A 1 405 ? -39.863 -15.010 29.725 1.00 93.00 405 ALA A N 1
ATOM 3135 C CA . ALA A 1 405 ? -40.185 -13.917 28.807 1.00 93.00 405 ALA A CA 1
ATOM 3136 C C . ALA A 1 405 ? -39.998 -12.534 29.460 1.00 93.00 405 ALA A C 1
ATOM 3138 O O . ALA A 1 405 ? -39.476 -11.620 28.821 1.00 93.00 405 ALA A O 1
ATOM 3139 N N . SER A 1 406 ? -40.374 -12.378 30.735 1.00 94.00 406 SER A N 1
ATOM 3140 C CA . SER A 1 406 ? -40.207 -11.116 31.471 1.00 94.00 406 SER A CA 1
ATOM 3141 C C . SER A 1 406 ? -38.730 -10.756 31.629 1.00 94.00 406 SER A C 1
ATOM 3143 O O . SER A 1 406 ? -38.331 -9.641 31.301 1.00 94.00 406 SER A O 1
ATOM 3145 N N . LYS A 1 407 ? -37.894 -11.720 32.032 1.00 93.75 407 LYS A N 1
ATOM 3146 C CA . LYS A 1 407 ? -36.449 -11.523 32.217 1.00 93.75 407 LYS A CA 1
ATOM 3147 C C . LYS A 1 407 ? -35.736 -11.122 30.920 1.00 93.75 407 LYS A C 1
ATOM 3149 O O . LYS A 1 407 ? -34.887 -10.227 30.915 1.00 93.75 407 LYS A O 1
ATOM 3154 N N . VAL A 1 408 ? -36.102 -11.758 29.807 1.00 94.25 408 VAL A N 1
ATOM 3155 C CA . VAL A 1 408 ? -35.551 -11.417 28.489 1.00 94.25 408 VAL A CA 1
ATOM 3156 C C . VAL A 1 408 ? -35.985 -10.009 28.066 1.00 94.25 408 VAL A C 1
ATOM 3158 O O . VAL A 1 408 ? -35.156 -9.223 27.610 1.00 94.25 408 VAL A O 1
ATOM 3161 N N . LEU A 1 409 ? -37.255 -9.640 28.276 1.00 94.00 409 LEU A N 1
ATOM 3162 C CA . LEU A 1 409 ? -37.754 -8.295 27.966 1.00 94.00 409 LEU A CA 1
ATOM 3163 C C . LEU A 1 409 ? -37.101 -7.197 28.823 1.00 94.00 409 LEU A C 1
ATOM 3165 O O . LEU A 1 409 ? -36.846 -6.113 28.303 1.00 94.00 409 LEU A O 1
ATOM 3169 N N . GLU A 1 410 ? -36.806 -7.451 30.100 1.00 94.75 410 GLU A N 1
ATOM 3170 C CA . GLU A 1 410 ? -36.064 -6.509 30.956 1.00 94.75 410 GLU A CA 1
ATOM 3171 C C . GLU A 1 410 ? -34.638 -6.290 30.449 1.00 94.75 410 GLU A C 1
ATOM 3173 O O . GLU A 1 410 ? -34.165 -5.153 30.386 1.00 94.75 410 GLU A O 1
ATOM 3178 N N . THR A 1 411 ? -33.982 -7.370 30.023 1.00 91.94 411 THR A N 1
ATOM 3179 C CA . THR A 1 411 ? -32.624 -7.318 29.474 1.00 91.94 411 THR A CA 1
ATOM 3180 C C . THR A 1 411 ? -32.603 -6.535 28.157 1.00 91.94 411 THR A C 1
ATOM 3182 O O . THR A 1 411 ? -31.803 -5.610 28.004 1.00 91.94 411 THR A O 1
ATOM 3185 N N . LEU A 1 412 ? -33.545 -6.812 27.244 1.00 91.81 412 LEU A N 1
ATOM 3186 C CA . LEU A 1 412 ? -33.714 -6.046 26.002 1.00 91.81 412 LEU A CA 1
ATOM 3187 C C . LEU A 1 412 ? -34.008 -4.564 26.278 1.00 91.81 412 LEU A C 1
ATOM 3189 O O . LEU A 1 412 ? -33.450 -3.690 25.616 1.00 91.81 412 LEU A O 1
ATOM 3193 N N . LEU A 1 413 ? -34.852 -4.262 27.273 1.00 92.06 413 LEU A N 1
ATOM 3194 C CA . LEU A 1 413 ? -35.174 -2.885 27.649 1.00 92.06 413 LEU A CA 1
ATOM 3195 C C . LEU A 1 413 ? -33.933 -2.111 28.114 1.00 92.06 413 LEU A C 1
ATOM 3197 O O . LEU A 1 413 ? -33.768 -0.955 27.725 1.00 92.06 413 LEU A O 1
ATOM 3201 N N . GLY A 1 414 ? -33.077 -2.732 28.932 1.00 90.62 414 GLY A N 1
ATOM 3202 C CA . GLY A 1 414 ? -31.812 -2.137 29.371 1.00 90.62 414 GLY A CA 1
ATOM 3203 C C . GLY A 1 414 ? -30.892 -1.833 28.190 1.00 90.62 414 GLY A C 1
ATOM 3204 O O . GLY A 1 414 ? -30.478 -0.691 28.003 1.00 90.62 414 GLY A O 1
ATOM 3205 N N . MET A 1 415 ? -30.682 -2.819 27.313 1.00 88.44 415 MET A N 1
ATOM 3206 C CA . MET A 1 415 ? -29.823 -2.661 26.133 1.00 88.44 415 MET A CA 1
ATOM 3207 C C . MET A 1 415 ? -30.286 -1.543 25.191 1.00 88.44 415 MET A C 1
ATOM 3209 O O . MET A 1 415 ? -29.458 -0.818 24.638 1.00 88.44 415 MET A O 1
ATOM 3213 N N . PHE A 1 416 ? -31.600 -1.390 24.995 1.00 89.69 416 PHE A N 1
ATOM 3214 C CA . PHE A 1 416 ? -32.142 -0.354 24.112 1.00 89.69 416 PHE A CA 1
ATOM 3215 C C . PHE A 1 416 ? -32.020 1.049 24.715 1.00 89.69 416 PHE A C 1
ATOM 3217 O O . PHE A 1 416 ? -31.723 1.999 23.989 1.00 89.69 416 PHE A O 1
ATOM 3224 N N . LYS A 1 417 ? -32.183 1.183 26.037 1.00 87.06 417 LYS A N 1
ATOM 3225 C CA . LYS A 1 417 ? -31.986 2.459 26.741 1.00 87.06 417 LYS A CA 1
ATOM 3226 C C . LYS A 1 417 ? -30.538 2.921 26.702 1.00 87.06 417 LYS A C 1
ATOM 3228 O O . LYS A 1 417 ? -30.284 4.091 26.418 1.00 87.06 417 LYS A O 1
ATOM 3233 N N . ASP A 1 418 ? -29.612 1.992 26.903 1.00 83.56 418 ASP A N 1
ATOM 3234 C CA . ASP A 1 418 ? -28.177 2.276 26.948 1.00 83.56 418 ASP A CA 1
ATOM 3235 C C . ASP A 1 418 ? -27.556 2.449 25.550 1.00 83.56 418 ASP A C 1
ATOM 3237 O O . ASP A 1 418 ? -26.351 2.649 25.428 1.00 83.56 418 ASP A O 1
ATOM 3241 N N . CYS A 1 419 ? -28.366 2.393 24.482 1.00 76.38 419 CYS A N 1
ATOM 3242 C CA . CYS A 1 419 ? -27.913 2.463 23.087 1.00 76.38 419 CYS A CA 1
ATOM 3243 C C . CYS A 1 419 ? -26.841 1.415 22.753 1.00 76.38 419 CYS A C 1
ATOM 3245 O O . CYS A 1 419 ? -25.990 1.638 21.896 1.00 76.38 419 CYS A O 1
ATOM 3247 N N . ALA A 1 420 ? -26.890 0.256 23.413 1.00 80.19 420 ALA A N 1
ATOM 3248 C CA . ALA A 1 420 ? -25.914 -0.808 23.217 1.00 80.19 420 ALA A CA 1
ATOM 3249 C C . ALA A 1 420 ? -26.087 -1.537 21.870 1.00 80.19 420 ALA A C 1
ATOM 3251 O O . ALA A 1 420 ? -25.253 -2.363 21.516 1.00 80.19 420 ALA A O 1
ATOM 3252 N N . VAL A 1 421 ? -27.156 -1.249 21.115 1.00 84.00 421 VAL A N 1
ATOM 3253 C CA . VAL A 1 421 ? -27.489 -1.866 19.821 1.00 84.00 421 VAL A CA 1
ATOM 3254 C C . VAL A 1 421 ? -27.978 -0.843 18.801 1.00 84.00 421 VAL A C 1
ATOM 3256 O O . VAL A 1 421 ? -28.572 0.176 19.153 1.00 84.00 421 VAL A O 1
ATOM 3259 N N . THR A 1 422 ? -27.795 -1.154 17.518 1.00 84.19 422 THR A N 1
ATOM 3260 C CA . THR A 1 422 ? -28.295 -0.336 16.408 1.00 84.19 422 THR A CA 1
ATOM 3261 C C . THR A 1 422 ? -29.722 -0.724 16.008 1.00 84.19 422 THR A C 1
ATOM 3263 O O . THR A 1 422 ? -30.154 -1.869 16.174 1.00 84.19 422 THR A O 1
ATOM 3266 N N . TRP A 1 423 ? -30.463 0.222 15.418 1.00 87.12 423 TRP A N 1
ATOM 3267 C CA . TRP A 1 423 ? -31.789 -0.053 14.844 1.00 87.12 423 TRP A CA 1
ATOM 3268 C C . TRP A 1 423 ? -31.738 -1.149 13.773 1.00 87.12 423 TRP A C 1
ATOM 3270 O O . TRP A 1 423 ? -32.638 -1.987 13.709 1.00 87.12 423 TRP A O 1
ATOM 3280 N N . ASP A 1 424 ? -30.676 -1.195 12.967 1.00 83.88 424 ASP A N 1
ATOM 3281 C CA . ASP A 1 424 ? -30.524 -2.220 11.936 1.00 83.88 424 ASP A CA 1
ATOM 3282 C C . ASP A 1 424 ? -30.404 -3.631 12.510 1.00 83.88 424 ASP A C 1
ATOM 3284 O O . ASP A 1 424 ? -31.038 -4.544 11.976 1.00 83.88 424 ASP A O 1
ATOM 3288 N N . ALA A 1 425 ? -29.697 -3.813 13.630 1.00 85.25 425 ALA A N 1
ATOM 3289 C CA . ALA A 1 425 ? -29.643 -5.100 14.321 1.00 85.25 425 ALA A CA 1
ATOM 3290 C C . ALA A 1 425 ? -31.038 -5.524 14.817 1.00 85.25 425 ALA A C 1
ATOM 3292 O O . ALA A 1 425 ? -31.492 -6.636 14.540 1.00 85.25 425 ALA A O 1
ATOM 3293 N N . VAL A 1 426 ? -31.767 -4.606 15.465 1.00 87.75 426 VAL A N 1
ATOM 3294 C CA . VAL A 1 426 ? -33.132 -4.844 15.974 1.00 87.75 426 VAL A CA 1
ATOM 3295 C C . VAL A 1 426 ? -34.110 -5.177 14.839 1.00 87.75 426 VAL A C 1
ATOM 3297 O O . VAL A 1 426 ? -34.931 -6.094 14.960 1.00 87.75 426 VAL A O 1
ATOM 3300 N N . ARG A 1 427 ? -34.017 -4.453 13.718 1.00 90.44 427 ARG A N 1
ATOM 3301 C CA . ARG A 1 427 ? -34.844 -4.647 12.521 1.00 90.44 427 ARG A CA 1
ATOM 3302 C C . ARG A 1 427 ? -34.554 -5.986 11.847 1.00 90.44 427 ARG A C 1
ATOM 3304 O O . ARG A 1 427 ? -35.494 -6.707 11.511 1.00 90.44 427 ARG A O 1
ATOM 3311 N N . THR A 1 428 ? -33.279 -6.325 11.676 1.00 87.38 428 THR A N 1
ATOM 3312 C CA . THR A 1 428 ? -32.831 -7.558 11.010 1.00 87.38 428 THR A CA 1
ATOM 3313 C C . THR A 1 428 ? -33.223 -8.794 11.814 1.00 87.38 428 THR A C 1
ATOM 3315 O O . THR A 1 428 ? -33.802 -9.725 11.253 1.00 87.38 428 THR A O 1
ATOM 3318 N N . CYS A 1 429 ? -33.032 -8.757 13.137 1.00 87.19 429 CYS A N 1
ATOM 3319 C CA . CYS A 1 429 ? -33.424 -9.842 14.041 1.00 87.19 429 CYS A CA 1
ATOM 3320 C C . CYS A 1 429 ? -34.944 -9.925 14.268 1.00 87.19 429 CYS A C 1
ATOM 3322 O O . CYS A 1 429 ? -35.422 -10.850 14.910 1.00 87.19 429 CYS A O 1
ATOM 3324 N N . LYS A 1 430 ? -35.734 -8.973 13.746 1.00 90.75 430 LYS A N 1
ATOM 3325 C CA . LYS A 1 430 ? -37.204 -8.921 13.881 1.00 90.75 430 LYS A CA 1
ATOM 3326 C C . LYS A 1 430 ? -37.700 -8.935 15.332 1.00 90.75 430 LYS A C 1
ATOM 3328 O O . LYS A 1 430 ? -38.836 -9.335 15.582 1.00 90.75 430 LYS A O 1
ATOM 3333 N N . VAL A 1 431 ? -36.912 -8.399 16.266 1.00 91.62 431 VAL A N 1
ATOM 3334 C CA . VAL A 1 431 ? -37.191 -8.421 17.716 1.00 91.62 431 VAL A CA 1
ATOM 3335 C C . VAL A 1 431 ? -38.587 -7.883 18.046 1.00 91.62 431 VAL A C 1
ATOM 3337 O O . VAL A 1 431 ? -39.306 -8.449 18.864 1.00 91.62 431 VAL A O 1
ATOM 3340 N N . GLY A 1 432 ? -39.029 -6.824 17.355 1.00 91.56 432 GLY A N 1
ATOM 3341 C CA . GLY A 1 432 ? -40.355 -6.233 17.565 1.00 91.56 432 GLY A CA 1
ATOM 3342 C C . GLY A 1 432 ? -41.522 -7.204 17.333 1.00 91.56 432 GLY A C 1
ATOM 3343 O O . GLY A 1 432 ? -42.567 -7.069 17.971 1.00 91.56 432 GLY A O 1
ATOM 3344 N N . LYS A 1 433 ? -41.352 -8.212 16.466 1.00 93.25 433 LYS A N 1
ATOM 3345 C CA . LYS A 1 433 ? -42.360 -9.257 16.244 1.00 93.25 433 LYS A CA 1
ATOM 3346 C C . LYS A 1 433 ? -42.514 -10.133 17.486 1.00 93.25 433 LYS A C 1
ATOM 3348 O O . LYS A 1 433 ? -43.640 -10.376 17.913 1.00 93.25 433 LYS A O 1
ATOM 3353 N N . ASP A 1 434 ? -41.404 -10.573 18.067 1.00 93.31 434 ASP A N 1
ATOM 3354 C CA . ASP A 1 434 ? -41.413 -11.485 19.213 1.00 93.31 434 ASP A CA 1
ATOM 3355 C C . ASP A 1 434 ? -41.808 -10.774 20.507 1.00 93.31 434 ASP A C 1
ATOM 3357 O O . ASP A 1 434 ? -42.598 -11.313 21.279 1.00 93.31 434 ASP A O 1
ATOM 3361 N N . VAL A 1 435 ? -41.419 -9.504 20.670 1.00 94.44 435 VAL A N 1
ATOM 3362 C CA . VAL A 1 435 ? -41.961 -8.625 21.723 1.00 94.44 435 VAL A CA 1
ATOM 3363 C C . VAL A 1 435 ? -43.484 -8.487 21.585 1.00 94.44 435 VAL A C 1
ATOM 3365 O O . VAL A 1 435 ? -44.223 -8.584 22.567 1.00 94.44 435 VAL A O 1
ATOM 3368 N N . GLY A 1 436 ? -43.982 -8.320 20.355 1.00 92.88 436 GLY A N 1
ATOM 3369 C CA . GLY A 1 436 ? -45.416 -8.283 20.069 1.00 92.88 436 GLY A CA 1
ATOM 3370 C C . GLY A 1 436 ? -46.140 -9.602 20.364 1.00 92.88 436 GLY A C 1
ATOM 3371 O O . GLY A 1 436 ? -47.315 -9.577 20.731 1.00 92.88 436 GLY A O 1
ATOM 3372 N N . ASN A 1 437 ? -45.461 -10.745 20.231 1.00 93.50 437 ASN A N 1
ATOM 3373 C CA . ASN A 1 437 ? -46.007 -12.052 20.598 1.00 93.50 437 ASN A CA 1
ATOM 3374 C C . ASN A 1 437 ? -46.032 -12.245 22.121 1.00 93.50 437 ASN A C 1
ATOM 3376 O O . ASN A 1 437 ? -47.052 -12.690 22.644 1.00 93.50 437 ASN A O 1
ATOM 3380 N N . ALA A 1 438 ? -44.983 -11.828 22.836 1.00 91.62 438 ALA A N 1
ATOM 3381 C CA . ALA A 1 438 ? -44.948 -11.846 24.300 1.00 91.62 438 ALA A CA 1
ATOM 3382 C C . ALA A 1 438 ? -46.093 -11.021 24.911 1.00 91.62 438 ALA A C 1
ATOM 3384 O O . ALA A 1 438 ? -46.782 -11.470 25.825 1.00 91.62 438 ALA A O 1
ATOM 3385 N N . MET A 1 439 ? -46.401 -9.860 24.322 1.00 93.25 439 MET A N 1
ATOM 3386 C CA . MET A 1 439 ? -47.534 -9.021 24.734 1.00 93.25 439 MET A CA 1
ATOM 3387 C C . MET A 1 439 ? -48.900 -9.734 24.641 1.00 93.25 439 MET A C 1
ATOM 3389 O O . MET A 1 439 ? -49.844 -9.349 25.329 1.00 93.25 439 MET A O 1
ATOM 3393 N N . LYS A 1 440 ? -49.029 -10.771 23.802 1.00 93.75 440 LYS A N 1
ATOM 3394 C CA . LYS A 1 440 ? -50.279 -11.520 23.580 1.00 93.75 440 LYS A CA 1
ATOM 3395 C C . LYS A 1 440 ? -50.440 -12.739 24.495 1.00 93.75 440 LYS A C 1
ATOM 3397 O O . LYS A 1 440 ? -51.458 -13.415 24.399 1.00 93.75 440 LYS A O 1
ATOM 3402 N N . MET A 1 441 ? -49.500 -13.004 25.404 1.00 90.12 441 MET A N 1
ATOM 3403 C CA . MET A 1 441 ? -49.542 -14.159 26.321 1.00 90.12 441 MET A CA 1
ATOM 3404 C C . MET A 1 441 ? -50.575 -14.031 27.463 1.00 90.12 441 MET A C 1
ATOM 3406 O O . MET A 1 441 ? -50.646 -14.895 28.336 1.00 90.12 441 MET A O 1
ATOM 3410 N N . GLY A 1 442 ? -51.384 -12.966 27.475 1.00 83.50 442 GLY A N 1
ATOM 3411 C CA . GLY A 1 442 ? -52.497 -12.793 28.416 1.00 83.50 442 GLY A CA 1
ATOM 3412 C C . GLY A 1 442 ? -52.099 -12.339 29.824 1.00 83.50 442 GLY A C 1
ATOM 3413 O O . GLY A 1 442 ? -52.924 -12.408 30.730 1.00 83.50 442 GLY A O 1
ATOM 3414 N N . ASP A 1 443 ? -50.859 -11.883 30.017 1.00 90.12 443 ASP A N 1
ATOM 3415 C CA . ASP A 1 443 ? -50.364 -11.336 31.283 1.00 90.12 443 ASP A CA 1
ATOM 3416 C C . ASP A 1 443 ? -50.261 -9.793 31.214 1.00 90.12 443 ASP A C 1
ATOM 3418 O O . ASP A 1 443 ? -49.549 -9.275 30.345 1.00 90.12 443 ASP A O 1
ATOM 3422 N N . PRO A 1 444 ? -50.972 -9.042 32.081 1.00 90.75 444 PRO A N 1
ATOM 3423 C CA . PRO A 1 444 ? -50.947 -7.579 32.084 1.00 90.75 444 PRO A CA 1
ATOM 3424 C C . PRO A 1 444 ? -49.564 -6.969 32.343 1.00 90.75 444 PRO A C 1
ATOM 3426 O O . PRO A 1 444 ? -49.234 -5.949 31.725 1.00 90.75 444 PRO A O 1
ATOM 3429 N N . ASP A 1 445 ? -48.761 -7.580 33.215 1.00 90.56 445 ASP A N 1
ATOM 3430 C CA . ASP A 1 445 ? -47.456 -7.051 33.620 1.00 90.56 445 ASP A CA 1
ATOM 3431 C C . ASP A 1 445 ? -46.435 -7.265 32.502 1.00 90.56 445 ASP A C 1
ATOM 3433 O O . ASP A 1 445 ? -45.756 -6.322 32.078 1.00 90.56 445 ASP A O 1
ATOM 3437 N N . LEU A 1 446 ? -46.441 -8.462 31.908 1.00 90.94 446 LEU A N 1
ATOM 3438 C CA . LEU A 1 446 ? -45.651 -8.775 30.716 1.00 90.94 446 LEU A CA 1
ATOM 3439 C C . LEU A 1 446 ? -46.031 -7.863 29.537 1.00 90.94 446 LEU A C 1
ATOM 3441 O O . LEU A 1 446 ? -45.164 -7.336 28.840 1.00 90.94 446 LEU A O 1
ATOM 3445 N N . ALA A 1 447 ? -47.329 -7.613 29.329 1.00 91.75 447 ALA A N 1
ATOM 3446 C CA . ALA A 1 447 ? -47.810 -6.725 28.272 1.00 91.75 447 ALA A CA 1
ATOM 3447 C C . ALA A 1 447 ? -47.441 -5.249 28.506 1.00 91.75 447 ALA A C 1
ATOM 3449 O O . ALA A 1 447 ? -47.292 -4.489 27.545 1.00 91.75 447 ALA A O 1
ATOM 3450 N N . SER A 1 448 ? -47.322 -4.817 29.764 1.00 93.88 448 SER A N 1
ATOM 3451 C CA . SER A 1 448 ? -46.831 -3.485 30.133 1.00 93.88 448 SER A CA 1
ATOM 3452 C C . SER A 1 448 ? -45.335 -3.352 29.843 1.00 93.88 448 SER A C 1
ATOM 3454 O O . SER A 1 448 ? -44.904 -2.379 29.218 1.00 93.88 448 SER A O 1
ATOM 3456 N N . LEU A 1 449 ? -44.545 -4.360 30.219 1.00 93.81 449 LEU A N 1
ATOM 3457 C CA . LEU A 1 449 ? -43.111 -4.408 29.953 1.00 93.81 449 LEU A CA 1
ATOM 3458 C C . LEU A 1 449 ? -42.809 -4.446 28.447 1.00 93.81 449 LEU A C 1
ATOM 3460 O O . LEU A 1 449 ? -42.028 -3.632 27.956 1.00 93.81 449 LEU A O 1
ATOM 3464 N N . ALA A 1 450 ? -43.499 -5.305 27.693 1.00 93.31 450 ALA A N 1
ATOM 3465 C CA . ALA A 1 450 ? -43.368 -5.386 26.239 1.00 93.31 450 ALA A CA 1
ATOM 3466 C C . ALA A 1 450 ? -43.684 -4.045 25.551 1.00 93.31 450 ALA A C 1
ATOM 3468 O O . ALA A 1 450 ? -42.980 -3.640 24.628 1.00 93.31 450 ALA A O 1
ATOM 3469 N N . ARG A 1 451 ? -44.690 -3.297 26.032 1.00 94.50 451 ARG A N 1
ATOM 3470 C CA . ARG A 1 451 ? -44.998 -1.947 25.524 1.00 94.50 451 ARG A CA 1
ATOM 3471 C C . ARG A 1 451 ? -43.860 -0.952 25.748 1.00 94.50 451 ARG A C 1
ATOM 3473 O O . ARG A 1 451 ? -43.597 -0.146 24.859 1.00 94.50 451 ARG A O 1
ATOM 3480 N N . LYS A 1 452 ? -43.166 -1.019 26.890 1.00 95.25 452 LYS A N 1
ATOM 3481 C CA . LYS A 1 452 ? -41.973 -0.190 27.143 1.00 95.25 452 LYS A CA 1
ATOM 3482 C C . LYS A 1 452 ? -40.859 -0.520 26.154 1.00 95.25 452 LYS A C 1
ATOM 3484 O O . LYS A 1 452 ? -40.288 0.393 25.568 1.00 95.25 452 LYS A O 1
ATOM 3489 N N . VAL A 1 453 ? -40.612 -1.810 25.915 1.00 94.81 453 VAL A N 1
ATOM 3490 C CA . VAL A 1 453 ? -39.618 -2.271 24.932 1.00 94.81 453 VAL A CA 1
ATOM 3491 C C . VAL A 1 453 ? -39.957 -1.756 23.530 1.00 94.81 453 VAL A C 1
ATOM 3493 O O . VAL A 1 453 ? -39.090 -1.202 22.864 1.00 94.81 453 VAL A O 1
ATOM 3496 N N . VAL A 1 454 ? -41.220 -1.846 23.094 1.00 94.12 454 VAL A N 1
ATOM 3497 C CA . VAL A 1 454 ? -41.663 -1.279 21.802 1.00 94.12 454 VAL A CA 1
ATOM 3498 C C . VAL A 1 454 ? -41.423 0.232 21.727 1.00 94.12 454 VAL A C 1
ATOM 3500 O O . VAL A 1 454 ? -41.004 0.721 20.679 1.00 94.12 454 VAL A O 1
ATOM 3503 N N . GLY A 1 455 ? -41.655 0.967 22.819 1.00 92.75 455 GLY A N 1
ATOM 3504 C CA . GLY A 1 455 ? -41.364 2.401 22.893 1.00 92.75 455 GLY A CA 1
ATOM 3505 C C . GLY A 1 455 ? -39.886 2.720 22.648 1.00 92.75 455 GLY A C 1
ATOM 3506 O O . GLY A 1 455 ? -39.577 3.598 21.846 1.00 92.75 455 GLY A O 1
ATOM 3507 N N . GLU A 1 456 ? -38.972 1.961 23.256 1.00 93.69 456 GLU A N 1
ATOM 3508 C CA . GLU A 1 456 ? -37.530 2.135 23.026 1.00 93.69 456 GLU A CA 1
ATOM 3509 C C . GLU A 1 456 ? -37.105 1.703 21.614 1.00 93.69 456 GLU A C 1
ATOM 3511 O O . GLU A 1 456 ? -36.277 2.362 20.990 1.00 93.69 456 GLU A O 1
ATOM 3516 N N . ILE A 1 457 ? -37.723 0.659 21.046 1.00 91.88 457 ILE A N 1
ATOM 3517 C CA . ILE A 1 457 ? -37.509 0.278 19.640 1.00 91.88 457 ILE A CA 1
ATOM 3518 C C . ILE A 1 457 ? -37.905 1.432 18.700 1.00 91.88 457 ILE A C 1
ATOM 3520 O O . ILE A 1 457 ? -37.186 1.738 17.748 1.00 91.88 457 ILE A O 1
ATOM 3524 N N . GLN A 1 458 ? -39.034 2.096 18.961 1.00 90.38 458 GLN A N 1
ATOM 3525 C CA . GLN A 1 458 ? -39.466 3.263 18.186 1.00 90.38 458 GLN A CA 1
ATOM 3526 C C . GLN A 1 458 ? -38.518 4.451 18.368 1.00 90.38 458 GLN A C 1
ATOM 3528 O O . GLN A 1 458 ? -38.210 5.130 17.389 1.00 90.38 458 GLN A O 1
ATOM 3533 N N . ALA A 1 459 ? -38.023 4.682 19.586 1.00 88.69 459 ALA A N 1
ATOM 3534 C CA . ALA A 1 459 ? -37.029 5.715 19.854 1.00 88.69 459 ALA A CA 1
ATOM 3535 C C . ALA A 1 459 ? -35.718 5.450 19.090 1.00 88.69 459 ALA A C 1
ATOM 3537 O O . ALA A 1 459 ? -35.183 6.367 18.469 1.00 88.69 459 ALA A O 1
ATOM 3538 N N . LEU A 1 460 ? -35.241 4.200 19.057 1.00 87.06 460 LEU A N 1
ATOM 3539 C CA . LEU A 1 460 ? -34.084 3.785 18.255 1.00 87.06 460 LEU A CA 1
ATOM 3540 C C . LEU A 1 460 ? -34.314 4.019 16.756 1.00 87.06 460 LEU A C 1
ATOM 3542 O O . LEU A 1 460 ? -33.452 4.581 16.085 1.00 87.06 460 LEU A O 1
ATOM 3546 N N . ALA A 1 461 ? -35.489 3.658 16.232 1.00 86.69 461 ALA A N 1
ATOM 3547 C CA . ALA A 1 461 ? -35.835 3.899 14.831 1.00 86.69 461 ALA A CA 1
ATOM 3548 C C . ALA A 1 461 ? -35.884 5.401 14.484 1.00 86.69 461 ALA A C 1
ATOM 3550 O O . ALA A 1 461 ? -35.441 5.805 13.409 1.00 86.69 461 ALA A O 1
ATOM 3551 N N . GLN A 1 462 ? -36.392 6.241 15.394 1.00 85.50 462 GLN A N 1
ATOM 3552 C CA . GLN A 1 462 ? -36.402 7.697 15.224 1.00 85.50 462 GLN A CA 1
ATOM 3553 C C . GLN A 1 462 ? -34.987 8.285 15.231 1.00 85.50 462 GLN A C 1
ATOM 3555 O O . GLN A 1 462 ? -34.677 9.105 14.368 1.00 85.50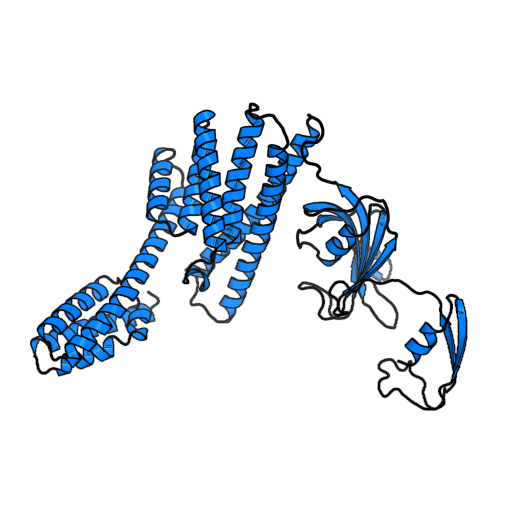 462 GLN A O 1
ATOM 3560 N N . ARG A 1 463 ? -34.118 7.845 16.152 1.00 81.69 463 ARG A N 1
ATOM 3561 C CA . ARG A 1 463 ? -32.703 8.262 16.197 1.00 81.69 463 ARG A CA 1
ATOM 3562 C C . ARG A 1 463 ? -31.974 7.889 14.903 1.00 81.69 463 ARG A C 1
ATOM 3564 O O . ARG A 1 463 ? -31.377 8.763 14.280 1.00 81.69 463 ARG A O 1
ATOM 3571 N N . ALA A 1 464 ? -32.163 6.658 14.424 1.00 80.25 464 ALA A N 1
ATOM 3572 C CA . ALA A 1 464 ? -31.599 6.205 13.153 1.00 80.25 464 ALA A CA 1
ATOM 3573 C C . ALA A 1 464 ? -32.118 7.024 11.953 1.00 80.25 464 ALA A C 1
ATOM 3575 O O . ALA A 1 464 ? -31.356 7.377 11.054 1.00 80.25 464 ALA A O 1
ATOM 3576 N N . GLY A 1 465 ? -33.406 7.395 11.945 1.00 69.44 465 GLY A N 1
ATOM 3577 C CA . GLY A 1 465 ? -33.990 8.268 10.918 1.00 69.44 465 GLY A CA 1
ATOM 3578 C C . GLY A 1 465 ? -33.403 9.687 10.896 1.00 69.44 465 GLY A C 1
ATOM 3579 O O . GLY A 1 465 ? -33.338 10.311 9.834 1.00 69.44 465 GLY A O 1
ATOM 3580 N N . LEU A 1 466 ? -32.932 10.176 12.047 1.00 69.56 466 LEU A N 1
ATOM 3581 C CA . LEU A 1 466 ? -32.246 11.463 12.202 1.00 69.56 466 LEU A CA 1
ATOM 3582 C C . LEU A 1 466 ? -30.737 11.389 11.902 1.00 69.56 466 LEU A C 1
ATOM 3584 O O . LEU A 1 466 ? -30.102 12.436 11.793 1.00 69.56 466 LEU A O 1
ATOM 3588 N N . GLY A 1 467 ? -30.182 10.189 11.699 1.00 49.75 467 GLY A N 1
ATOM 3589 C CA . GLY A 1 467 ? -28.765 9.970 11.387 1.00 49.75 467 GLY A CA 1
ATOM 3590 C C . GLY A 1 467 ? -27.851 9.822 12.606 1.00 49.75 467 GLY A C 1
ATOM 3591 O O . GLY A 1 467 ? -26.668 10.133 12.484 1.00 49.75 467 GLY A O 1
ATOM 3592 N N . PHE A 1 468 ? -28.395 9.387 13.748 1.00 42.69 468 PHE A N 1
ATOM 3593 C CA . PHE A 1 468 ? -27.652 9.071 14.973 1.00 42.69 468 PHE A CA 1
ATOM 3594 C C . PHE A 1 468 ? -27.487 7.570 15.190 1.00 42.69 468 PHE A C 1
ATOM 3596 O O . PHE A 1 468 ? -28.428 6.818 14.833 1.00 42.69 468 PHE A O 1
#

Secondary structure (DSSP, 8-state):
-HHHHHHHTPPTT-EEEEE-SS---S--TTS-SPPTT--EEEEE------EEESSSSSSEEEEEEE--SS--PPTT-EEEEEEEEEE-BTTB--EEEETTEEEEEETTTEEEEEE-TTPPPEEEETTSSSSHHHHHHHTT--TT-EEEEEE-TTSSSSSPPSS-EEEEEEEEEEE---SS-SSSHHHHHHHHHHHHHHHHHHHHHHHHHHHHHHHHHH----HHHHHHHHHHHHHHHHHHHHHHHHHHHHHHHHHTS--TT-HHHHHHHHHHHHHHHHHHHHHH---GGGGGSPPPHHHHHHHHHHHHHHHHHHHHHHHHT-HHHHHHHHHHHHHHHHHHT-HHHHHHHHHHHHHH-TT-THHHHHHHHHHHHHHHHHHHHHHHHHHHHHHHHHHHHHHT-HHHHHHHHHHHHHHHHTT-S-HHHHHHTTHHHHHHHHTTSS-HHHHHHHHHHHHHHHHHHHHHHHT-

pLDDT: mean 84.9, std 12.02, range [41.66, 97.62]